Protein AF-D6A7G4-F1 (afdb_monomer)

Secondary structure (DSSP, 8-state):
--------PPPPPPPPP--------------------PPPPPP--PPPP----------------PPPP--PPPP-------------------------------------------------PPP--------PPP--PPPHHHHHHHHHHHHHHHHHHHHHHHHTT--HHHHHHHHH-HHHHHHHHHHTTT--SHHHHHHHHHHHHHHHHHHHHHHHHHH--S-S-HHHHHHHHHHHHHHHHHHHHHHSSSHHHHHHHHHHTHHHHHHHHHHHHHS---SHHHHHHHHIIIIIIHHHHHHHHHHHHS-TT--HHHHHHHHHHHHHHHHHHHHHHHHHHT---TT-HHHHHHTTSS-HHHHHHHHHHHHHHHHHHHHSTT--TTHHHHHHHHHHHIIIIIGGGGS--

Foldseek 3Di:
DDDDDDDDDDDDDDDDDDDDDDDDDDDDDDDDDDDDDDDDDDDDDDDDDDDDDDDDDDDDDDDDDDDDDDDDDDDDDDDDDDDDDDDDDDDDDDDDDDDDDDYDDDDDDDDDDDDDDDDDDDDDDDDPPPPPPPPQDPQDDADPVLVVVLVVQLVLLLVLLLVLLVVLVHDPLVSVVLSPPSCLSRVLLVLQLPQPDVVLSSLLSSLSSLQSSLVVLVVCLVVVPSPGDNVSSVSSSVSSNVSSLVSLLVQFPHSVQLVCLCVVCVCVQVVLQVCCVVPADQAPVSLVSSCLRPFLSVQLSSSLSSQRRSDPDRPNVLSSQLRNLVRSLVQLVCLLVCCVVVVDAGNRPLNSLLVVRYALVVVLVSLVVSLVSNVVSQCPPVHRVSCNSVSSNSSSCCVPPRSVVRNPD

Organism: Streptomyces viridosporus (strain ATCC 14672 / DSM 40746 / JCM 4963 / KCTC 9882 / NRRL B-12104 / FH 1290) (NCBI:txid566461)

Radius of gyration: 34.27 Å; Cα contacts (8 Å, |Δi|>4): 385; chains: 1; bounding box: 94×80×106 Å

Nearest PDB structures (foldseek):
  6j8v-assembly2_D  TM=9.811E-01  e=1.008E-30  Streptomyces viridosporus
  5b01-assembly1_A  TM=9.992E-01  e=8.588E-30  Streptomyces viridosporus
  6j8w-assembly2_D  TM=9.775E-01  e=3.707E-30  Streptomyces viridosporus
  5b0m-assembly4_G  TM=9.910E-01  e=9.742E-30  Streptomyces viridosporus
  5b0k-assembly1_A  TM=9.836E-01  e=5.686E-29  Streptomyces viridosporus

Structure (mmCIF, N/CA/C/O backbone):
data_AF-D6A7G4-F1
#
_entry.id   AF-D6A7G4-F1
#
loop_
_atom_site.group_PDB
_atom_site.id
_atom_site.type_symbol
_atom_site.label_atom_id
_atom_site.label_alt_id
_atom_site.label_comp_id
_atom_site.label_asym_id
_atom_site.label_entity_id
_atom_site.label_seq_id
_atom_site.pdbx_PDB_ins_code
_atom_site.Cartn_x
_atom_site.Cartn_y
_atom_site.Cartn_z
_atom_site.occupancy
_atom_site.B_iso_or_equiv
_atom_site.auth_seq_id
_atom_site.auth_comp_id
_atom_site.auth_asym_id
_atom_site.auth_atom_id
_atom_site.pdbx_PDB_model_num
ATOM 1 N N . MET A 1 1 ? 18.931 -30.896 50.045 1.00 35.50 1 MET A N 1
ATOM 2 C CA . MET A 1 1 ? 18.503 -32.309 50.155 1.00 35.50 1 MET A CA 1
ATOM 3 C C . MET A 1 1 ? 17.026 -32.292 50.528 1.00 35.50 1 MET A C 1
ATOM 5 O O . MET A 1 1 ? 16.708 -31.661 51.518 1.00 35.50 1 MET A O 1
ATOM 9 N N . ALA A 1 2 ? 16.131 -32.562 49.569 1.00 33.22 2 ALA A N 1
ATOM 10 C CA . ALA A 1 2 ? 15.454 -33.861 49.348 1.00 33.22 2 ALA A CA 1
ATOM 11 C C . ALA A 1 2 ? 14.340 -34.099 50.393 1.00 33.22 2 ALA A C 1
ATOM 13 O O . ALA A 1 2 ? 14.607 -33.916 51.566 1.00 33.22 2 ALA A O 1
ATOM 14 N N . ARG A 1 3 ? 13.100 -34.518 50.115 1.00 31.75 3 ARG A N 1
ATOM 15 C CA . ARG A 1 3 ? 12.311 -34.952 48.938 1.00 31.75 3 ARG A CA 1
ATOM 16 C C . ARG A 1 3 ? 10.833 -34.948 49.425 1.00 31.75 3 ARG A C 1
ATOM 18 O O . ARG A 1 3 ? 10.597 -35.240 50.586 1.00 31.75 3 ARG A O 1
ATOM 25 N N . ALA A 1 4 ? 9.888 -34.391 48.667 1.00 32.97 4 ALA A N 1
ATOM 26 C CA . ALA A 1 4 ? 8.854 -35.084 47.869 1.00 32.97 4 ALA A CA 1
ATOM 27 C C . ALA A 1 4 ? 7.691 -35.787 48.630 1.00 32.97 4 ALA A C 1
ATOM 29 O O . ALA A 1 4 ? 7.890 -36.884 49.127 1.00 32.97 4 ALA A O 1
ATOM 30 N N . ALA A 1 5 ? 6.500 -35.143 48.578 1.00 37.50 5 ALA A N 1
ATOM 31 C CA . ALA A 1 5 ? 5.143 -35.607 48.160 1.00 37.50 5 ALA A CA 1
ATOM 32 C C . ALA A 1 5 ? 4.505 -36.893 48.789 1.00 37.50 5 ALA A C 1
ATOM 34 O O . ALA A 1 5 ? 5.222 -37.620 49.462 1.00 37.50 5 ALA A O 1
ATOM 35 N N . PRO A 1 6 ? 3.208 -37.267 48.548 1.00 54.75 6 PRO A N 1
ATOM 36 C CA . PRO A 1 6 ? 2.171 -36.660 47.681 1.00 54.75 6 PRO A CA 1
ATOM 37 C C . PRO A 1 6 ? 0.666 -36.747 48.142 1.00 54.75 6 PRO A C 1
ATOM 39 O O . PRO A 1 6 ? 0.315 -37.368 49.136 1.00 54.75 6 PRO A O 1
ATOM 42 N N . HIS A 1 7 ? -0.214 -36.208 47.273 1.00 36.84 7 HIS A N 1
ATOM 43 C CA . HIS A 1 7 ? -1.611 -36.596 46.936 1.00 36.84 7 HIS A CA 1
ATOM 44 C C . HIS A 1 7 ? -2.812 -36.319 47.874 1.00 36.84 7 HIS A C 1
ATOM 46 O O . HIS A 1 7 ? -2.960 -36.938 48.919 1.00 36.84 7 HIS A O 1
ATOM 52 N N . ARG A 1 8 ? -3.818 -35.589 47.342 1.00 37.16 8 ARG A N 1
ATOM 53 C CA . ARG A 1 8 ? -5.126 -36.134 46.874 1.00 37.16 8 ARG A CA 1
ATOM 54 C C . ARG A 1 8 ? -5.986 -35.060 46.167 1.00 37.16 8 ARG A C 1
ATOM 56 O O . ARG A 1 8 ? -6.109 -33.942 46.648 1.00 37.16 8 ARG A O 1
ATOM 63 N N . ARG A 1 9 ? -6.583 -35.425 45.022 1.00 39.44 9 ARG A N 1
ATOM 64 C CA . ARG A 1 9 ? -7.650 -34.698 44.291 1.00 39.44 9 ARG A CA 1
ATOM 65 C C . ARG A 1 9 ? -9.019 -35.300 44.654 1.00 39.44 9 ARG A C 1
ATOM 67 O O . ARG A 1 9 ? -9.057 -36.515 44.851 1.00 39.44 9 ARG A O 1
ATOM 74 N N . PRO A 1 10 ? -10.134 -34.545 44.631 1.00 54.34 10 PRO A N 1
ATOM 75 C CA . PRO A 1 10 ? -11.469 -35.128 44.613 1.00 54.34 10 PRO A CA 1
ATOM 76 C C . PRO A 1 10 ? -12.089 -35.170 43.206 1.00 54.34 10 PRO A C 1
ATOM 78 O O . PRO A 1 10 ? -11.805 -34.357 42.327 1.00 54.34 10 PRO A O 1
ATOM 81 N N . HIS A 1 11 ? -12.930 -36.187 43.036 1.00 39.50 11 HIS A N 1
ATOM 82 C CA . HIS A 1 11 ? -13.642 -36.610 41.836 1.00 39.50 11 HIS A CA 1
ATOM 83 C C . HIS A 1 11 ? -14.847 -35.713 41.503 1.00 39.50 11 HIS A C 1
ATOM 85 O O . HIS A 1 11 ? -15.662 -35.430 42.378 1.00 39.50 11 HIS A O 1
ATOM 91 N N . LEU A 1 12 ? -15.026 -35.380 40.220 1.00 48.41 12 LEU A N 1
ATOM 92 C CA . LEU A 1 12 ? -16.300 -34.910 39.664 1.00 48.41 12 LEU A CA 1
ATOM 93 C C . LEU A 1 12 ? -17.046 -36.083 39.010 1.00 48.41 12 LEU A C 1
ATOM 95 O O . LEU A 1 12 ? -16.470 -36.881 38.268 1.00 48.41 12 LEU A O 1
ATOM 99 N N . ARG A 1 13 ? -18.330 -36.199 39.360 1.00 47.34 13 ARG A N 1
ATOM 100 C CA . ARG A 1 13 ? -19.259 -37.271 38.983 1.00 47.34 13 ARG A CA 1
ATOM 101 C C . ARG A 1 13 ? -19.702 -37.161 37.519 1.00 47.34 13 ARG A C 1
ATOM 103 O O . ARG A 1 13 ? -20.029 -36.081 37.042 1.00 47.34 13 ARG A O 1
ATOM 110 N N . ARG A 1 14 ? -19.780 -38.318 36.854 1.00 40.25 14 ARG A N 1
ATOM 111 C CA . ARG A 1 14 ? -20.449 -38.549 35.563 1.00 40.25 14 ARG A CA 1
ATOM 112 C C . ARG A 1 14 ? -21.965 -38.680 35.772 1.00 40.25 14 ARG A C 1
ATOM 114 O O . ARG A 1 14 ? -22.380 -39.417 36.664 1.00 40.25 14 ARG A O 1
ATOM 121 N N . GLY A 1 15 ? -22.764 -38.007 34.942 1.00 47.94 15 GLY A N 1
ATOM 122 C CA . GLY A 1 15 ? -24.203 -38.258 34.774 1.00 47.94 15 GLY A CA 1
ATOM 123 C C . GLY A 1 15 ? -24.480 -39.289 33.661 1.00 47.94 15 GLY A C 1
ATOM 124 O O . GLY A 1 15 ? -23.605 -39.500 32.817 1.00 47.94 15 GLY A O 1
ATOM 125 N N . PRO A 1 16 ? -25.645 -39.968 33.669 1.00 51.09 16 PRO A N 1
ATOM 126 C CA . PRO A 1 16 ? -25.942 -41.109 32.797 1.00 51.09 16 PRO A CA 1
ATOM 127 C C . PRO A 1 16 ? -26.532 -40.712 31.423 1.00 51.09 16 PRO A C 1
ATOM 129 O O . PRO A 1 16 ? -26.978 -39.578 31.252 1.00 51.09 16 PRO A O 1
ATOM 132 N N . PRO A 1 17 ? -26.559 -41.645 30.444 1.00 56.59 17 PRO A N 1
ATOM 133 C CA . PRO A 1 17 ? -27.045 -41.405 29.086 1.00 56.59 17 PRO A CA 1
ATOM 134 C C . PRO A 1 17 ? -28.533 -41.767 28.926 1.00 56.59 17 PRO A C 1
ATOM 136 O O . PRO A 1 17 ? -28.986 -42.780 29.457 1.00 56.59 17 PRO A O 1
ATOM 139 N N . HIS A 1 18 ? -29.269 -41.015 28.103 1.00 52.66 18 HIS A N 1
ATOM 140 C CA . HIS A 1 18 ? -30.589 -41.421 27.607 1.00 52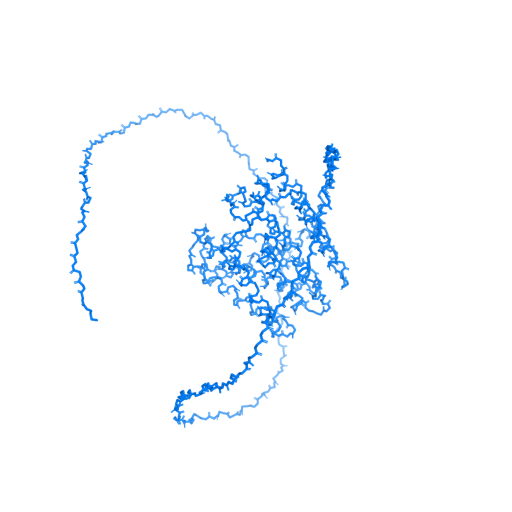.66 18 HIS A CA 1
ATOM 141 C C . HIS A 1 18 ? -30.515 -41.849 26.133 1.00 52.66 18 HIS A C 1
ATOM 143 O O . HIS A 1 18 ? -30.070 -41.101 25.265 1.00 52.66 18 HIS A O 1
ATOM 149 N N . ARG A 1 19 ? -30.943 -43.094 25.878 1.00 42.81 19 ARG A N 1
ATOM 150 C CA . ARG A 1 19 ? -31.255 -43.678 24.562 1.00 42.81 19 ARG A CA 1
ATOM 151 C C . ARG A 1 19 ? -32.691 -43.291 24.148 1.00 42.81 19 ARG A C 1
ATOM 153 O O . ARG A 1 19 ? -33.517 -43.079 25.029 1.00 42.81 19 ARG A O 1
ATOM 160 N N . GLY A 1 20 ? -32.946 -43.224 22.829 1.00 34.84 20 GLY A N 1
ATOM 161 C CA . GLY A 1 20 ? -34.241 -42.922 22.161 1.00 34.84 20 GLY A CA 1
ATOM 162 C C . GLY A 1 20 ? -35.324 -44.009 22.334 1.00 34.84 20 GLY A C 1
ATOM 163 O O . GLY A 1 20 ? -35.293 -44.661 23.375 1.00 34.84 20 GLY A O 1
ATOM 164 N N . PRO A 1 21 ? -36.233 -44.309 21.365 1.00 58.72 21 PRO A N 1
ATOM 165 C CA . PRO A 1 21 ? -36.385 -43.836 19.969 1.00 58.72 21 PRO A CA 1
ATOM 166 C C . PRO A 1 21 ? -37.851 -43.482 19.561 1.00 58.72 21 PRO A C 1
ATOM 168 O O . PRO A 1 21 ? -38.769 -43.720 20.332 1.00 58.72 21 PRO A O 1
ATOM 171 N N . ALA A 1 22 ? -38.095 -43.018 18.319 1.00 35.62 22 ALA A N 1
ATOM 172 C CA . ALA A 1 22 ? -39.230 -43.472 17.482 1.00 35.62 22 ALA A CA 1
ATOM 173 C C . ALA A 1 22 ? -39.198 -42.892 16.052 1.00 35.62 22 ALA A C 1
ATOM 175 O O . ALA A 1 22 ? -39.036 -41.696 15.834 1.00 35.62 22 ALA A O 1
ATOM 176 N N . ARG A 1 23 ? -39.396 -43.789 15.081 1.00 44.91 23 ARG A N 1
ATOM 177 C CA . ARG A 1 23 ? -39.715 -43.541 13.667 1.00 44.91 23 ARG A CA 1
ATOM 178 C C . ARG A 1 23 ? -41.212 -43.216 13.529 1.00 44.91 23 ARG A C 1
ATOM 180 O O . ARG A 1 23 ? -41.989 -43.844 14.235 1.00 44.91 23 ARG A O 1
ATOM 187 N N . HIS A 1 24 ? -41.619 -42.408 12.541 1.00 34.81 24 HIS A N 1
ATOM 188 C CA . HIS A 1 24 ? -42.616 -42.814 11.530 1.00 34.81 24 HIS A CA 1
ATOM 189 C C . HIS A 1 24 ? -42.924 -41.743 10.461 1.00 34.81 24 HIS A C 1
ATOM 191 O O . HIS A 1 24 ? -43.285 -40.619 10.770 1.00 34.81 24 HIS A O 1
ATOM 197 N N . ARG A 1 25 ? -42.907 -42.251 9.219 1.00 34.91 25 ARG A N 1
ATOM 198 C CA . ARG A 1 25 ? -43.849 -42.070 8.096 1.00 34.91 25 ARG A CA 1
ATOM 199 C C . ARG A 1 25 ? -43.803 -40.826 7.201 1.00 34.91 25 ARG A C 1
ATOM 201 O O . ARG A 1 25 ? -44.021 -39.694 7.602 1.00 34.91 25 ARG A O 1
ATOM 208 N N . ALA A 1 26 ? -43.627 -41.184 5.929 1.00 40.09 26 ALA A N 1
ATOM 209 C CA . ALA A 1 26 ? -44.030 -40.514 4.708 1.00 40.09 26 ALA A CA 1
ATOM 210 C C . ALA A 1 26 ? -45.509 -40.092 4.681 1.00 40.09 26 ALA A C 1
ATOM 212 O O . ALA A 1 26 ? -46.368 -40.757 5.263 1.00 40.09 26 ALA A O 1
ATOM 213 N N . GLY A 1 27 ? -45.770 -39.050 3.896 1.00 33.91 27 GLY A N 1
ATOM 214 C CA . GLY A 1 27 ? -47.084 -38.633 3.424 1.00 33.91 27 GLY A CA 1
ATOM 215 C C . GLY A 1 27 ? -46.906 -37.653 2.267 1.00 33.91 27 GLY A C 1
ATOM 216 O O . GLY A 1 27 ? -46.582 -36.490 2.486 1.00 33.91 27 GLY A O 1
ATOM 217 N N . GLU A 1 28 ? -47.041 -38.163 1.045 1.00 39.16 28 GLU A N 1
ATOM 218 C CA . GLU A 1 28 ? -47.214 -37.388 -0.185 1.00 39.16 28 GLU A CA 1
ATOM 219 C C . GLU A 1 28 ? -48.593 -36.709 -0.209 1.00 39.16 28 GLU A C 1
ATOM 221 O O . GLU A 1 28 ? -49.518 -37.203 0.427 1.00 39.16 28 GLU A O 1
ATOM 226 N N . HIS A 1 29 ? -48.683 -35.602 -0.960 1.00 36.34 29 HIS A N 1
ATOM 227 C CA . HIS A 1 29 ? -49.829 -34.941 -1.625 1.00 36.34 29 HIS A CA 1
ATOM 228 C C . HIS A 1 29 ? -49.480 -33.438 -1.627 1.00 36.34 29 HIS A C 1
ATOM 230 O O . HIS A 1 29 ? -49.464 -32.795 -0.588 1.00 36.34 29 HIS A O 1
ATOM 236 N N . GLY A 1 30 ? -48.968 -32.842 -2.707 1.00 34.53 30 GLY A N 1
ATOM 237 C CA . GLY A 1 30 ? -49.617 -32.706 -4.006 1.00 34.53 30 GLY A CA 1
ATOM 238 C C . GLY A 1 30 ? -50.596 -31.539 -3.924 1.00 34.53 30 GLY A C 1
ATOM 239 O O . GLY A 1 30 ? -51.602 -31.711 -3.258 1.00 34.53 30 GLY A O 1
ATOM 240 N N . LEU A 1 31 ? -50.285 -30.387 -4.545 1.00 36.03 31 LEU A N 1
ATOM 241 C CA . LEU A 1 31 ? -51.232 -29.412 -5.121 1.00 36.03 31 LEU A CA 1
ATOM 242 C C . LEU A 1 31 ? -50.498 -28.182 -5.715 1.00 36.03 31 LEU A C 1
ATOM 244 O O . LEU A 1 31 ? -49.566 -27.643 -5.130 1.00 36.03 31 LEU A O 1
ATOM 248 N N . HIS A 1 32 ? -51.000 -27.752 -6.879 1.00 36.81 32 HIS A N 1
ATOM 249 C CA . HIS A 1 32 ? -50.839 -26.459 -7.566 1.00 36.81 32 HIS A CA 1
ATOM 250 C C . HIS A 1 32 ? -49.501 -26.086 -8.239 1.00 36.81 32 HIS A C 1
ATOM 252 O O . HIS A 1 32 ? -48.686 -25.330 -7.719 1.00 36.81 32 HIS A O 1
ATOM 258 N N . ARG A 1 33 ? -49.371 -26.486 -9.518 1.00 34.00 33 ARG A N 1
ATOM 259 C CA . ARG A 1 33 ? -48.679 -25.682 -10.542 1.00 34.00 33 ARG A CA 1
ATOM 260 C C . ARG A 1 33 ? -49.654 -24.628 -11.071 1.00 34.00 33 ARG A C 1
ATOM 262 O O . ARG A 1 33 ? -50.641 -24.981 -11.706 1.00 34.00 33 ARG A O 1
ATOM 269 N N . GLY A 1 34 ? -49.363 -23.365 -10.784 1.00 35.19 34 GLY A N 1
ATOM 270 C CA . GLY A 1 34 ? -49.941 -22.191 -11.431 1.00 35.19 34 GLY A CA 1
ATOM 271 C C . GLY A 1 34 ? -48.814 -21.366 -12.047 1.00 35.19 34 GLY A C 1
ATOM 272 O O . GLY A 1 34 ? -47.739 -21.245 -11.461 1.00 35.19 34 GLY A O 1
ATOM 273 N N . ASP A 1 35 ? -49.064 -20.874 -13.253 1.00 37.69 35 ASP A N 1
ATOM 274 C CA . ASP A 1 35 ? -48.161 -20.139 -14.135 1.00 37.69 35 ASP A CA 1
ATOM 275 C C . ASP A 1 35 ? -47.411 -18.976 -13.478 1.00 37.69 35 ASP A C 1
ATOM 277 O O . ASP A 1 35 ? -48.019 -18.216 -12.720 1.00 37.69 35 ASP A O 1
ATOM 281 N N . ARG A 1 36 ? -46.132 -18.781 -13.864 1.00 35.47 36 ARG A N 1
ATOM 282 C CA . ARG A 1 36 ? -45.444 -17.471 -14.004 1.00 35.47 36 ARG A CA 1
ATOM 283 C C . ARG A 1 36 ? -43.986 -17.609 -14.507 1.00 35.47 36 ARG A C 1
ATOM 285 O O . ARG A 1 36 ? -43.476 -18.723 -14.565 1.00 35.47 36 ARG A O 1
ATOM 292 N N . PRO A 1 37 ? -43.350 -16.530 -15.009 1.00 41.97 37 PRO A N 1
ATOM 293 C CA . PRO A 1 37 ? -42.951 -16.431 -16.407 1.00 41.97 37 PRO A CA 1
ATOM 294 C C . PRO A 1 37 ? -41.435 -16.495 -16.649 1.00 41.97 37 PRO A C 1
ATOM 296 O O . PRO A 1 37 ? -40.606 -16.372 -15.751 1.00 41.97 37 PRO A O 1
ATOM 299 N N . VAL A 1 38 ? -41.114 -16.647 -17.933 1.00 47.22 38 VAL A N 1
ATOM 300 C CA . VAL A 1 38 ? -39.787 -16.592 -18.557 1.00 47.22 38 VAL A CA 1
ATOM 301 C C . VAL A 1 38 ? -39.029 -15.305 -18.178 1.00 47.22 38 VAL A C 1
ATOM 303 O O . VAL A 1 38 ? -39.552 -14.216 -18.422 1.00 47.22 38 VAL A O 1
ATOM 306 N N . PRO A 1 39 ? -37.785 -15.378 -17.666 1.00 47.66 39 PRO A N 1
ATOM 307 C CA . PRO A 1 39 ? -36.929 -14.203 -17.546 1.00 47.66 39 PRO A CA 1
ATOM 308 C C . PRO A 1 39 ? -36.315 -13.828 -18.912 1.00 47.66 39 PRO A C 1
ATOM 310 O O . PRO A 1 39 ? -35.880 -14.712 -19.661 1.00 47.66 39 PRO A O 1
ATOM 313 N N . PRO A 1 40 ? -36.251 -12.530 -19.265 1.00 46.12 40 PRO A N 1
ATOM 314 C CA . PRO A 1 40 ? -35.709 -12.087 -20.539 1.00 46.12 40 PRO A CA 1
ATOM 315 C C . PRO A 1 40 ? -34.194 -12.299 -20.621 1.00 46.12 40 PRO A C 1
ATOM 317 O O . PRO A 1 40 ? -33.429 -12.039 -19.691 1.00 46.12 40 PRO A O 1
ATOM 320 N N . ARG A 1 41 ? -33.779 -12.770 -21.798 1.00 37.97 41 ARG A N 1
ATOM 321 C CA . ARG A 1 41 ? -32.390 -12.950 -22.214 1.00 37.97 41 ARG A CA 1
ATOM 322 C C . ARG A 1 41 ? -31.658 -11.608 -22.214 1.00 37.97 41 ARG A C 1
ATOM 324 O O . ARG A 1 41 ? -32.133 -10.632 -22.789 1.00 37.97 41 ARG A O 1
ATOM 331 N N . ARG A 1 42 ? -30.467 -11.600 -21.612 1.00 33.84 42 ARG A N 1
ATOM 332 C CA . ARG A 1 42 ? -29.480 -10.522 -21.730 1.00 33.84 42 ARG A CA 1
ATOM 333 C C . ARG A 1 42 ? -29.108 -10.306 -23.208 1.00 33.84 42 ARG A C 1
ATOM 335 O O . ARG A 1 42 ? -28.910 -11.298 -23.913 1.00 33.84 42 ARG A O 1
ATOM 342 N N . PRO A 1 43 ? -28.971 -9.056 -23.679 1.00 34.50 43 PRO A N 1
ATOM 343 C CA . PRO A 1 43 ? -28.483 -8.789 -25.022 1.00 34.50 43 PRO A CA 1
ATOM 344 C C . PRO A 1 43 ? -26.980 -9.078 -25.113 1.00 34.50 43 PRO A C 1
ATOM 346 O O . PRO A 1 43 ? -26.153 -8.454 -24.452 1.00 34.50 43 PRO A O 1
ATOM 349 N N . CYS A 1 44 ? -26.646 -10.048 -25.962 1.00 27.77 44 CYS A N 1
ATOM 350 C CA . CYS A 1 44 ? -25.314 -10.257 -26.504 1.00 27.77 44 CYS A CA 1
ATOM 351 C C . CYS A 1 44 ? -24.974 -9.090 -27.440 1.00 27.77 44 CYS A C 1
ATOM 353 O O . CYS A 1 44 ? -25.584 -8.960 -28.503 1.00 27.77 44 CYS A O 1
ATOM 355 N N . LEU A 1 45 ? -23.983 -8.273 -27.084 1.00 29.05 45 LEU A N 1
ATOM 356 C CA . LEU A 1 45 ? -23.332 -7.400 -28.055 1.00 29.05 45 LEU A CA 1
ATOM 357 C C . LEU A 1 45 ? -22.357 -8.242 -28.879 1.00 29.05 45 LEU A C 1
ATOM 359 O O . LEU A 1 45 ? -21.356 -8.758 -28.387 1.00 29.05 45 LEU A O 1
ATOM 363 N N . ARG A 1 46 ? -22.737 -8.422 -30.144 1.00 28.00 46 ARG A N 1
ATOM 364 C CA . ARG A 1 46 ? -21.922 -8.980 -31.218 1.00 28.00 46 ARG A CA 1
ATOM 365 C C . ARG A 1 46 ? -20.797 -8.001 -31.554 1.00 28.00 46 ARG A C 1
ATOM 367 O O . ARG A 1 46 ? -21.070 -6.850 -31.879 1.00 28.00 46 ARG A O 1
ATOM 374 N N . PHE A 1 47 ? -19.566 -8.494 -31.561 1.00 30.55 47 PHE A N 1
ATOM 375 C CA . PHE A 1 47 ? -18.459 -7.899 -32.307 1.00 30.55 47 PHE A CA 1
ATOM 376 C C . PHE A 1 47 ? -18.538 -8.359 -33.772 1.00 30.55 47 PHE A C 1
ATOM 378 O O . PHE A 1 47 ? -18.792 -9.546 -34.003 1.00 30.55 47 PHE A O 1
ATOM 385 N N . PRO A 1 48 ? -18.334 -7.484 -34.772 1.00 40.44 48 PRO A N 1
ATOM 386 C CA . PRO A 1 48 ? -18.192 -7.918 -36.152 1.00 40.44 48 PRO A CA 1
ATOM 387 C C . PRO A 1 48 ? -16.764 -8.400 -36.457 1.00 40.44 48 PRO A C 1
ATOM 389 O O . PRO A 1 48 ? -15.769 -7.873 -35.968 1.00 40.44 48 PRO A O 1
ATOM 392 N N . HIS A 1 49 ? -16.728 -9.437 -37.291 1.00 29.09 49 HIS A N 1
ATOM 393 C CA . HIS A 1 49 ? -15.580 -10.116 -37.884 1.00 29.09 49 HIS A CA 1
ATOM 394 C C . HIS A 1 49 ? -14.703 -9.214 -38.776 1.00 29.09 49 HIS A C 1
ATOM 396 O O . HIS A 1 49 ? -15.218 -8.304 -39.419 1.00 29.09 49 HIS A O 1
ATOM 402 N N . GLY A 1 50 ? -13.414 -9.569 -38.924 1.00 25.44 50 GLY A N 1
ATOM 403 C CA . GLY A 1 50 ? -12.541 -9.025 -39.980 1.00 25.44 50 GLY A CA 1
ATOM 404 C C . GLY A 1 50 ? -11.047 -9.382 -39.874 1.00 25.44 50 GLY A C 1
ATOM 405 O O . GLY A 1 50 ? -10.245 -8.551 -39.482 1.00 25.44 50 GLY A O 1
ATOM 406 N N . VAL A 1 51 ? -10.703 -10.625 -40.220 1.00 26.84 51 VAL A N 1
ATOM 407 C CA . VAL A 1 51 ? -9.375 -11.303 -40.354 1.00 26.84 51 VAL A CA 1
ATOM 408 C C . VAL A 1 51 ? -8.586 -10.652 -41.551 1.00 26.84 51 VAL A C 1
ATOM 410 O O . VAL A 1 51 ? -9.283 -10.075 -42.386 1.00 26.84 51 VAL A O 1
ATOM 413 N N . PRO A 1 52 ? -7.229 -10.727 -41.750 1.00 39.16 52 PRO A N 1
ATOM 414 C CA . PRO A 1 52 ? -6.445 -11.943 -41.569 1.00 39.16 52 PRO A CA 1
ATOM 415 C C . PRO A 1 52 ? -4.959 -11.927 -41.157 1.00 39.16 52 PRO A C 1
ATOM 417 O O . PRO A 1 52 ? -4.176 -11.004 -41.351 1.00 39.16 52 PRO A O 1
ATOM 420 N N . VAL A 1 53 ? -4.616 -13.116 -40.659 1.00 29.27 53 VAL A N 1
ATOM 421 C CA . VAL A 1 53 ? -3.312 -13.766 -40.521 1.00 29.27 53 VAL A CA 1
ATOM 422 C C . VAL A 1 53 ? -2.510 -13.741 -41.826 1.00 29.27 53 VAL A C 1
ATOM 424 O O . VAL A 1 53 ? -3.012 -14.149 -42.871 1.00 29.27 53 VAL A O 1
ATOM 427 N N . LEU A 1 54 ? -1.220 -13.417 -41.727 1.00 27.56 54 LEU A N 1
ATOM 428 C CA . LEU A 1 54 ? -0.208 -13.842 -42.692 1.00 27.56 54 LEU A CA 1
ATOM 429 C C . LEU A 1 54 ? 1.047 -14.297 -41.942 1.00 27.56 54 LEU A C 1
ATOM 431 O O . LEU A 1 54 ? 1.821 -13.506 -41.412 1.00 27.56 54 LEU A O 1
ATOM 435 N N . ALA A 1 55 ? 1.218 -15.614 -41.897 1.00 28.09 55 ALA A N 1
ATOM 436 C CA . ALA A 1 55 ? 2.472 -16.271 -41.588 1.00 28.09 55 ALA A CA 1
ATOM 437 C C . ALA A 1 55 ? 3.163 -16.617 -42.910 1.00 28.09 55 ALA A C 1
ATOM 439 O O . ALA A 1 55 ? 2.567 -17.323 -43.720 1.00 28.09 55 ALA A O 1
ATOM 440 N N . GLN A 1 56 ? 4.423 -16.213 -43.102 1.00 28.06 56 GLN A N 1
ATOM 441 C CA . GLN A 1 56 ? 5.388 -17.003 -43.875 1.00 28.06 56 GLN A CA 1
ATOM 442 C C . GLN A 1 56 ? 6.844 -16.565 -43.640 1.00 28.06 56 GLN A C 1
ATOM 444 O O . GLN A 1 56 ? 7.254 -15.457 -43.952 1.00 28.06 56 GLN A O 1
ATOM 449 N N . ARG A 1 57 ? 7.600 -17.513 -43.071 1.00 30.31 57 ARG A N 1
ATOM 450 C CA . ARG A 1 57 ? 8.981 -17.929 -43.381 1.00 30.31 57 ARG A CA 1
ATOM 451 C C . ARG A 1 57 ? 9.948 -16.910 -44.014 1.00 30.31 57 ARG A C 1
ATOM 453 O O . ARG A 1 57 ? 9.837 -16.608 -45.193 1.00 30.31 57 ARG A O 1
ATOM 460 N N . ALA A 1 58 ? 11.086 -16.720 -43.342 1.00 28.23 58 ALA A N 1
ATOM 461 C CA . ALA A 1 58 ? 12.397 -16.808 -43.992 1.00 28.23 58 ALA A CA 1
ATOM 462 C C . ALA A 1 58 ? 13.451 -17.367 -43.019 1.00 28.23 58 ALA A C 1
ATOM 464 O O . ALA A 1 58 ? 13.710 -16.815 -41.953 1.00 28.23 58 ALA A O 1
ATOM 465 N N . ARG A 1 59 ? 14.036 -18.510 -43.393 1.00 31.50 59 ARG A N 1
ATOM 466 C CA . ARG A 1 59 ? 15.291 -19.045 -42.853 1.00 31.50 59 ARG A CA 1
ATOM 467 C C . ARG A 1 59 ? 16.451 -18.527 -43.709 1.00 31.50 59 ARG A C 1
ATOM 469 O O . ARG A 1 59 ? 16.283 -18.382 -44.913 1.00 31.50 59 ARG A O 1
ATOM 476 N N . ALA A 1 60 ? 17.623 -18.505 -43.069 1.00 30.06 60 ALA A N 1
ATOM 477 C CA . ALA A 1 60 ? 18.984 -18.646 -43.608 1.00 30.06 60 ALA A CA 1
ATOM 478 C C . ALA A 1 60 ? 19.804 -17.359 -43.805 1.00 30.06 60 ALA A C 1
ATOM 480 O O . ALA A 1 60 ? 19.605 -16.627 -44.761 1.00 30.06 60 ALA A O 1
ATOM 481 N N . ALA A 1 61 ? 20.825 -17.179 -42.957 1.00 29.80 61 ALA A N 1
ATOM 482 C CA . ALA A 1 61 ? 22.254 -17.279 -43.312 1.00 29.80 61 ALA A CA 1
ATOM 483 C C . ALA A 1 61 ? 23.102 -16.905 -42.074 1.00 29.80 61 ALA A C 1
ATOM 485 O O . ALA A 1 61 ? 22.946 -15.837 -41.507 1.00 29.80 61 ALA A O 1
ATOM 486 N N . ARG A 1 62 ? 23.806 -17.873 -41.472 1.00 31.47 62 ARG A N 1
ATOM 487 C CA . ARG A 1 62 ? 25.275 -18.052 -41.529 1.00 31.47 62 ARG A CA 1
ATOM 488 C C . ARG A 1 62 ? 26.087 -16.970 -40.797 1.00 31.47 62 ARG A C 1
ATOM 490 O O . ARG A 1 62 ? 26.261 -15.869 -41.288 1.00 31.47 62 ARG A O 1
ATOM 497 N N . GLY A 1 63 ? 26.706 -17.392 -39.695 1.00 30.66 63 GLY A N 1
ATOM 498 C CA . GLY A 1 63 ? 27.800 -16.696 -39.018 1.00 30.66 63 GLY A CA 1
ATOM 499 C C . GLY A 1 63 ? 28.389 -17.585 -37.926 1.00 30.66 63 GLY A C 1
ATOM 500 O O . GLY A 1 63 ? 28.090 -17.413 -36.753 1.00 30.66 63 GLY A O 1
ATOM 501 N N . ARG A 1 64 ? 29.136 -18.619 -38.333 1.00 33.09 64 ARG A N 1
ATOM 502 C CA . ARG A 1 64 ? 29.920 -19.486 -37.443 1.00 33.09 64 ARG A CA 1
ATOM 503 C C . ARG A 1 64 ? 31.204 -18.753 -37.050 1.00 33.09 64 ARG A C 1
ATOM 505 O O . ARG A 1 64 ? 31.964 -18.404 -37.947 1.00 33.09 64 ARG A O 1
ATOM 512 N N . THR A 1 65 ? 31.502 -18.683 -35.756 1.00 37.72 65 THR A N 1
ATOM 513 C CA . THR A 1 65 ? 32.875 -18.502 -35.258 1.00 37.72 65 THR A CA 1
ATOM 514 C C . THR A 1 65 ? 33.084 -19.459 -34.080 1.00 37.72 65 THR A C 1
ATOM 516 O O . THR A 1 65 ? 32.297 -19.414 -33.133 1.00 37.72 65 THR A O 1
ATOM 519 N N . PRO A 1 66 ? 34.061 -20.382 -34.134 1.00 44.47 66 PRO A N 1
ATOM 520 C CA . PRO A 1 66 ? 34.297 -21.350 -33.069 1.00 44.47 66 PRO A CA 1
ATOM 521 C C . PRO A 1 66 ? 35.180 -20.750 -31.968 1.00 44.47 66 PRO A C 1
ATOM 523 O O . PRO A 1 66 ? 36.220 -20.161 -32.255 1.00 44.47 66 PRO A O 1
ATOM 526 N N . LEU A 1 67 ? 34.789 -20.945 -30.707 1.00 43.28 67 LEU A N 1
ATOM 527 C CA . LEU A 1 67 ? 35.667 -20.741 -29.552 1.00 43.28 67 LEU A CA 1
ATOM 528 C C . LEU A 1 67 ? 36.410 -22.050 -29.228 1.00 43.28 67 LEU A C 1
ATOM 530 O O . LEU A 1 67 ? 35.814 -23.128 -29.331 1.00 43.28 67 LEU A O 1
ATOM 534 N N . PRO A 1 68 ? 37.700 -21.984 -28.858 1.00 48.12 68 PRO A N 1
ATOM 535 C CA . PRO A 1 68 ? 38.525 -23.164 -28.651 1.00 48.12 68 PRO A CA 1
ATOM 536 C C . PRO A 1 68 ? 38.193 -23.875 -27.336 1.00 48.12 68 PRO A C 1
ATOM 538 O O . PRO A 1 68 ? 38.027 -23.266 -26.280 1.00 48.12 68 PRO A O 1
ATOM 541 N N . GLN A 1 69 ? 38.147 -25.203 -27.425 1.00 37.88 69 GLN A N 1
ATOM 542 C CA . GLN A 1 69 ? 38.156 -26.123 -26.296 1.00 37.88 69 GLN A CA 1
ATOM 543 C C . GLN A 1 69 ? 39.532 -26.087 -25.623 1.00 37.88 69 GLN A C 1
ATOM 545 O O . GLN A 1 69 ? 40.551 -26.284 -26.283 1.00 37.88 69 GLN A O 1
ATOM 550 N N . GLY A 1 70 ? 39.560 -25.887 -24.306 1.00 36.06 70 GLY A N 1
ATOM 551 C CA . GLY A 1 70 ? 40.792 -25.902 -23.526 1.00 36.06 70 GLY A CA 1
ATOM 552 C C . GLY A 1 70 ? 40.557 -26.272 -22.064 1.00 36.06 70 GLY A C 1
ATOM 553 O O . GLY A 1 70 ? 40.032 -25.477 -21.300 1.00 36.06 70 GLY A O 1
ATOM 554 N N . ALA A 1 71 ? 41.007 -27.479 -21.715 1.00 35.62 71 ALA A N 1
ATOM 555 C CA . ALA A 1 71 ? 41.421 -27.949 -20.390 1.00 35.62 71 ALA A CA 1
ATOM 556 C C . ALA A 1 71 ? 40.377 -28.091 -19.257 1.00 35.62 71 ALA A C 1
ATOM 558 O O . ALA A 1 71 ? 40.087 -27.181 -18.487 1.00 35.62 71 ALA A O 1
ATOM 559 N N . ARG A 1 72 ? 39.959 -29.348 -19.047 1.00 40.62 72 ARG A N 1
ATOM 560 C CA . ARG A 1 72 ? 39.583 -29.885 -17.728 1.00 40.62 72 ARG A CA 1
ATOM 561 C C . ARG A 1 72 ? 40.839 -30.085 -16.864 1.00 40.62 72 ARG A C 1
ATOM 563 O O . ARG A 1 72 ? 41.766 -30.735 -17.350 1.00 40.62 72 ARG A O 1
ATOM 570 N N . PRO A 1 73 ? 40.830 -29.731 -15.569 1.00 46.50 73 PRO A N 1
ATOM 571 C CA . PRO A 1 73 ? 41.661 -30.392 -14.572 1.00 46.50 73 PRO A CA 1
ATOM 572 C C . PRO A 1 73 ? 40.875 -31.499 -13.853 1.00 46.50 73 PRO A C 1
ATOM 574 O O . PRO A 1 73 ? 39.690 -31.370 -13.549 1.00 46.50 73 PRO A O 1
ATOM 577 N N . ARG A 1 74 ? 41.563 -32.618 -13.612 1.00 40.72 74 ARG A N 1
ATOM 578 C CA . ARG A 1 74 ? 41.103 -33.781 -12.841 1.00 40.72 74 ARG A CA 1
ATOM 579 C C . ARG A 1 74 ? 40.983 -33.469 -11.336 1.00 40.72 74 ARG A C 1
ATOM 581 O O . ARG A 1 74 ? 41.650 -32.554 -10.857 1.00 40.72 74 ARG A O 1
ATOM 588 N N . PRO A 1 75 ? 40.194 -34.262 -10.585 1.00 40.03 75 PRO A N 1
ATOM 589 C CA . PRO A 1 75 ? 39.983 -34.077 -9.154 1.00 40.03 75 PRO A CA 1
ATOM 590 C C . PRO A 1 75 ? 41.179 -34.612 -8.354 1.00 40.03 75 PRO A C 1
ATOM 592 O O . PRO A 1 75 ? 41.541 -35.783 -8.470 1.00 40.03 75 PRO A O 1
ATOM 595 N N . GLY A 1 76 ? 41.789 -33.747 -7.544 1.00 36.72 76 GLY A N 1
ATOM 596 C CA . GLY A 1 76 ? 42.846 -34.088 -6.595 1.00 36.72 76 GLY A CA 1
ATOM 597 C C . GLY A 1 76 ? 42.349 -33.906 -5.167 1.00 36.72 76 GLY A C 1
ATOM 598 O O . GLY A 1 76 ? 41.967 -32.810 -4.770 1.00 36.72 76 GLY A O 1
ATOM 599 N N . ALA A 1 77 ? 42.327 -35.004 -4.420 1.00 37.09 77 ALA A N 1
ATOM 600 C CA . ALA A 1 77 ? 41.981 -35.068 -3.011 1.00 37.09 77 ALA A CA 1
ATOM 601 C C . ALA A 1 77 ? 42.937 -34.235 -2.143 1.00 37.09 77 ALA A C 1
ATOM 603 O O . ALA A 1 77 ? 44.149 -34.340 -2.301 1.00 37.09 77 ALA A O 1
ATOM 604 N N . LEU A 1 78 ? 42.399 -33.520 -1.152 1.00 38.19 78 LEU A N 1
ATOM 605 C CA . LEU A 1 78 ? 43.129 -33.173 0.066 1.00 38.19 78 LEU A CA 1
ATOM 606 C C . LEU A 1 78 ? 42.166 -33.199 1.257 1.00 38.19 78 LEU A C 1
ATOM 608 O O . LEU A 1 78 ? 41.257 -32.385 1.400 1.00 38.19 78 LEU A O 1
ATOM 612 N N . ARG A 1 79 ? 42.371 -34.234 2.071 1.00 36.50 79 ARG A N 1
ATOM 613 C CA . ARG A 1 79 ? 41.825 -34.425 3.409 1.00 36.50 79 ARG A CA 1
ATOM 614 C C . ARG A 1 79 ? 42.453 -33.437 4.396 1.00 36.50 79 ARG A C 1
ATOM 616 O O . ARG A 1 79 ? 43.595 -33.027 4.232 1.00 36.50 79 ARG A O 1
ATOM 623 N N . GLU A 1 80 ? 41.711 -33.240 5.485 1.00 34.31 80 GLU A N 1
ATOM 624 C CA . GLU A 1 80 ? 42.182 -32.913 6.838 1.00 34.31 80 GLU A CA 1
ATOM 625 C C . GLU A 1 80 ? 42.773 -31.518 7.090 1.00 34.31 80 GLU A C 1
ATOM 627 O O . GLU A 1 80 ? 43.941 -31.243 6.837 1.00 34.31 80 GLU A O 1
ATOM 632 N N . ARG A 1 81 ? 41.996 -30.695 7.809 1.00 35.22 81 ARG A N 1
ATOM 633 C CA . ARG A 1 81 ? 42.289 -30.348 9.216 1.00 35.22 81 ARG A CA 1
ATOM 634 C C . ARG A 1 81 ? 41.115 -29.589 9.837 1.00 35.22 81 ARG A C 1
ATOM 636 O O . ARG A 1 81 ? 40.979 -28.381 9.699 1.00 35.22 81 ARG A O 1
ATOM 643 N N . GLN A 1 82 ? 40.288 -30.321 10.580 1.00 37.25 82 GLN A N 1
ATOM 644 C CA . GLN A 1 82 ? 39.490 -29.749 11.659 1.00 37.25 82 GLN A CA 1
ATOM 645 C C . GLN A 1 82 ? 40.413 -29.537 12.867 1.00 37.25 82 GLN A C 1
ATOM 647 O O . GLN A 1 82 ? 41.053 -30.481 13.331 1.00 37.25 82 GLN A O 1
ATOM 652 N N . ARG A 1 83 ? 40.465 -28.316 13.406 1.00 35.94 83 ARG A N 1
ATOM 653 C CA . ARG A 1 83 ? 40.825 -28.081 14.810 1.00 35.94 83 ARG A CA 1
ATOM 654 C C . ARG A 1 83 ? 39.923 -26.995 15.408 1.00 35.94 83 ARG A C 1
ATOM 656 O O . ARG A 1 83 ? 39.625 -26.024 14.720 1.00 35.94 83 ARG A O 1
ATOM 663 N N . PRO A 1 84 ? 39.487 -27.164 16.669 1.00 43.34 84 PRO A N 1
ATOM 664 C CA . PRO A 1 84 ? 38.481 -26.322 17.299 1.00 43.34 84 PRO A CA 1
ATOM 665 C C . PRO A 1 84 ? 39.117 -25.105 17.981 1.00 43.34 84 PRO A C 1
ATOM 667 O O . PRO A 1 84 ? 40.130 -25.234 18.672 1.00 43.34 84 PRO A O 1
ATOM 670 N N . LEU A 1 85 ? 38.482 -23.939 17.864 1.00 36.72 85 LEU A N 1
ATOM 671 C CA . LEU A 1 85 ? 38.765 -22.807 18.742 1.00 36.72 85 LEU A CA 1
ATOM 672 C C . LEU A 1 85 ? 38.034 -23.023 20.071 1.00 36.72 85 LEU A C 1
ATOM 674 O O . LEU A 1 85 ? 36.815 -22.906 20.173 1.00 36.72 85 LEU A O 1
ATOM 678 N N . ARG A 1 86 ? 38.818 -23.403 21.084 1.00 34.31 86 ARG A N 1
ATOM 679 C CA . ARG A 1 86 ? 38.422 -23.405 22.491 1.00 34.31 86 ARG A CA 1
ATOM 680 C C . ARG A 1 86 ? 38.420 -21.986 23.051 1.00 34.31 86 ARG A C 1
ATOM 682 O O . ARG A 1 86 ? 39.260 -21.160 22.709 1.00 34.31 86 ARG A O 1
ATOM 689 N N . ALA A 1 87 ? 37.492 -21.800 23.981 1.00 37.97 87 ALA A N 1
ATOM 690 C CA . ALA A 1 87 ? 37.339 -20.681 24.891 1.00 37.97 87 ALA A CA 1
ATOM 691 C C . ALA A 1 87 ? 38.641 -20.255 25.592 1.00 37.97 87 ALA A C 1
ATOM 693 O O . ALA A 1 87 ? 39.393 -21.092 26.094 1.00 37.97 87 ALA A O 1
ATOM 694 N N . ALA A 1 88 ? 38.813 -18.942 25.734 1.00 37.28 88 ALA A N 1
ATOM 695 C CA . ALA A 1 88 ? 39.676 -18.327 26.732 1.00 37.28 88 ALA A CA 1
ATOM 696 C C . ALA A 1 88 ? 38.877 -17.222 27.436 1.00 37.28 88 ALA A C 1
ATOM 698 O O . ALA A 1 88 ? 38.608 -16.165 26.872 1.00 37.28 88 ALA A O 1
ATOM 699 N N . GLY A 1 89 ? 38.456 -17.509 28.667 1.00 32.94 89 GLY A N 1
ATOM 700 C CA . GLY A 1 89 ? 38.022 -16.502 29.623 1.00 32.94 89 GLY A CA 1
ATOM 701 C C . GLY A 1 89 ? 39.224 -15.983 30.407 1.00 32.94 89 GLY A C 1
ATOM 702 O O . GLY A 1 89 ? 40.088 -16.770 30.763 1.00 32.94 89 GLY A O 1
ATOM 703 N N . HIS A 1 90 ? 39.258 -14.682 30.686 1.00 35.78 90 HIS A N 1
ATOM 704 C CA . HIS A 1 90 ? 40.041 -13.978 31.718 1.00 35.78 90 HIS A CA 1
ATOM 705 C C . HIS A 1 90 ? 39.704 -12.485 31.563 1.00 35.78 90 HIS A C 1
ATOM 707 O O . HIS A 1 90 ? 39.514 -12.029 30.448 1.00 35.78 90 HIS A O 1
ATOM 713 N N . ARG A 1 91 ? 39.639 -11.613 32.564 1.00 33.53 91 ARG A N 1
ATOM 714 C CA . ARG A 1 91 ? 39.638 -11.651 34.029 1.00 33.53 91 ARG A CA 1
ATOM 715 C C . ARG A 1 91 ? 39.198 -10.231 34.414 1.00 33.53 91 ARG A C 1
ATOM 717 O O . ARG A 1 91 ? 39.669 -9.263 33.830 1.00 33.53 91 ARG A O 1
ATOM 724 N N . VAL A 1 92 ? 38.318 -10.115 35.400 1.00 35.88 92 VAL A N 1
ATOM 725 C CA . VAL A 1 92 ? 37.963 -8.845 36.048 1.00 35.88 92 VAL A CA 1
ATOM 726 C C . VAL A 1 92 ? 39.126 -8.389 36.937 1.00 35.88 92 VAL A C 1
ATOM 728 O O . VAL A 1 92 ? 39.627 -9.219 37.700 1.00 35.88 92 VAL A O 1
ATOM 731 N N . PRO A 1 93 ? 39.494 -7.098 36.964 1.00 46.50 93 PRO A N 1
ATOM 732 C CA . PRO A 1 93 ? 40.200 -6.522 38.093 1.00 46.50 93 PRO A CA 1
ATOM 733 C C . PRO A 1 93 ? 39.213 -5.812 39.035 1.00 46.50 93 PRO A C 1
ATOM 735 O O . PRO A 1 93 ? 38.592 -4.808 38.699 1.00 46.50 93 PRO A O 1
ATOM 738 N N . ARG A 1 94 ? 39.093 -6.351 40.252 1.00 39.84 94 ARG A N 1
ATOM 739 C CA . ARG A 1 94 ? 38.677 -5.630 41.464 1.00 39.84 94 ARG A CA 1
ATOM 740 C C . ARG A 1 94 ? 39.938 -5.338 42.270 1.00 39.84 94 ARG A C 1
ATOM 742 O O . ARG A 1 94 ? 40.589 -6.310 42.625 1.00 39.84 94 ARG A O 1
ATOM 749 N N . GLN A 1 95 ? 40.180 -4.085 42.655 1.00 36.22 95 GLN A N 1
ATOM 750 C CA . GLN A 1 95 ? 40.692 -3.636 43.971 1.00 36.22 95 GLN A CA 1
ATOM 751 C C . GLN A 1 95 ? 40.279 -2.153 44.117 1.00 36.22 95 GLN A C 1
ATOM 753 O O . GLN A 1 95 ? 40.404 -1.404 43.158 1.00 36.22 95 GLN A O 1
ATOM 758 N N . ARG A 1 96 ? 39.513 -1.741 45.148 1.00 35.22 96 ARG A N 1
ATOM 759 C CA . ARG A 1 96 ? 39.932 -1.402 46.536 1.00 35.22 96 ARG A CA 1
ATOM 760 C C . ARG A 1 96 ? 41.088 -0.390 46.529 1.00 35.22 96 ARG A C 1
ATOM 762 O O . ARG A 1 96 ? 42.092 -0.657 45.901 1.00 35.22 96 ARG A O 1
ATOM 769 N N . GLY A 1 97 ? 41.075 0.739 47.223 1.00 31.75 97 GLY A N 1
ATOM 770 C CA . GLY A 1 97 ? 40.199 1.349 48.222 1.00 31.75 97 GLY A CA 1
ATOM 771 C C . GLY A 1 97 ? 40.929 2.603 48.738 1.00 31.75 97 GLY A C 1
ATOM 772 O O . GLY A 1 97 ? 42.116 2.764 48.472 1.00 31.75 97 GLY A O 1
ATOM 773 N N . GLY A 1 98 ? 40.256 3.495 49.466 1.00 31.36 98 GLY A N 1
ATOM 774 C CA . GLY A 1 98 ? 40.932 4.676 50.014 1.00 31.36 98 GLY A CA 1
ATOM 775 C C . GLY A 1 98 ? 40.013 5.626 50.767 1.00 31.36 98 GLY A C 1
ATOM 776 O O . GLY A 1 98 ? 39.537 6.605 50.214 1.00 31.36 98 GLY A O 1
ATOM 777 N N . LEU A 1 99 ? 39.764 5.301 52.034 1.00 39.03 99 LEU A N 1
ATOM 778 C CA . LEU A 1 99 ? 39.083 6.123 53.035 1.00 39.03 99 LEU A CA 1
ATOM 779 C C . LEU A 1 99 ? 39.920 7.347 53.444 1.00 39.03 99 LEU A C 1
ATOM 781 O O . LEU A 1 99 ? 41.125 7.210 53.643 1.00 39.03 99 LEU A O 1
ATOM 785 N N . ARG A 1 100 ? 39.240 8.477 53.685 1.00 35.66 100 ARG A N 1
ATOM 786 C CA . ARG A 1 100 ? 39.450 9.536 54.710 1.00 35.66 100 ARG A CA 1
ATOM 787 C C . ARG A 1 100 ? 38.505 10.680 54.298 1.00 35.66 100 ARG A C 1
ATOM 789 O O . ARG A 1 100 ? 38.586 11.135 53.173 1.00 35.66 100 ARG A O 1
ATOM 796 N N . GLY A 1 101 ? 37.515 11.142 55.054 1.00 34.47 101 GLY A N 1
ATOM 797 C CA . GLY A 1 101 ? 37.356 11.220 56.497 1.00 34.47 101 GLY A CA 1
ATOM 798 C C . GLY A 1 101 ? 37.411 12.696 56.910 1.00 34.47 101 GLY A C 1
ATOM 799 O O . GLY A 1 101 ? 38.330 13.389 56.497 1.00 34.47 101 GLY A O 1
ATOM 800 N N . VAL A 1 102 ? 36.499 13.090 57.813 1.00 35.56 102 VAL A N 1
ATOM 801 C CA . VAL A 1 102 ? 36.617 14.202 58.789 1.00 35.56 102 VAL A CA 1
ATOM 802 C C . VAL A 1 102 ? 35.806 15.498 58.514 1.00 35.56 102 VAL A C 1
ATOM 804 O O . VAL A 1 102 ? 36.278 16.444 57.907 1.00 35.56 102 VAL A O 1
ATOM 807 N N . ARG A 1 103 ? 34.632 15.527 59.180 1.00 33.16 103 ARG A N 1
ATOM 808 C CA . ARG A 1 103 ? 34.100 16.542 60.135 1.00 33.16 103 ARG A CA 1
ATOM 809 C C . ARG A 1 103 ? 33.268 17.768 59.687 1.00 33.16 103 ARG A C 1
ATOM 811 O O . ARG A 1 103 ? 33.780 18.726 59.138 1.00 33.16 103 ARG A O 1
ATOM 818 N N . ARG A 1 104 ? 32.071 17.768 60.305 1.00 34.59 104 ARG A N 1
ATOM 819 C CA . ARG A 1 104 ? 31.427 18.785 61.181 1.00 34.59 104 ARG A CA 1
ATOM 820 C C . ARG A 1 104 ? 30.645 19.959 60.554 1.00 34.59 104 ARG A C 1
ATOM 822 O O . ARG A 1 104 ? 31.207 20.919 60.056 1.00 34.59 104 ARG A O 1
ATOM 829 N N . SER A 1 105 ? 29.327 19.845 60.759 1.00 32.41 105 SER A N 1
ATOM 830 C CA . SER A 1 105 ? 28.235 20.819 60.984 1.00 32.41 105 SER A CA 1
ATOM 831 C C . SER A 1 105 ? 28.569 21.994 61.942 1.00 32.41 105 SER A C 1
ATOM 833 O O . SER A 1 105 ? 29.661 21.965 62.513 1.00 32.41 105 SER A O 1
ATOM 835 N N . PRO A 1 106 ? 27.612 22.872 62.360 1.00 54.69 106 PRO A N 1
ATOM 836 C CA . PRO A 1 106 ? 26.306 23.324 61.805 1.00 54.69 106 PRO A CA 1
ATOM 837 C C . PRO A 1 106 ? 26.089 24.872 61.916 1.00 54.69 106 PRO A C 1
ATOM 839 O O . PRO A 1 106 ? 26.912 25.578 62.487 1.00 54.69 106 PRO A O 1
ATOM 842 N N . GLY A 1 107 ? 24.925 25.384 61.481 1.00 29.92 107 GLY A N 1
ATOM 843 C CA . GLY A 1 107 ? 24.329 26.651 61.972 1.00 29.92 107 GLY A CA 1
ATOM 844 C C . GLY A 1 107 ? 23.429 27.329 60.923 1.00 29.92 107 GLY A C 1
ATOM 845 O O . GLY A 1 107 ? 23.928 27.685 59.867 1.00 29.92 107 GLY A O 1
ATOM 846 N N . THR A 1 108 ? 22.090 27.284 61.000 1.00 33.75 108 THR A N 1
ATOM 847 C CA . THR A 1 108 ? 21.102 28.044 61.822 1.00 33.75 108 THR A CA 1
ATOM 848 C C . THR A 1 108 ? 20.620 29.377 61.228 1.00 33.75 108 THR A C 1
ATOM 850 O O . THR A 1 108 ? 21.430 30.208 60.843 1.00 33.75 108 THR A O 1
ATOM 853 N N . ALA A 1 109 ? 19.291 29.571 61.340 1.00 31.69 109 ALA A N 1
ATOM 854 C CA . ALA A 1 109 ? 18.467 30.784 61.162 1.00 31.69 109 ALA A CA 1
ATOM 855 C C . ALA A 1 109 ? 18.213 31.255 59.711 1.00 31.69 109 ALA A C 1
ATOM 857 O O . ALA A 1 109 ? 19.108 31.245 58.886 1.00 31.69 109 ALA A O 1
ATOM 858 N N . GLY A 1 110 ? 17.021 31.700 59.306 1.00 29.34 110 GLY A N 1
ATOM 859 C CA . GLY A 1 110 ? 15.742 31.883 59.990 1.00 29.34 110 GLY A CA 1
ATOM 860 C C . GLY A 1 110 ? 14.758 32.639 59.075 1.00 29.34 110 GLY A C 1
ATOM 861 O O . GLY A 1 110 ? 15.183 33.440 58.256 1.00 29.34 110 GLY A O 1
ATOM 862 N N . LEU A 1 111 ? 13.461 32.357 59.257 1.00 31.52 111 LEU A N 1
ATOM 863 C CA . LEU A 1 111 ? 12.286 33.241 59.106 1.00 31.52 111 LEU A CA 1
ATOM 864 C C . LEU A 1 111 ? 12.080 34.062 57.812 1.00 31.52 111 LEU A C 1
ATOM 866 O O . LEU A 1 111 ? 12.761 35.050 57.585 1.00 31.52 111 LEU A O 1
ATOM 870 N N . ALA A 1 112 ? 10.957 33.813 57.123 1.00 33.00 112 ALA A N 1
ATOM 871 C CA . ALA A 1 112 ? 9.915 34.834 56.921 1.00 33.00 112 ALA A CA 1
ATOM 872 C C . ALA A 1 112 ? 8.595 34.207 56.438 1.00 33.00 112 ALA A C 1
ATOM 874 O O . ALA A 1 112 ? 8.560 33.225 55.703 1.00 33.00 112 ALA A O 1
ATOM 875 N N . VAL A 1 113 ? 7.499 34.792 56.908 1.00 33.41 113 VAL A N 1
ATOM 876 C CA . VAL A 1 113 ? 6.116 34.317 56.875 1.00 33.41 113 VAL A CA 1
ATOM 877 C C . VAL A 1 113 ? 5.256 35.331 56.101 1.00 33.41 113 VAL A C 1
ATOM 879 O O . VAL A 1 113 ? 5.437 36.528 56.297 1.00 33.41 113 VAL A O 1
ATOM 882 N N . ARG A 1 114 ? 4.241 34.814 55.372 1.00 31.55 114 ARG A N 1
ATOM 883 C CA . ARG A 1 114 ? 2.972 35.442 54.885 1.00 31.55 114 ARG A CA 1
ATOM 884 C C . ARG A 1 114 ? 2.990 36.336 53.621 1.00 31.55 114 ARG A C 1
ATOM 886 O O . ARG A 1 114 ? 4.031 36.886 53.295 1.00 31.55 114 ARG A O 1
ATOM 893 N N . PRO A 1 115 ? 1.815 36.599 52.981 1.00 43.69 115 PRO A N 1
ATOM 894 C CA . PRO A 1 115 ? 0.487 35.960 53.099 1.00 43.69 115 PRO A CA 1
ATOM 895 C C . PRO A 1 115 ? -0.198 35.588 51.757 1.00 43.69 115 PRO A C 1
ATOM 897 O O . PRO A 1 115 ? 0.183 36.015 50.672 1.00 43.69 115 PRO A O 1
ATOM 900 N N . ARG A 1 116 ? -1.292 34.821 51.895 1.00 40.03 116 ARG A N 1
ATOM 901 C CA . ARG A 1 116 ? -2.336 34.537 50.895 1.00 40.03 116 ARG A CA 1
ATOM 902 C C . ARG A 1 116 ? -2.923 35.816 50.281 1.00 40.03 116 ARG A C 1
ATOM 904 O O . ARG A 1 116 ? -3.246 36.753 51.009 1.00 40.03 116 ARG A O 1
ATOM 911 N N . ARG A 1 117 ? -3.177 35.786 48.969 1.00 39.03 117 ARG A N 1
ATOM 912 C CA . ARG A 1 117 ? -4.149 36.655 48.295 1.00 39.03 117 ARG A CA 1
ATOM 913 C C . ARG A 1 117 ? -5.172 35.804 47.557 1.00 39.03 117 ARG A C 1
ATOM 915 O O . ARG A 1 117 ? -4.827 35.064 46.641 1.00 39.03 117 ARG A O 1
ATOM 922 N N . ASP A 1 118 ? -6.418 35.963 47.979 1.00 41.31 118 ASP A N 1
ATOM 923 C CA . ASP A 1 118 ? -7.613 35.584 47.244 1.00 41.31 118 ASP A CA 1
ATOM 924 C C . ASP A 1 118 ? -7.672 36.343 45.913 1.00 41.31 118 ASP A C 1
ATOM 926 O O . ASP A 1 118 ? -7.599 37.575 45.884 1.00 41.31 118 ASP A O 1
ATOM 930 N N . ARG A 1 119 ? -7.870 35.618 44.811 1.00 41.56 119 ARG A N 1
ATOM 931 C CA . ARG A 1 119 ? -8.475 36.168 43.596 1.00 41.56 119 ARG A CA 1
ATOM 932 C C . ARG A 1 119 ? -9.505 35.184 43.065 1.00 41.56 119 ARG A C 1
ATOM 934 O O . ARG A 1 119 ? -9.185 34.176 42.448 1.00 41.56 119 ARG A O 1
ATOM 941 N N . ARG A 1 120 ? -10.763 35.525 43.344 1.00 41.88 120 ARG A N 1
ATOM 942 C CA . ARG A 1 120 ? -11.918 35.142 42.538 1.00 41.88 120 ARG A CA 1
ATOM 943 C C . ARG A 1 120 ? -11.723 35.760 41.157 1.00 41.88 120 ARG A C 1
ATOM 945 O O . ARG A 1 120 ? -11.642 36.982 41.061 1.00 41.88 120 ARG A O 1
ATOM 952 N N . GLU A 1 121 ? -11.674 34.942 40.117 1.00 41.84 121 GLU A N 1
ATOM 953 C CA . GLU A 1 121 ? -11.784 35.418 38.743 1.00 41.84 121 GLU A CA 1
ATOM 954 C C . GLU A 1 121 ? -12.767 34.533 37.980 1.00 41.84 121 GLU A C 1
ATOM 956 O O . GLU A 1 121 ? -12.861 33.324 38.187 1.00 41.84 121 GLU A O 1
ATOM 961 N N . ALA A 1 122 ? -13.613 35.218 37.223 1.00 39.00 122 ALA A N 1
ATOM 962 C CA . ALA A 1 122 ? -14.911 34.777 36.768 1.00 39.00 122 ALA A CA 1
ATOM 963 C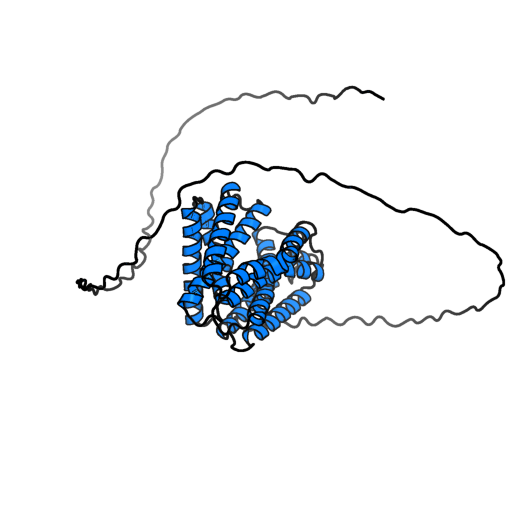 C . ALA A 1 122 ? -14.843 33.628 35.756 1.00 39.00 122 ALA A C 1
ATOM 965 O O . ALA A 1 122 ? -14.063 33.648 34.805 1.00 39.00 122 ALA A O 1
ATOM 966 N N . ALA A 1 123 ? -15.761 32.678 35.928 1.00 38.91 123 ALA A N 1
ATOM 967 C CA . ALA A 1 123 ? -16.109 31.671 34.942 1.00 38.91 123 ALA A CA 1
ATOM 968 C C . ALA A 1 123 ? -16.572 32.344 33.637 1.00 38.91 123 ALA A C 1
ATOM 970 O O . ALA A 1 123 ? -17.717 32.782 33.511 1.00 38.91 123 ALA A O 1
ATOM 971 N N . ARG A 1 124 ? -15.674 32.418 32.650 1.00 38.75 124 ARG A N 1
ATOM 972 C CA . ARG A 1 124 ? -16.048 32.623 31.251 1.00 38.75 124 ARG A CA 1
ATOM 973 C C . ARG A 1 124 ? -16.593 31.301 30.726 1.00 38.75 124 ARG A C 1
ATOM 975 O O . ARG A 1 124 ? -15.862 30.324 30.613 1.00 38.75 124 ARG A O 1
ATOM 982 N N . ARG A 1 125 ? -17.893 31.281 30.435 1.00 38.88 125 ARG A N 1
ATOM 983 C CA . ARG A 1 125 ? -18.535 30.203 29.679 1.00 38.88 125 ARG A CA 1
ATOM 984 C C . ARG A 1 125 ? -17.849 30.098 28.308 1.00 38.88 125 ARG A C 1
ATOM 986 O O . ARG A 1 125 ? -17.752 31.131 27.641 1.00 38.88 125 ARG A O 1
ATOM 993 N N . PRO A 1 126 ? -17.381 28.916 27.873 1.00 41.25 126 PRO A N 1
ATOM 994 C CA . PRO A 1 126 ? -17.004 28.729 26.481 1.00 41.25 126 PRO A CA 1
ATOM 995 C C . PRO A 1 126 ? -18.273 28.886 25.635 1.00 41.25 126 PRO A C 1
ATOM 997 O O . PRO A 1 126 ? -19.303 28.274 25.922 1.00 41.25 126 PRO A O 1
ATOM 1000 N N . GLY A 1 127 ? -18.227 29.791 24.657 1.00 38.22 127 GLY A N 1
ATOM 1001 C CA . GLY A 1 127 ? -19.286 29.913 23.658 1.00 38.22 127 GLY A CA 1
ATOM 1002 C C . GLY A 1 127 ? -19.400 28.616 22.851 1.00 38.22 127 GLY A C 1
ATOM 1003 O O . GLY A 1 127 ? -18.427 27.861 22.798 1.00 38.22 127 GLY A O 1
ATOM 1004 N N . PRO A 1 128 ? -20.564 28.337 22.241 1.00 37.69 128 PRO A N 1
ATOM 1005 C CA . PRO A 1 128 ? -20.731 27.167 21.394 1.00 37.69 128 PRO A CA 1
ATOM 1006 C C . PRO A 1 128 ? -19.691 27.233 20.275 1.00 37.69 128 PRO A C 1
ATOM 1008 O O . PRO A 1 128 ? -19.690 28.158 19.461 1.00 37.69 128 PRO A O 1
ATOM 1011 N N . SER A 1 129 ? -18.762 26.281 20.293 1.00 41.25 129 SER A N 1
ATOM 1012 C CA . SER A 1 129 ? -17.862 25.977 19.192 1.00 41.25 129 SER A CA 1
ATOM 1013 C C . SER A 1 129 ? -18.728 25.718 17.968 1.00 41.25 129 SER A C 1
ATOM 1015 O O . SER A 1 129 ? -19.382 24.684 17.878 1.00 41.25 129 SER A O 1
ATOM 1017 N N . GLY A 1 130 ? -18.799 26.707 17.077 1.00 38.56 130 GLY A N 1
ATOM 1018 C CA . GLY A 1 130 ? -19.477 26.559 15.803 1.00 38.56 130 GLY A CA 1
ATOM 1019 C C . GLY A 1 130 ? -18.800 25.435 15.038 1.00 38.56 130 GLY A C 1
ATOM 1020 O O . GLY A 1 130 ? -17.656 25.591 14.611 1.00 38.56 130 GLY A O 1
ATOM 1021 N N . GLU A 1 131 ? -19.502 24.313 14.898 1.00 42.75 131 GLU A N 1
ATOM 1022 C CA . GLU A 1 131 ? -19.205 23.281 13.915 1.00 42.75 131 GLU A CA 1
ATOM 1023 C C . GLU A 1 131 ? -19.112 23.975 12.557 1.00 42.75 131 GLU A C 1
ATOM 1025 O O . GLU A 1 131 ? -20.113 24.349 11.940 1.00 42.75 131 GLU A O 1
ATOM 1030 N N . ARG A 1 132 ? -17.884 24.231 12.099 1.00 46.88 132 ARG A N 1
ATOM 1031 C CA . ARG A 1 132 ? -17.665 24.561 10.699 1.00 46.88 132 ARG A CA 1
ATOM 1032 C C . ARG A 1 132 ? -18.024 23.300 9.938 1.00 46.88 132 ARG A C 1
ATOM 1034 O O . ARG A 1 132 ? -17.262 22.341 9.953 1.00 46.88 132 ARG A O 1
ATOM 1041 N N . ALA A 1 133 ? -19.195 23.312 9.309 1.00 49.88 133 ALA A N 1
ATOM 1042 C CA . ALA A 1 133 ? -19.577 22.292 8.353 1.00 49.88 133 ALA A CA 1
ATOM 1043 C C . ALA A 1 133 ? -18.442 22.168 7.329 1.00 49.88 133 ALA A C 1
ATOM 1045 O O . ALA A 1 133 ? -18.188 23.094 6.552 1.00 49.88 133 ALA A O 1
ATOM 1046 N N . VAL A 1 134 ? -17.725 21.046 7.387 1.00 50.91 134 VAL A N 1
ATOM 1047 C CA . VAL A 1 134 ? -16.722 20.674 6.396 1.00 50.91 134 VAL A CA 1
ATOM 1048 C C . VAL A 1 134 ? -17.494 20.461 5.100 1.00 50.91 134 VAL A C 1
ATOM 1050 O O . VAL A 1 134 ? -18.116 19.426 4.878 1.00 50.91 134 VAL A O 1
ATOM 1053 N N . THR A 1 135 ? -17.552 21.501 4.274 1.00 46.75 135 THR A N 1
ATOM 1054 C CA . THR A 1 135 ? -18.152 21.434 2.945 1.00 46.75 135 THR A CA 1
ATOM 1055 C C . THR A 1 135 ? -17.136 20.753 2.045 1.00 46.75 135 THR A C 1
ATOM 1057 O O . THR A 1 135 ? -16.260 21.392 1.471 1.00 46.75 135 THR A O 1
ATOM 1060 N N . ALA A 1 136 ? -17.204 19.423 1.993 1.00 51.59 136 ALA A N 1
ATOM 1061 C CA . ALA A 1 136 ? -16.381 18.646 1.085 1.00 51.59 136 ALA A CA 1
ATOM 1062 C C . ALA A 1 136 ? -16.715 19.041 -0.359 1.00 51.59 136 ALA A C 1
ATOM 1064 O O . ALA A 1 136 ? -17.882 19.046 -0.765 1.00 51.59 136 ALA A O 1
ATOM 1065 N N . ALA A 1 137 ? -15.686 19.392 -1.130 1.00 54.22 137 ALA A N 1
ATOM 1066 C CA . ALA A 1 137 ? -15.818 19.515 -2.572 1.00 54.22 137 ALA A CA 1
ATOM 1067 C C . ALA A 1 137 ? -16.292 18.163 -3.145 1.00 54.22 137 ALA A C 1
ATOM 1069 O O . ALA A 1 137 ? -15.951 17.115 -2.590 1.00 54.22 137 ALA A O 1
ATOM 1070 N N . PRO A 1 138 ? -17.101 18.151 -4.221 1.00 54.25 138 PRO A N 1
ATOM 1071 C CA . PRO A 1 138 ? -17.518 16.901 -4.845 1.00 54.25 138 PRO A CA 1
ATOM 1072 C C . PRO A 1 138 ? -16.278 16.084 -5.214 1.00 54.25 138 PRO A C 1
ATOM 1074 O O . PRO A 1 138 ? -15.373 16.617 -5.855 1.00 54.25 138 PRO A O 1
ATOM 1077 N N . ALA A 1 139 ? -16.252 14.813 -4.793 1.00 58.06 139 ALA A N 1
ATOM 1078 C CA . ALA A 1 139 ? -15.136 13.903 -5.024 1.00 58.06 139 ALA A CA 1
ATOM 1079 C C . ALA A 1 139 ? -14.730 13.953 -6.501 1.00 58.06 139 ALA A C 1
ATOM 1081 O O . ALA A 1 139 ? -15.516 13.606 -7.390 1.00 58.06 139 ALA A O 1
ATOM 1082 N N . THR A 1 140 ? -13.521 14.438 -6.767 1.00 66.31 140 THR A N 1
ATOM 1083 C CA . THR A 1 140 ? -13.000 14.557 -8.123 1.00 66.31 140 THR A CA 1
ATOM 1084 C C . THR A 1 140 ? -12.799 13.153 -8.669 1.00 66.31 140 THR A C 1
ATOM 1086 O O . THR A 1 140 ? -11.923 12.412 -8.224 1.00 66.31 140 THR A O 1
ATOM 1089 N N . ALA A 1 141 ? -13.636 12.763 -9.630 1.00 81.94 141 ALA A N 1
ATOM 1090 C CA . ALA A 1 141 ? -13.420 11.533 -10.372 1.00 81.94 141 ALA A CA 1
ATOM 1091 C C . ALA A 1 141 ? -12.032 11.580 -11.029 1.00 81.94 141 ALA A C 1
ATOM 1093 O O . ALA A 1 141 ? -11.624 12.616 -11.563 1.00 81.94 141 ALA A O 1
ATOM 1094 N N . LEU A 1 142 ? -11.310 10.458 -10.989 1.00 89.56 142 LEU A N 1
ATOM 1095 C CA . LEU A 1 142 ? -10.053 10.332 -11.721 1.00 89.56 142 LEU A CA 1
ATOM 1096 C C . LEU A 1 142 ? -10.319 10.524 -13.225 1.00 89.56 142 LEU A C 1
ATOM 1098 O O . LEU A 1 142 ? -11.374 10.098 -13.712 1.00 89.56 142 LEU A O 1
ATOM 1102 N N . PRO A 1 143 ? -9.370 11.108 -13.979 1.00 92.62 143 PRO A N 1
ATOM 1103 C CA . PRO A 1 143 ? -9.428 11.104 -15.436 1.00 92.62 143 PRO A CA 1
ATOM 1104 C C . PRO A 1 143 ? -9.693 9.688 -15.974 1.00 92.62 143 PRO A C 1
ATOM 1106 O O . PRO A 1 143 ? -9.207 8.698 -15.416 1.00 92.62 143 PRO A O 1
ATOM 1109 N N . ALA A 1 144 ? -10.518 9.571 -17.017 1.00 92.81 144 ALA A N 1
ATOM 1110 C CA . ALA A 1 144 ? -10.981 8.271 -17.508 1.00 92.81 144 ALA A CA 1
ATOM 1111 C C . ALA A 1 144 ? -9.825 7.395 -18.026 1.00 92.81 144 ALA A C 1
ATOM 1113 O O . ALA A 1 144 ? -9.775 6.203 -17.736 1.00 92.81 144 ALA A O 1
ATOM 1114 N N . ASP A 1 145 ? -8.868 8.010 -18.716 1.00 94.25 145 ASP A N 1
ATOM 1115 C CA . ASP A 1 145 ? -7.627 7.400 -19.198 1.00 94.25 145 ASP A CA 1
ATOM 1116 C C . ASP A 1 145 ? -6.723 6.933 -18.043 1.00 94.25 145 ASP A C 1
ATOM 1118 O O . ASP A 1 145 ? -6.229 5.802 -18.041 1.00 94.25 145 ASP A O 1
ATOM 1122 N N . TYR A 1 146 ? -6.568 7.757 -17.004 1.00 94.69 146 TYR A N 1
ATOM 1123 C CA . TYR A 1 146 ? -5.831 7.366 -15.801 1.00 94.69 146 TYR A CA 1
ATOM 1124 C C . TYR A 1 146 ? -6.517 6.195 -15.080 1.00 94.69 146 TYR A C 1
ATOM 1126 O O . TYR A 1 146 ? -5.878 5.232 -14.664 1.00 94.69 146 TYR A O 1
ATOM 1134 N N . THR A 1 147 ? -7.846 6.228 -14.986 1.00 95.94 147 THR A N 1
ATOM 1135 C CA . THR A 1 147 ? -8.633 5.142 -14.387 1.00 95.94 147 THR A CA 1
ATOM 1136 C C . THR A 1 147 ? -8.448 3.833 -15.149 1.00 95.94 147 THR A C 1
ATOM 1138 O O . THR A 1 147 ? -8.253 2.787 -14.531 1.00 95.94 147 THR A O 1
ATOM 1141 N N . GLU A 1 148 ? -8.489 3.873 -16.481 1.00 97.19 148 GLU A N 1
ATOM 1142 C CA . GLU A 1 148 ? -8.297 2.698 -17.330 1.00 97.19 148 GLU A CA 1
ATOM 1143 C C . GLU A 1 148 ? -6.901 2.093 -17.141 1.00 97.19 148 GLU A C 1
ATOM 1145 O O . GLU A 1 148 ? -6.777 0.894 -16.885 1.00 97.19 148 GLU A O 1
ATOM 1150 N N . THR A 1 149 ? -5.855 2.921 -17.185 1.00 97.62 149 THR A N 1
ATOM 1151 C CA . THR A 1 149 ? -4.466 2.468 -16.994 1.00 97.62 149 THR A CA 1
ATOM 1152 C C . THR A 1 149 ? -4.217 1.902 -15.594 1.00 97.62 149 THR A C 1
ATOM 1154 O O . THR A 1 149 ? -3.593 0.845 -15.461 1.00 97.62 149 THR A O 1
ATOM 1157 N N . MET A 1 150 ? -4.767 2.531 -14.554 1.00 98.19 150 MET A N 1
ATOM 1158 C CA . MET A 1 150 ? -4.714 2.038 -13.177 1.00 98.19 150 MET A CA 1
ATOM 1159 C C . MET A 1 150 ? -5.417 0.681 -13.026 1.00 98.19 150 MET A C 1
ATOM 1161 O O . MET A 1 150 ? -4.870 -0.237 -12.411 1.00 98.19 150 MET A O 1
ATOM 1165 N N . LEU A 1 151 ? -6.621 0.524 -13.586 1.00 98.19 151 LEU A N 1
ATOM 1166 C CA . LEU A 1 151 ? -7.372 -0.735 -13.521 1.00 98.19 151 LEU A CA 1
ATOM 1167 C C . LEU A 1 151 ? -6.713 -1.845 -14.350 1.00 98.19 151 LEU A C 1
ATOM 1169 O O . LEU A 1 151 ? -6.719 -3.003 -13.926 1.00 98.19 151 LEU A O 1
ATOM 1173 N N . ALA A 1 152 ? -6.110 -1.507 -15.490 1.00 98.56 152 ALA A N 1
ATOM 1174 C CA . ALA A 1 152 ? -5.325 -2.441 -16.287 1.00 98.56 152 ALA A CA 1
ATOM 1175 C C . ALA A 1 152 ? -4.084 -2.926 -15.520 1.00 98.56 152 ALA A C 1
ATOM 1177 O O . ALA A 1 152 ? -3.802 -4.125 -15.510 1.00 98.56 152 ALA A O 1
ATOM 1178 N N . ALA A 1 153 ? -3.384 -2.029 -14.816 1.00 98.62 153 ALA A N 1
ATOM 1179 C CA . ALA A 1 153 ? -2.256 -2.394 -13.962 1.00 98.62 153 ALA A CA 1
ATOM 1180 C C . ALA A 1 153 ? -2.689 -3.268 -12.770 1.00 98.62 153 ALA A C 1
ATOM 1182 O O . ALA A 1 153 ? -2.057 -4.288 -12.507 1.00 98.62 153 ALA A O 1
ATOM 1183 N N . GLU A 1 154 ? -3.798 -2.938 -12.095 1.00 98.69 154 GLU A N 1
ATOM 1184 C CA . GLU A 1 154 ? -4.377 -3.782 -11.034 1.00 98.69 154 GLU A CA 1
ATOM 1185 C C . GLU A 1 154 ? -4.693 -5.193 -11.554 1.00 98.69 154 GLU A C 1
ATOM 1187 O O . GLU A 1 154 ? -4.377 -6.180 -10.889 1.00 98.69 154 GLU A O 1
ATOM 1192 N N . ALA A 1 155 ? -5.297 -5.305 -12.741 1.00 98.69 155 ALA A N 1
ATOM 1193 C CA . ALA A 1 155 ? -5.605 -6.591 -13.361 1.00 98.69 155 ALA A CA 1
ATOM 1194 C C . ALA A 1 155 ? -4.335 -7.377 -13.726 1.00 98.69 155 ALA A C 1
ATOM 1196 O O . ALA A 1 155 ? -4.231 -8.553 -13.389 1.00 98.69 155 ALA A O 1
ATOM 1197 N N . ALA A 1 156 ? -3.341 -6.729 -14.337 1.00 98.75 156 ALA A N 1
ATOM 1198 C CA . ALA A 1 156 ? -2.074 -7.371 -14.684 1.00 98.75 156 ALA A CA 1
ATOM 1199 C C . ALA A 1 156 ? -1.311 -7.858 -13.439 1.00 98.75 156 ALA A C 1
ATOM 1201 O O . ALA A 1 156 ? -0.790 -8.976 -13.422 1.00 98.75 156 ALA A O 1
ATOM 1202 N N . ASN A 1 157 ? -1.291 -7.050 -12.375 1.00 98.88 157 ASN A N 1
ATOM 1203 C CA . ASN A 1 157 ? -0.693 -7.421 -11.096 1.00 98.88 157 ASN A CA 1
ATOM 1204 C C . ASN A 1 157 ? -1.448 -8.594 -10.460 1.00 98.88 157 ASN A C 1
ATOM 1206 O O . ASN A 1 157 ? -0.819 -9.569 -10.049 1.00 98.88 157 ASN A O 1
ATOM 1210 N N . ARG A 1 158 ? -2.790 -8.552 -10.446 1.00 98.88 158 ARG A N 1
ATOM 1211 C CA . ARG A 1 158 ? -3.639 -9.659 -9.976 1.00 98.88 158 ARG A CA 1
ATOM 1212 C C . ARG A 1 158 ? -3.307 -10.959 -10.699 1.00 98.88 158 ARG A C 1
ATOM 1214 O O . ARG A 1 158 ? -3.095 -11.981 -10.048 1.00 98.88 158 ARG A O 1
ATOM 1221 N N . ASP A 1 159 ? -3.243 -10.930 -12.025 1.00 98.88 159 ASP A N 1
ATOM 1222 C CA . ASP A 1 159 ? -2.977 -12.112 -12.844 1.00 98.88 159 ASP A CA 1
ATOM 1223 C C . ASP A 1 159 ? -1.573 -12.675 -12.597 1.00 98.88 159 ASP A C 1
ATOM 1225 O O . ASP A 1 159 ? -1.383 -13.892 -12.589 1.00 98.88 159 ASP A O 1
ATOM 1229 N N . HIS A 1 160 ? -0.578 -11.808 -12.386 1.00 98.81 160 HIS A N 1
ATOM 1230 C CA . HIS A 1 160 ? 0.791 -12.226 -12.074 1.00 98.81 160 HIS A CA 1
ATOM 1231 C C . HIS A 1 160 ? 0.879 -12.899 -10.700 1.00 98.81 160 HIS A C 1
ATOM 1233 O O . HIS A 1 160 ? 1.413 -14.006 -10.590 1.00 98.81 160 HIS A O 1
ATOM 1239 N N . VAL A 1 161 ? 0.295 -12.277 -9.670 1.00 98.88 161 VAL A N 1
ATOM 1240 C CA . VAL A 1 161 ? 0.278 -12.814 -8.302 1.00 98.88 161 VAL A CA 1
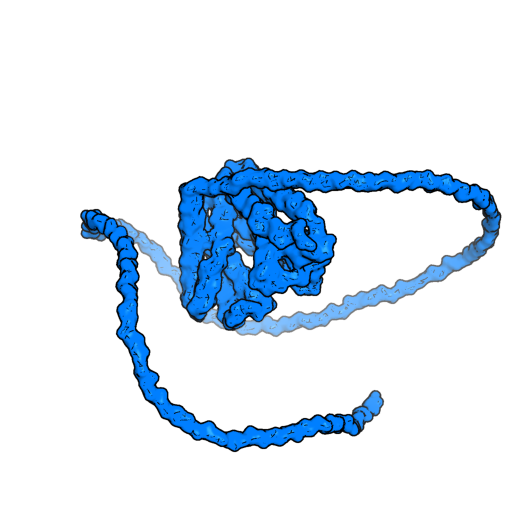ATOM 1241 C C . VAL A 1 161 ? -0.490 -14.134 -8.245 1.00 98.88 161 VAL A C 1
ATOM 1243 O O . VAL A 1 161 ? 0.067 -15.150 -7.833 1.00 98.88 161 VAL A O 1
ATOM 1246 N N . THR A 1 162 ? -1.742 -14.158 -8.706 1.00 98.81 162 THR A N 1
ATOM 1247 C CA . THR A 1 162 ? -2.614 -15.346 -8.618 1.00 98.81 162 THR A CA 1
ATOM 1248 C C . THR A 1 162 ? -2.059 -16.537 -9.394 1.00 98.81 162 THR A C 1
ATOM 1250 O O . THR A 1 162 ? -2.128 -17.674 -8.925 1.00 98.81 162 THR A O 1
ATOM 1253 N N . ARG A 1 163 ? -1.416 -16.295 -10.543 1.00 98.88 163 ARG A N 1
ATOM 1254 C CA . ARG A 1 163 ? -0.689 -17.334 -11.280 1.00 98.88 163 ARG A CA 1
ATOM 1255 C C . ARG A 1 163 ? 0.461 -17.909 -10.460 1.00 98.88 163 ARG A C 1
ATOM 1257 O O . ARG A 1 163 ? 0.644 -19.124 -10.462 1.00 98.88 163 ARG A O 1
ATOM 1264 N N . CYS A 1 164 ? 1.227 -17.069 -9.765 1.00 98.69 164 CYS A N 1
ATOM 1265 C CA . CYS A 1 164 ? 2.329 -17.522 -8.917 1.00 98.69 164 CYS A CA 1
ATOM 1266 C C . CYS A 1 164 ? 1.826 -18.350 -7.720 1.00 98.69 164 CYS A C 1
ATOM 1268 O O . CYS A 1 164 ? 2.382 -19.414 -7.435 1.00 98.69 164 CYS A O 1
ATOM 1270 N N . VAL A 1 165 ? 0.732 -17.916 -7.082 1.00 98.75 165 VAL A N 1
ATOM 1271 C CA . VAL A 1 165 ? 0.048 -18.655 -6.005 1.00 98.75 165 VAL A CA 1
ATOM 1272 C C . VAL A 1 165 ? -0.380 -20.043 -6.493 1.00 98.75 165 VAL A C 1
ATOM 1274 O O . VAL A 1 165 ? 0.030 -21.055 -5.922 1.00 98.75 165 VAL A O 1
ATOM 1277 N N . ALA A 1 166 ? -1.117 -20.110 -7.606 1.00 98.69 166 ALA A N 1
ATOM 1278 C CA . ALA A 1 166 ? -1.614 -21.368 -8.163 1.00 98.69 166 ALA A CA 1
ATOM 1279 C C . ALA A 1 166 ? -0.478 -22.322 -8.581 1.00 98.69 166 ALA A C 1
ATOM 1281 O O . ALA A 1 166 ? -0.521 -23.514 -8.286 1.00 98.69 166 ALA A O 1
ATOM 1282 N N . GLN A 1 167 ? 0.586 -21.810 -9.212 1.00 98.44 167 GLN A N 1
ATOM 1283 C CA . GLN A 1 167 ? 1.761 -22.610 -9.601 1.00 98.44 167 GLN A CA 1
ATOM 1284 C C . GLN A 1 167 ? 2.547 -23.176 -8.410 1.00 98.44 167 GLN A C 1
ATOM 1286 O O . GLN A 1 167 ? 3.351 -24.091 -8.581 1.00 98.44 167 GLN A O 1
ATOM 1291 N N . THR A 1 168 ? 2.346 -22.621 -7.218 1.00 97.69 168 THR A N 1
ATOM 1292 C CA . THR A 1 168 ? 2.974 -23.077 -5.970 1.00 97.69 168 THR A CA 1
ATOM 1293 C C . THR A 1 168 ? 2.110 -24.107 -5.241 1.00 97.69 168 THR A C 1
ATOM 1295 O O . THR A 1 168 ? 2.543 -24.668 -4.241 1.00 97.69 168 THR A O 1
ATOM 1298 N N . GLY A 1 169 ? 0.918 -24.405 -5.767 1.00 98.31 169 GLY A N 1
ATOM 1299 C CA . GLY A 1 169 ? -0.036 -25.323 -5.155 1.00 98.31 169 GLY A CA 1
ATOM 1300 C C . GLY A 1 169 ? -0.984 -24.657 -4.161 1.00 98.31 169 GLY A C 1
ATOM 1301 O O . GLY A 1 169 ? -1.594 -25.373 -3.378 1.00 98.31 169 GLY A O 1
ATOM 1302 N N . GLY A 1 170 ? -1.115 -23.323 -4.175 1.00 98.25 170 GLY A N 1
ATOM 1303 C CA . GLY A 1 170 ? -2.127 -22.641 -3.368 1.00 98.25 170 GLY A CA 1
ATOM 1304 C C . GLY A 1 170 ? -3.540 -23.085 -3.754 1.00 98.25 170 GLY A C 1
ATOM 1305 O O . GLY A 1 170 ? -3.843 -23.241 -4.943 1.00 98.25 170 GLY A O 1
ATOM 1306 N N . SER A 1 171 ? -4.395 -23.289 -2.754 1.00 98.75 171 SER A N 1
ATOM 1307 C CA . SER A 1 171 ? -5.789 -23.681 -2.952 1.00 98.75 171 SER A CA 1
ATOM 1308 C C . SER A 1 171 ? -6.587 -22.637 -3.748 1.00 98.75 171 SER A C 1
ATOM 1310 O O . SER A 1 171 ? -6.209 -21.460 -3.807 1.00 98.75 171 SER A O 1
ATOM 1312 N N . PRO A 1 172 ? -7.735 -23.025 -4.339 1.00 98.69 172 PRO A N 1
ATOM 1313 C CA . PRO A 1 172 ? -8.659 -22.073 -4.956 1.00 98.69 172 PRO A CA 1
ATOM 1314 C C . PRO A 1 172 ? -9.075 -20.934 -4.016 1.00 98.69 172 PRO A C 1
ATOM 1316 O O . PRO A 1 172 ? -9.211 -19.801 -4.475 1.00 98.69 172 PRO A O 1
ATOM 1319 N N . ASP A 1 173 ? -9.213 -21.215 -2.717 1.00 98.62 173 ASP A N 1
ATOM 1320 C CA . ASP A 1 173 ? -9.587 -20.221 -1.708 1.00 98.62 173 ASP A CA 1
ATOM 1321 C C . ASP A 1 173 ? -8.462 -19.203 -1.487 1.00 98.62 173 ASP A C 1
ATOM 1323 O O . ASP A 1 173 ? -8.721 -18.002 -1.497 1.00 98.62 173 ASP A O 1
ATOM 1327 N N . LEU A 1 174 ? -7.199 -19.640 -1.404 1.00 98.56 174 LEU A N 1
ATOM 1328 C CA . LEU A 1 174 ? -6.056 -18.725 -1.308 1.00 98.56 174 LEU A CA 1
ATOM 1329 C C . LEU A 1 174 ? -5.853 -17.903 -2.596 1.00 98.56 174 LEU A C 1
ATOM 1331 O O . LEU A 1 174 ? -5.512 -16.716 -2.547 1.00 98.56 174 LEU A O 1
ATOM 1335 N N . VAL A 1 175 ? -6.093 -18.498 -3.768 1.00 98.81 175 VAL A N 1
ATOM 1336 C CA . VAL A 1 175 ? -6.081 -17.767 -5.048 1.00 98.81 175 VAL A CA 1
ATOM 1337 C C . VAL A 1 175 ? -7.180 -16.702 -5.069 1.00 98.81 175 VAL A C 1
ATOM 1339 O O . VAL A 1 175 ? -6.920 -15.562 -5.454 1.00 98.81 175 VAL A O 1
ATOM 1342 N N . ALA A 1 176 ? -8.395 -17.037 -4.628 1.00 98.56 176 ALA A N 1
ATOM 1343 C CA . ALA A 1 176 ? -9.502 -16.089 -4.543 1.00 98.56 176 ALA A CA 1
ATOM 1344 C C . ALA A 1 176 ? -9.228 -14.975 -3.519 1.00 98.56 176 ALA A C 1
ATOM 1346 O O . ALA A 1 176 ? -9.460 -13.802 -3.819 1.00 98.56 176 ALA A O 1
ATOM 1347 N N . HIS A 1 177 ? -8.676 -15.331 -2.356 1.00 98.19 177 HIS A N 1
ATOM 1348 C CA . HIS A 1 177 ? -8.267 -14.396 -1.308 1.00 98.19 177 HIS A CA 1
ATOM 1349 C C . HIS A 1 177 ? -7.264 -13.374 -1.841 1.00 98.19 177 HIS A C 1
ATOM 1351 O O . HIS A 1 177 ? -7.526 -12.173 -1.826 1.00 98.19 177 HIS A O 1
ATOM 1357 N N . THR A 1 178 ? -6.161 -13.841 -2.433 1.00 98.38 178 THR A N 1
ATOM 1358 C CA . THR A 1 178 ? -5.135 -12.954 -3.006 1.00 98.38 178 THR A CA 1
ATOM 1359 C C . THR A 1 178 ? -5.659 -12.114 -4.174 1.00 98.38 178 THR A C 1
ATOM 1361 O O . THR A 1 178 ? -5.290 -10.947 -4.300 1.00 98.38 178 THR A O 1
ATOM 1364 N N . ALA A 1 179 ? -6.575 -12.640 -4.995 1.00 98.25 179 ALA A N 1
ATOM 1365 C CA . ALA A 1 179 ? -7.214 -11.883 -6.075 1.00 98.25 179 ALA A CA 1
ATOM 1366 C C . ALA A 1 179 ? -8.095 -10.720 -5.575 1.00 98.25 179 ALA A C 1
ATOM 1368 O O . ALA A 1 179 ? -8.277 -9.725 -6.295 1.00 98.25 179 ALA A O 1
ATOM 1369 N N . ALA A 1 180 ? -8.642 -10.847 -4.361 1.00 97.75 180 ALA A N 1
ATOM 1370 C CA . ALA A 1 180 ? -9.520 -9.869 -3.726 1.00 97.75 180 ALA A CA 1
ATOM 1371 C C . ALA A 1 180 ? -8.768 -8.716 -3.033 1.00 97.75 180 ALA A C 1
ATOM 1373 O O . ALA A 1 180 ? -9.395 -7.710 -2.691 1.00 97.75 180 ALA A O 1
ATOM 1374 N N . LEU A 1 181 ? -7.437 -8.797 -2.897 1.00 96.50 181 LEU A N 1
ATOM 1375 C CA . LEU A 1 181 ? -6.570 -7.774 -2.290 1.00 96.50 181 LEU A CA 1
ATOM 1376 C C . LEU A 1 181 ? -6.370 -6.544 -3.203 1.00 96.50 181 LEU A C 1
ATOM 1378 O O . LEU A 1 181 ? -5.252 -6.155 -3.537 1.00 96.50 181 LEU A O 1
ATOM 1382 N N . ARG A 1 182 ? -7.469 -5.913 -3.637 1.00 95.94 182 ARG A N 1
ATOM 1383 C CA . ARG A 1 182 ? -7.486 -4.877 -4.689 1.00 95.94 182 ARG A CA 1
ATOM 1384 C C . ARG A 1 182 ? -6.512 -3.732 -4.431 1.00 95.94 182 ARG A C 1
ATOM 1386 O O . ARG A 1 182 ? -5.790 -3.345 -5.342 1.00 95.94 182 ARG A O 1
ATOM 1393 N N . LEU A 1 183 ? -6.491 -3.189 -3.213 1.00 94.25 183 LEU A N 1
ATOM 1394 C CA . LEU A 1 183 ? -5.637 -2.047 -2.889 1.00 94.25 183 LEU A CA 1
ATOM 1395 C C . LEU A 1 183 ? -4.151 -2.421 -2.917 1.00 94.25 183 LEU A C 1
ATOM 1397 O O . LEU A 1 183 ? -3.368 -1.713 -3.541 1.00 94.25 183 LEU A O 1
ATOM 1401 N N . TYR A 1 184 ? -3.789 -3.566 -2.337 1.00 97.38 184 TYR A N 1
ATOM 1402 C CA . TYR A 1 184 ? -2.426 -4.104 -2.359 1.00 97.38 184 TYR A CA 1
ATOM 1403 C C . TYR A 1 184 ? -1.927 -4.378 -3.786 1.00 97.38 184 TYR A C 1
ATOM 1405 O O . TYR A 1 184 ? -0.763 -4.140 -4.093 1.00 97.38 184 TYR A O 1
ATOM 1413 N N . LEU A 1 185 ? -2.815 -4.819 -4.682 1.00 98.62 185 LEU A N 1
ATOM 1414 C CA . LEU A 1 185 ? -2.502 -5.058 -6.096 1.00 98.62 185 LEU A CA 1
ATOM 1415 C C . LEU A 1 185 ? -2.431 -3.766 -6.928 1.00 98.62 185 LEU A C 1
ATOM 1417 O O . LEU A 1 185 ? -1.762 -3.733 -7.963 1.00 98.62 185 LEU A O 1
ATOM 1421 N N . ARG A 1 186 ? -3.112 -2.702 -6.489 1.00 98.62 186 ARG A N 1
ATOM 1422 C CA . ARG A 1 186 ? -3.182 -1.408 -7.182 1.00 98.62 186 ARG A CA 1
ATOM 1423 C C . ARG A 1 186 ? -2.084 -0.442 -6.753 1.00 98.62 186 ARG A C 1
ATOM 1425 O O . ARG A 1 186 ? -1.527 0.234 -7.605 1.00 98.62 186 ARG A O 1
ATOM 1432 N N . VAL A 1 187 ? -1.741 -0.379 -5.467 1.00 98.69 187 VAL A N 1
ATOM 1433 C CA . VAL A 1 187 ? -0.727 0.543 -4.923 1.00 98.69 187 VAL A CA 1
ATOM 1434 C C . VAL A 1 187 ? 0.606 0.537 -5.695 1.00 98.69 187 VAL A C 1
ATOM 1436 O O . VAL A 1 187 ? 1.124 1.623 -5.955 1.00 98.69 187 VAL A O 1
ATOM 1439 N N . PRO A 1 188 ? 1.142 -0.606 -6.169 1.00 98.88 188 PRO A N 1
ATOM 1440 C CA . PRO A 1 188 ? 2.326 -0.621 -7.030 1.00 98.88 188 PRO A CA 1
ATOM 1441 C C . PRO A 1 188 ? 2.230 0.229 -8.302 1.00 98.88 188 PRO A C 1
ATOM 1443 O O . PRO A 1 188 ? 3.249 0.695 -8.809 1.00 98.88 188 PRO A O 1
ATOM 1446 N N . HIS A 1 189 ? 1.034 0.432 -8.858 1.00 98.81 189 HIS A N 1
ATOM 1447 C CA . HIS A 1 189 ? 0.830 1.340 -9.989 1.00 98.81 189 HIS A CA 1
ATOM 1448 C C . HIS A 1 189 ? 1.121 2.795 -9.601 1.00 98.81 189 HIS A C 1
ATOM 1450 O O . HIS A 1 189 ? 1.768 3.505 -10.371 1.00 98.81 189 HIS A O 1
ATOM 1456 N N . PHE A 1 190 ? 0.703 3.205 -8.398 1.00 98.81 190 PHE A N 1
ATOM 1457 C CA . PHE A 1 190 ? 0.935 4.554 -7.882 1.00 98.81 190 PHE A CA 1
ATOM 1458 C C . PHE A 1 190 ? 2.414 4.784 -7.571 1.00 98.81 190 PHE A C 1
ATOM 1460 O O . PHE A 1 190 ? 2.985 5.796 -7.960 1.00 98.81 190 PHE A O 1
ATOM 1467 N N . LEU A 1 191 ? 3.064 3.808 -6.930 1.00 98.88 191 LEU A N 1
ATOM 1468 C CA . LEU A 1 191 ? 4.488 3.899 -6.582 1.00 98.88 191 LEU A CA 1
ATOM 1469 C C . LEU A 1 191 ? 5.407 3.977 -7.808 1.00 98.88 191 LEU A C 1
ATOM 1471 O O . LEU A 1 191 ? 6.518 4.488 -7.715 1.00 98.88 191 LEU A O 1
ATOM 1475 N N . THR A 1 192 ? 4.953 3.476 -8.957 1.00 98.81 192 THR A N 1
ATOM 1476 C CA . THR A 1 192 ? 5.734 3.452 -10.199 1.00 98.81 192 THR A CA 1
ATOM 1477 C C . THR A 1 192 ? 5.371 4.588 -11.162 1.00 98.81 192 THR A C 1
ATOM 1479 O O . THR A 1 192 ? 5.826 4.573 -12.302 1.00 98.81 192 THR A O 1
ATOM 1482 N N . GLU A 1 193 ? 4.597 5.596 -10.730 1.00 98.75 193 GLU A N 1
ATOM 1483 C CA . GLU A 1 193 ? 4.170 6.717 -11.591 1.00 98.75 193 GLU A CA 1
ATOM 1484 C C . GLU A 1 193 ? 5.341 7.514 -12.182 1.00 98.75 193 GLU A C 1
ATOM 1486 O O . GLU A 1 193 ? 5.268 7.976 -13.316 1.00 98.75 193 GLU A O 1
ATOM 1491 N N . TRP A 1 194 ? 6.453 7.622 -11.457 1.00 98.69 194 TRP A N 1
ATOM 1492 C CA . TRP A 1 194 ? 7.657 8.307 -11.933 1.00 98.69 194 TRP A CA 1
ATOM 1493 C C . TRP A 1 194 ? 8.467 7.494 -12.952 1.00 98.69 194 TRP A C 1
ATOM 1495 O O . TRP A 1 194 ? 9.413 8.016 -13.541 1.00 98.69 194 TRP A O 1
ATOM 1505 N N . THR A 1 195 ? 8.151 6.214 -13.170 1.00 98.62 195 THR A N 1
ATOM 1506 C CA . THR A 1 195 ? 8.855 5.374 -14.151 1.00 98.62 195 THR A CA 1
ATOM 1507 C C . THR A 1 195 ? 8.364 5.690 -15.561 1.00 98.62 195 THR A C 1
ATOM 1509 O O . THR A 1 195 ? 7.215 5.416 -15.903 1.00 98.62 195 THR A O 1
ATOM 1512 N N . THR A 1 196 ? 9.247 6.251 -16.389 1.00 97.81 196 THR A N 1
ATOM 1513 C CA . THR A 1 196 ? 8.910 6.735 -17.738 1.00 97.81 196 THR A CA 1
ATOM 1514 C C . THR A 1 196 ? 8.777 5.620 -18.772 1.00 97.81 196 THR A C 1
ATOM 1516 O O . THR A 1 196 ? 7.904 5.689 -19.633 1.00 97.81 196 THR A O 1
ATOM 1519 N N . ASP A 1 197 ? 9.628 4.595 -18.698 1.00 98.31 197 ASP A N 1
ATOM 1520 C CA . ASP A 1 197 ? 9.571 3.441 -19.597 1.00 98.31 197 ASP A CA 1
ATOM 1521 C C . ASP A 1 197 ? 8.399 2.514 -19.212 1.00 98.31 197 ASP A C 1
ATOM 1523 O O . ASP A 1 197 ? 8.404 1.964 -18.105 1.00 98.31 197 ASP A O 1
ATOM 1527 N N . PRO A 1 198 ? 7.391 2.317 -20.085 1.00 98.31 198 PRO A N 1
ATOM 1528 C CA . PRO A 1 198 ? 6.170 1.593 -19.729 1.00 98.31 198 PRO A CA 1
ATOM 1529 C C . PRO A 1 198 ? 6.416 0.110 -19.420 1.00 98.31 198 PRO A C 1
ATOM 1531 O O . PRO A 1 198 ? 5.778 -0.442 -18.519 1.00 98.31 198 PRO A O 1
ATOM 1534 N N . ASP A 1 199 ? 7.366 -0.530 -20.106 1.00 98.62 199 ASP A N 1
ATOM 1535 C CA . ASP A 1 199 ? 7.686 -1.943 -19.889 1.00 98.62 199 ASP A CA 1
ATOM 1536 C C . ASP A 1 199 ? 8.366 -2.153 -18.534 1.00 98.62 199 ASP A C 1
ATOM 1538 O O . ASP A 1 199 ? 7.980 -3.043 -17.763 1.00 98.62 199 ASP A O 1
ATOM 1542 N N . ARG A 1 200 ? 9.333 -1.294 -18.192 1.00 98.69 200 ARG A N 1
ATOM 1543 C CA . ARG A 1 200 ? 9.938 -1.257 -16.859 1.00 98.69 200 ARG A CA 1
ATOM 1544 C C . ARG A 1 200 ? 8.910 -0.918 -15.790 1.00 98.69 200 ARG A C 1
ATOM 1546 O O . ARG A 1 200 ? 8.895 -1.598 -14.767 1.00 98.69 200 ARG A O 1
ATOM 1553 N N . ARG A 1 201 ? 8.029 0.062 -16.019 1.00 98.81 201 ARG A N 1
ATOM 1554 C CA . ARG A 1 201 ? 6.952 0.423 -15.081 1.00 98.81 201 ARG A CA 1
ATOM 1555 C C . ARG A 1 201 ? 6.093 -0.795 -14.752 1.00 98.81 201 ARG A C 1
ATOM 1557 O O . ARG A 1 201 ? 5.913 -1.123 -13.580 1.00 98.81 201 ARG A O 1
ATOM 1564 N N . ALA A 1 202 ? 5.631 -1.517 -15.772 1.00 98.88 202 ALA A N 1
ATOM 1565 C CA . ALA A 1 202 ? 4.846 -2.736 -15.596 1.00 98.88 202 ALA A CA 1
ATOM 1566 C C . ALA A 1 202 ? 5.638 -3.858 -14.898 1.00 98.88 202 ALA A C 1
ATOM 1568 O O . ALA A 1 202 ? 5.073 -4.601 -14.093 1.00 98.88 202 ALA A O 1
ATOM 1569 N N . ALA A 1 203 ? 6.938 -3.991 -15.183 1.00 98.88 203 ALA A N 1
ATOM 1570 C CA . ALA A 1 203 ? 7.802 -4.990 -14.558 1.00 98.88 203 ALA A CA 1
ATOM 1571 C C . ALA A 1 203 ? 8.051 -4.724 -13.069 1.00 98.88 203 ALA A C 1
ATOM 1573 O O . ALA A 1 203 ? 7.922 -5.640 -12.260 1.00 98.88 203 ALA A O 1
ATOM 1574 N N . VAL A 1 204 ? 8.345 -3.477 -12.702 1.00 98.88 204 VAL A N 1
ATOM 1575 C CA . VAL A 1 204 ? 8.513 -3.076 -11.302 1.00 98.88 204 VAL A CA 1
ATOM 1576 C C . VAL A 1 204 ? 7.181 -3.194 -10.561 1.00 98.88 204 VAL A C 1
ATOM 1578 O O . VAL A 1 204 ? 7.142 -3.769 -9.478 1.00 98.88 204 VAL A O 1
ATOM 1581 N N . SER A 1 205 ? 6.076 -2.734 -11.158 1.00 98.88 205 SER A N 1
ATOM 1582 C CA . SER A 1 205 ? 4.748 -2.771 -10.531 1.00 98.88 205 SER A CA 1
ATOM 1583 C C . SER A 1 205 ? 4.341 -4.191 -10.118 1.00 98.88 205 SER A C 1
ATOM 1585 O O . SER A 1 205 ? 4.002 -4.426 -8.957 1.00 98.88 205 SER A O 1
ATOM 1587 N N . ARG A 1 206 ? 4.465 -5.175 -11.019 1.00 98.81 206 ARG A N 1
ATOM 1588 C CA . ARG A 1 206 ? 4.120 -6.570 -10.696 1.00 98.81 206 ARG A CA 1
ATOM 1589 C C . ARG A 1 206 ? 5.094 -7.221 -9.710 1.00 98.81 206 ARG A C 1
ATOM 1591 O O . ARG A 1 206 ? 4.667 -8.059 -8.920 1.00 98.81 206 ARG A O 1
ATOM 1598 N N . ALA A 1 207 ? 6.372 -6.836 -9.731 1.00 98.94 207 ALA A N 1
ATOM 1599 C CA . ALA A 1 207 ? 7.372 -7.348 -8.795 1.00 98.94 207 ALA A CA 1
ATOM 1600 C C . ALA A 1 207 ? 7.114 -6.836 -7.367 1.00 98.94 207 ALA A C 1
ATOM 1602 O O . ALA A 1 207 ? 7.138 -7.619 -6.421 1.00 98.94 207 ALA A O 1
ATOM 1603 N N . LEU A 1 208 ? 6.764 -5.553 -7.216 1.00 98.94 208 LEU A N 1
ATOM 1604 C CA . LEU A 1 208 ? 6.309 -4.990 -5.941 1.00 98.94 208 LEU A CA 1
ATOM 1605 C C . LEU A 1 208 ? 5.001 -5.644 -5.474 1.00 98.94 208 LEU A C 1
ATOM 1607 O O . LEU A 1 208 ? 4.870 -5.960 -4.296 1.00 98.94 208 LEU A O 1
ATOM 1611 N N . ALA A 1 209 ? 4.050 -5.896 -6.383 1.00 98.94 209 ALA A N 1
ATOM 1612 C CA . ALA A 1 209 ? 2.786 -6.554 -6.043 1.00 98.94 209 ALA A CA 1
ATOM 1613 C C . ALA A 1 209 ? 2.991 -7.949 -5.427 1.00 98.94 209 ALA A C 1
ATOM 1615 O O . ALA A 1 209 ? 2.288 -8.304 -4.482 1.00 98.94 209 ALA A O 1
ATOM 1616 N N . LEU A 1 210 ? 3.961 -8.727 -5.928 1.00 98.94 210 LEU A N 1
ATOM 1617 C CA . LEU A 1 210 ? 4.313 -10.028 -5.350 1.00 98.94 210 LEU A CA 1
ATOM 1618 C C . LEU A 1 210 ? 4.742 -9.898 -3.884 1.00 98.94 210 LEU A C 1
ATOM 1620 O O . LEU A 1 210 ? 4.252 -10.649 -3.044 1.00 98.94 210 LEU A O 1
ATOM 1624 N N . ASP A 1 211 ? 5.631 -8.953 -3.573 1.00 98.88 211 ASP A N 1
ATOM 1625 C CA . ASP A 1 211 ? 6.161 -8.816 -2.215 1.00 98.88 211 ASP A CA 1
ATOM 1626 C C . ASP A 1 211 ? 5.155 -8.185 -1.249 1.00 98.88 211 ASP A C 1
ATOM 1628 O O . ASP A 1 211 ? 5.005 -8.646 -0.123 1.00 98.88 211 ASP A O 1
ATOM 1632 N N . ILE A 1 212 ? 4.389 -7.191 -1.704 1.00 98.81 212 ILE A N 1
ATOM 1633 C CA . ILE A 1 212 ? 3.321 -6.592 -0.897 1.00 98.81 212 ILE A CA 1
ATOM 1634 C C . ILE A 1 212 ? 2.279 -7.654 -0.524 1.00 98.81 212 ILE A C 1
ATOM 1636 O O . ILE A 1 212 ? 1.889 -7.750 0.640 1.00 98.81 212 ILE A O 1
ATOM 1640 N N . VAL A 1 213 ? 1.851 -8.490 -1.481 1.00 98.81 213 VAL A N 1
ATOM 1641 C CA . VAL A 1 213 ? 0.934 -9.602 -1.183 1.00 98.81 213 VAL A CA 1
ATOM 1642 C C . VAL A 1 213 ? 1.613 -10.643 -0.300 1.00 98.81 213 VAL A C 1
ATOM 1644 O O . VAL A 1 213 ? 0.978 -11.140 0.625 1.00 98.81 213 VAL A O 1
ATOM 1647 N N . SER A 1 214 ? 2.899 -10.939 -0.512 1.00 98.88 214 SER A N 1
ATOM 1648 C CA . SER A 1 214 ? 3.646 -11.814 0.392 1.00 98.88 214 SER A CA 1
ATOM 1649 C C . SER A 1 214 ? 3.576 -11.327 1.837 1.00 98.88 214 SER A C 1
ATOM 1651 O O . SER A 1 214 ? 3.318 -12.124 2.733 1.00 98.88 214 SER A O 1
ATOM 1653 N N . MET A 1 215 ? 3.811 -10.039 2.077 1.00 98.69 215 MET A N 1
ATOM 1654 C CA . MET A 1 215 ? 3.777 -9.486 3.426 1.00 98.69 215 MET A CA 1
ATOM 1655 C C . MET A 1 215 ? 2.360 -9.451 3.998 1.00 98.69 215 MET A C 1
ATOM 1657 O O . MET A 1 215 ? 2.199 -9.675 5.195 1.00 98.69 215 MET A O 1
ATOM 1661 N N . LYS A 1 216 ? 1.325 -9.270 3.164 1.00 98.25 216 LYS A N 1
ATOM 1662 C CA . LYS A 1 216 ? -0.060 -9.418 3.630 1.00 98.25 216 LYS A CA 1
ATOM 1663 C C . LYS A 1 216 ? -0.384 -10.859 4.039 1.00 98.25 216 LYS A C 1
ATOM 1665 O O . LYS A 1 216 ? -1.003 -11.061 5.073 1.00 98.25 216 LYS A O 1
ATOM 1670 N N . LEU A 1 217 ? 0.093 -11.865 3.305 1.00 98.56 217 LEU A N 1
ATOM 1671 C CA . LEU A 1 217 ? -0.081 -13.268 3.709 1.00 98.56 217 LEU A CA 1
ATOM 1672 C C . LEU A 1 217 ? 0.676 -13.607 5.001 1.00 98.56 217 LEU A C 1
ATOM 1674 O O . LEU A 1 217 ? 0.229 -14.457 5.768 1.00 98.56 217 LEU A O 1
ATOM 1678 N N . LEU A 1 218 ? 1.817 -12.958 5.250 1.00 98.56 218 LEU A N 1
ATOM 1679 C CA . LEU A 1 218 ? 2.522 -13.081 6.526 1.00 98.56 218 LEU A CA 1
ATOM 1680 C C . LEU A 1 218 ? 1.705 -12.487 7.681 1.00 98.56 218 LEU A C 1
ATOM 1682 O O . LEU A 1 218 ? 1.650 -13.089 8.748 1.00 98.56 218 LEU A O 1
ATOM 1686 N N . ASP A 1 219 ? 1.072 -11.335 7.464 1.00 97.19 219 ASP A N 1
ATOM 1687 C CA . ASP A 1 219 ? 0.163 -10.707 8.428 1.00 97.19 219 ASP A CA 1
ATOM 1688 C C . ASP A 1 219 ? -1.061 -11.601 8.702 1.00 97.19 219 ASP A C 1
ATOM 1690 O O . ASP A 1 219 ? -1.310 -11.945 9.855 1.00 97.19 219 ASP A O 1
ATOM 1694 N N . ASP A 1 220 ? -1.705 -12.128 7.656 1.00 96.88 220 ASP A N 1
ATOM 1695 C CA . ASP A 1 220 ? -2.811 -13.095 7.767 1.00 96.88 220 ASP A CA 1
ATOM 1696 C C . ASP A 1 220 ? -2.411 -14.364 8.546 1.00 96.88 220 ASP A C 1
ATOM 1698 O O . ASP A 1 220 ? -3.188 -14.911 9.328 1.00 96.88 220 ASP A O 1
ATOM 1702 N N . LEU A 1 221 ? -1.178 -14.848 8.351 1.00 98.12 221 LEU A N 1
ATOM 1703 C CA . LEU A 1 221 ? -0.636 -15.998 9.080 1.00 98.12 221 LEU A CA 1
ATOM 1704 C C . LEU A 1 221 ? -0.390 -15.690 10.565 1.00 98.12 221 LEU A C 1
ATOM 1706 O O . LEU A 1 221 ? -0.455 -16.596 11.402 1.00 98.12 221 LEU A O 1
ATOM 1710 N N . MET A 1 222 ? -0.035 -14.445 10.886 1.00 96.06 222 MET A N 1
ATOM 1711 C CA . MET A 1 222 ? 0.198 -13.997 12.257 1.00 96.06 222 MET A CA 1
ATOM 1712 C C . MET A 1 222 ? -1.111 -13.763 13.013 1.00 96.06 222 MET A C 1
ATOM 1714 O O . MET A 1 222 ? -1.161 -14.071 14.206 1.00 96.06 222 MET A O 1
ATOM 1718 N N . ASP A 1 223 ? -2.130 -13.238 12.332 1.00 92.75 223 ASP A N 1
ATOM 1719 C CA . ASP A 1 223 ? -3.440 -12.949 12.916 1.00 92.75 223 ASP A CA 1
ATOM 1720 C C . ASP A 1 223 ? -4.324 -14.202 13.037 1.00 92.75 223 ASP A C 1
ATOM 1722 O O . ASP A 1 223 ? -5.088 -14.313 13.996 1.00 92.75 223 ASP A O 1
ATOM 1726 N N . ASP A 1 224 ? -4.137 -15.195 12.157 1.00 95.12 224 ASP A N 1
ATOM 1727 C CA . ASP A 1 224 ? -4.794 -16.517 12.212 1.00 95.12 224 ASP A CA 1
ATOM 1728 C C . ASP A 1 224 ? -6.337 -16.437 12.218 1.00 95.12 224 ASP A C 1
ATOM 1730 O O . ASP A 1 224 ? -7.022 -17.274 12.808 1.00 95.12 224 ASP A O 1
ATOM 1734 N N . ASP A 1 225 ? -6.897 -15.421 11.555 1.00 92.00 225 ASP A N 1
ATOM 1735 C CA . ASP A 1 225 ? -8.332 -15.104 11.519 1.00 92.00 225 ASP A CA 1
ATOM 1736 C C . ASP A 1 225 ? -8.978 -15.274 10.129 1.00 92.00 225 ASP A C 1
ATOM 1738 O O . ASP A 1 225 ? -10.203 -15.258 10.001 1.0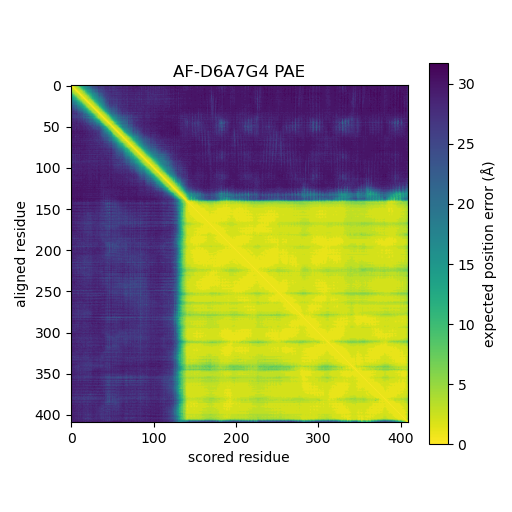0 92.00 225 ASP A O 1
ATOM 1742 N N . THR A 1 226 ? -8.179 -15.527 9.088 1.00 93.06 226 THR A N 1
ATOM 1743 C CA . THR A 1 226 ? -8.662 -15.707 7.705 1.00 93.06 226 THR A CA 1
ATOM 1744 C C . THR A 1 226 ? -9.385 -17.034 7.460 1.00 93.06 226 THR A C 1
ATOM 1746 O O . THR A 1 226 ? -10.116 -17.172 6.479 1.00 93.06 226 THR A O 1
ATOM 1749 N N . GLY A 1 227 ? -9.160 -18.035 8.316 1.00 95.62 227 GLY A N 1
ATOM 1750 C CA . GLY A 1 227 ? -9.652 -19.404 8.122 1.00 95.62 227 GLY A CA 1
ATOM 1751 C C . GLY A 1 227 ? -8.946 -20.187 7.004 1.00 95.62 227 GLY A C 1
ATOM 1752 O O . GLY A 1 227 ? -9.366 -21.303 6.697 1.00 95.62 227 GLY A O 1
ATOM 1753 N N . LEU A 1 228 ? -7.891 -19.629 6.402 1.00 97.88 228 LEU A N 1
ATOM 1754 C CA . LEU A 1 228 ? -7.081 -20.289 5.377 1.00 97.88 228 LEU A CA 1
ATOM 1755 C C . LEU A 1 228 ? -6.071 -21.264 5.997 1.00 97.88 228 LEU A C 1
ATOM 1757 O O . LEU A 1 228 ? -5.690 -21.151 7.164 1.00 97.88 228 LEU A O 1
ATOM 1761 N N . ASP A 1 229 ? -5.603 -22.227 5.201 1.00 98.31 229 ASP A N 1
ATOM 1762 C CA . ASP A 1 229 ? -4.591 -23.175 5.661 1.00 98.31 229 ASP A CA 1
ATOM 1763 C C . ASP A 1 229 ? -3.246 -22.476 5.935 1.00 98.31 229 ASP A C 1
ATOM 1765 O O . ASP A 1 229 ? -2.657 -21.813 5.078 1.00 98.31 229 ASP A O 1
ATOM 1769 N N . ARG A 1 230 ? -2.731 -22.657 7.155 1.00 98.38 230 ARG A N 1
ATOM 1770 C CA . ARG A 1 230 ? -1.505 -21.997 7.629 1.00 98.38 230 ARG A CA 1
ATOM 1771 C C . ARG A 1 230 ? -0.250 -22.458 6.889 1.00 98.38 230 ARG A C 1
ATOM 1773 O O . ARG A 1 230 ? 0.709 -21.691 6.794 1.00 98.38 230 ARG A O 1
ATOM 1780 N N . VAL A 1 231 ? -0.225 -23.700 6.395 1.00 98.50 231 VAL A N 1
ATOM 1781 C CA . VAL A 1 231 ? 0.908 -24.221 5.617 1.00 98.50 231 VAL A CA 1
ATOM 1782 C C . VAL A 1 231 ? 0.919 -23.559 4.245 1.00 98.50 231 VAL A C 1
ATOM 1784 O O . VAL A 1 231 ? 1.972 -23.087 3.815 1.00 98.50 231 VAL A O 1
ATOM 1787 N N . GLU A 1 232 ? -0.241 -23.449 3.596 1.00 98.00 232 GLU A N 1
ATOM 1788 C CA . GLU A 1 232 ? -0.374 -22.720 2.336 1.00 98.00 232 GLU A CA 1
ATOM 1789 C C . GLU A 1 232 ? 0.036 -21.255 2.488 1.00 98.00 232 GLU A C 1
ATOM 1791 O O . GLU A 1 232 ? 0.878 -20.791 1.717 1.00 98.00 232 GLU A O 1
ATOM 1796 N N . LEU A 1 233 ? -0.473 -20.552 3.508 1.00 98.62 233 LEU A N 1
ATOM 1797 C CA . LEU A 1 233 ? -0.101 -19.161 3.786 1.00 98.62 233 LEU A CA 1
ATOM 1798 C C . LEU A 1 233 ? 1.419 -19.000 3.913 1.00 98.62 233 LEU A C 1
ATOM 1800 O O . LEU A 1 233 ? 2.009 -18.177 3.215 1.00 98.62 233 LEU A O 1
ATOM 1804 N N . ALA A 1 234 ? 2.074 -19.821 4.740 1.00 98.62 234 ALA A N 1
ATOM 1805 C CA . ALA A 1 234 ? 3.517 -19.736 4.958 1.00 98.62 234 ALA A CA 1
ATOM 1806 C C . ALA A 1 234 ? 4.334 -20.054 3.692 1.00 98.62 234 ALA A C 1
ATOM 1808 O O . ALA A 1 234 ? 5.263 -19.320 3.341 1.00 98.62 234 ALA A O 1
ATOM 1809 N N . CYS A 1 235 ? 4.002 -21.143 2.992 1.00 98.69 235 CYS A N 1
ATOM 1810 C CA . CYS A 1 235 ? 4.741 -21.583 1.809 1.00 98.69 235 CYS A CA 1
ATOM 1811 C C . CYS A 1 235 ? 4.556 -20.631 0.622 1.00 98.69 235 CYS A C 1
ATOM 1813 O O . CYS A 1 235 ? 5.528 -20.319 -0.073 1.00 98.69 235 CYS A O 1
ATOM 1815 N N . VAL A 1 236 ? 3.331 -20.152 0.393 1.00 98.75 236 VAL A N 1
ATOM 1816 C CA . VAL A 1 236 ? 3.033 -19.199 -0.680 1.00 98.75 236 VAL A CA 1
ATOM 1817 C C . VAL A 1 236 ? 3.616 -17.830 -0.360 1.00 98.75 236 VAL A C 1
ATOM 1819 O O . VAL A 1 236 ? 4.246 -17.259 -1.245 1.00 98.75 236 VAL A O 1
ATOM 1822 N N . CYS A 1 237 ? 3.510 -17.345 0.884 1.00 98.75 237 CYS A N 1
ATOM 1823 C CA . CYS A 1 237 ? 4.203 -16.135 1.338 1.00 98.75 237 CYS A CA 1
ATOM 1824 C C . CYS A 1 237 ? 5.686 -16.198 0.955 1.00 98.75 237 CYS A C 1
ATOM 1826 O O . CYS A 1 237 ? 6.157 -15.414 0.135 1.00 98.75 237 CYS A O 1
ATOM 1828 N N . LEU A 1 238 ? 6.421 -17.197 1.455 1.00 98.81 238 LEU A N 1
ATOM 1829 C CA . LEU A 1 238 ? 7.851 -17.316 1.168 1.00 98.81 238 LEU A CA 1
ATOM 1830 C C . LEU A 1 238 ? 8.144 -17.366 -0.340 1.00 98.81 238 LEU A C 1
ATOM 1832 O O . LEU A 1 238 ? 9.099 -16.754 -0.815 1.00 98.81 238 LEU A O 1
ATOM 1836 N N . ARG A 1 239 ? 7.327 -18.082 -1.116 1.00 98.75 239 ARG A N 1
ATOM 1837 C CA . ARG A 1 239 ? 7.522 -18.197 -2.563 1.00 98.75 239 ARG A CA 1
ATOM 1838 C C . ARG A 1 239 ? 7.306 -16.877 -3.301 1.00 98.75 239 ARG A C 1
ATOM 1840 O O . ARG A 1 239 ? 8.092 -16.579 -4.204 1.00 98.75 239 ARG A O 1
ATOM 1847 N N . LEU A 1 240 ? 6.270 -16.117 -2.951 1.00 98.88 240 LEU A N 1
ATOM 1848 C CA . LEU A 1 240 ? 6.009 -14.801 -3.532 1.00 98.88 240 LEU A CA 1
ATOM 1849 C C . LEU A 1 240 ? 7.154 -13.838 -3.203 1.00 98.88 240 LEU A C 1
ATOM 1851 O O . LEU A 1 240 ? 7.686 -13.218 -4.121 1.00 98.88 240 LEU A O 1
ATOM 1855 N N . HIS A 1 241 ? 7.601 -13.810 -1.943 1.00 98.81 241 HIS A N 1
ATOM 1856 C CA . HIS A 1 241 ? 8.745 -13.008 -1.502 1.00 98.81 241 HIS A CA 1
ATOM 1857 C C . HIS A 1 241 ? 10.018 -13.314 -2.303 1.00 98.81 241 HIS A C 1
ATOM 1859 O O . HIS A 1 241 ? 10.607 -12.431 -2.923 1.00 98.81 241 HIS A O 1
ATOM 1865 N N . LEU A 1 242 ? 10.422 -14.589 -2.372 1.00 98.81 242 LEU A N 1
ATOM 1866 C CA . LEU A 1 242 ? 11.626 -14.999 -3.107 1.00 98.81 242 LEU A CA 1
ATOM 1867 C C . LEU A 1 242 ? 11.535 -14.666 -4.601 1.00 98.81 242 LEU A C 1
ATOM 1869 O O . LEU A 1 242 ? 12.537 -14.330 -5.234 1.00 98.81 242 LEU A O 1
ATOM 1873 N N . ARG A 1 243 ? 10.333 -14.759 -5.182 1.00 98.88 243 ARG A N 1
ATOM 1874 C CA . ARG A 1 243 ? 10.113 -14.379 -6.577 1.00 98.88 243 ARG A CA 1
ATOM 1875 C C . ARG A 1 243 ? 10.221 -12.868 -6.771 1.00 98.88 243 ARG A C 1
ATOM 1877 O O . ARG A 1 243 ? 10.814 -12.447 -7.762 1.00 98.88 243 ARG A O 1
ATOM 1884 N N . ALA A 1 244 ? 9.674 -12.082 -5.850 1.00 98.88 244 ALA A N 1
ATOM 1885 C CA . ALA A 1 244 ? 9.755 -10.632 -5.889 1.00 98.88 244 ALA A CA 1
ATOM 1886 C C . ALA A 1 244 ? 11.200 -10.142 -5.770 1.00 98.88 244 ALA A C 1
ATOM 1888 O O . ALA A 1 244 ? 11.619 -9.338 -6.597 1.00 98.88 244 ALA A O 1
ATOM 1889 N N . LEU A 1 245 ? 11.979 -10.689 -4.826 1.00 98.81 245 LEU A N 1
ATOM 1890 C CA . LEU A 1 245 ? 13.412 -10.398 -4.694 1.00 98.81 245 LEU A CA 1
ATOM 1891 C C . LEU A 1 245 ? 14.143 -10.617 -6.019 1.00 98.81 245 LEU A C 1
ATOM 1893 O O . LEU A 1 245 ? 14.791 -9.707 -6.525 1.00 98.81 245 LEU A O 1
ATOM 1897 N N . HIS A 1 246 ? 13.955 -11.785 -6.636 1.00 98.75 246 HIS A N 1
ATOM 1898 C CA . HIS A 1 246 ? 14.577 -12.100 -7.919 1.00 98.75 246 HIS A CA 1
ATOM 1899 C C . HIS A 1 246 ? 14.201 -11.107 -9.035 1.00 98.7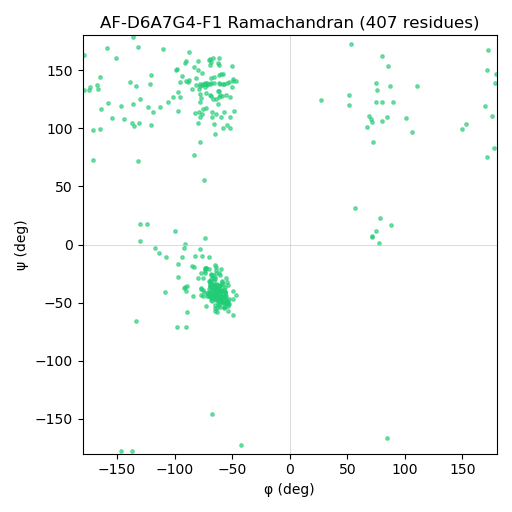5 246 HIS A C 1
ATOM 1901 O O . HIS A 1 246 ? 15.066 -10.683 -9.806 1.00 98.75 246 HIS A O 1
ATOM 1907 N N . GLU A 1 247 ? 12.917 -10.748 -9.149 1.00 98.88 247 GLU A N 1
ATOM 1908 C CA . GLU A 1 247 ? 12.452 -9.806 -10.174 1.00 98.88 247 GLU A CA 1
ATOM 1909 C C . GLU A 1 247 ? 12.971 -8.381 -9.916 1.00 98.88 247 GLU A C 1
ATOM 1911 O O . GLU A 1 247 ? 13.446 -7.739 -10.851 1.00 98.88 247 GLU A O 1
ATOM 1916 N N . LEU A 1 248 ? 12.947 -7.906 -8.668 1.00 98.81 248 LEU A N 1
ATOM 1917 C CA . LEU A 1 248 ? 13.425 -6.574 -8.289 1.00 98.81 248 LEU A CA 1
ATOM 1918 C C . LEU A 1 248 ? 14.944 -6.442 -8.452 1.00 98.81 248 LEU A C 1
ATOM 1920 O O . LEU A 1 248 ? 15.401 -5.480 -9.065 1.00 98.81 248 LEU A O 1
ATOM 1924 N N . GLU A 1 249 ? 15.730 -7.418 -7.991 1.00 98.69 249 GLU A N 1
ATOM 1925 C CA . GLU A 1 249 ? 17.197 -7.419 -8.134 1.00 98.69 249 GLU A CA 1
ATOM 1926 C C . GLU A 1 249 ? 17.633 -7.379 -9.603 1.00 98.69 249 GLU A C 1
ATOM 1928 O O . GLU A 1 249 ? 18.625 -6.739 -9.942 1.00 98.69 249 GLU A O 1
ATOM 1933 N N . SER A 1 250 ? 16.867 -8.026 -10.486 1.00 98.62 250 SER A N 1
ATOM 1934 C CA . SER A 1 250 ? 17.129 -8.030 -11.930 1.00 98.62 250 SER A CA 1
ATOM 1935 C C . SER A 1 250 ? 16.787 -6.697 -12.611 1.00 98.62 250 SER A C 1
ATOM 1937 O O . SER A 1 250 ? 17.257 -6.433 -13.718 1.00 98.62 250 SER A O 1
ATOM 1939 N N . LEU A 1 251 ? 15.936 -5.874 -11.989 1.00 98.56 251 LEU A N 1
ATOM 1940 C CA . LEU A 1 251 ? 15.504 -4.571 -12.504 1.00 98.56 251 LEU A CA 1
ATOM 1941 C C . LEU A 1 251 ? 16.302 -3.408 -11.905 1.00 98.56 251 LEU A C 1
ATOM 1943 O O . LEU A 1 251 ? 16.424 -2.365 -12.557 1.00 98.56 251 LEU A O 1
ATOM 1947 N N . ALA A 1 252 ? 16.817 -3.575 -10.687 1.00 98.06 252 ALA A N 1
ATOM 1948 C CA . ALA A 1 252 ? 17.603 -2.584 -9.972 1.00 98.06 252 ALA A CA 1
ATOM 1949 C C . ALA A 1 252 ? 18.897 -2.234 -10.719 1.00 98.06 252 ALA A C 1
ATOM 1951 O O . ALA A 1 252 ? 19.526 -3.076 -11.358 1.00 98.06 252 ALA A O 1
ATOM 1952 N N . ARG A 1 253 ? 19.315 -0.967 -10.618 1.00 91.69 253 ARG A N 1
ATOM 1953 C CA . ARG A 1 253 ? 20.592 -0.517 -11.203 1.00 91.69 253 ARG A CA 1
ATOM 1954 C C . ARG A 1 253 ? 21.792 -1.133 -10.486 1.00 91.69 253 ARG A C 1
ATOM 1956 O O . ARG A 1 253 ? 22.775 -1.497 -11.121 1.00 91.69 253 ARG A O 1
ATOM 1963 N N . ASP A 1 254 ? 21.675 -1.251 -9.168 1.00 97.06 254 ASP A N 1
ATOM 1964 C CA . ASP A 1 254 ? 22.563 -2.012 -8.298 1.00 97.06 254 ASP A CA 1
ATOM 1965 C C . ASP A 1 254 ? 21.724 -3.103 -7.614 1.00 97.06 254 ASP A C 1
ATOM 1967 O O . ASP A 1 254 ? 20.845 -2.758 -6.820 1.00 97.06 254 ASP A O 1
ATOM 1971 N N . PRO A 1 255 ? 21.959 -4.401 -7.888 1.00 96.44 255 PRO A N 1
ATOM 1972 C CA . PRO A 1 255 ? 21.223 -5.485 -7.240 1.00 96.44 255 PRO A CA 1
ATOM 1973 C C . PRO A 1 255 ? 21.273 -5.421 -5.709 1.00 96.44 255 PRO A C 1
ATOM 1975 O O . PRO A 1 255 ? 20.293 -5.756 -5.046 1.00 96.44 255 PRO A O 1
ATOM 1978 N N . LYS A 1 256 ? 22.380 -4.929 -5.131 1.00 98.25 256 LYS A N 1
ATOM 1979 C CA . LYS A 1 256 ? 22.528 -4.809 -3.677 1.00 98.25 256 LYS A CA 1
ATOM 1980 C C . LYS A 1 256 ? 21.568 -3.776 -3.074 1.00 98.25 256 LYS A C 1
ATOM 1982 O O . LYS A 1 256 ? 21.163 -3.926 -1.921 1.00 98.25 256 LYS A O 1
ATOM 1987 N N . ALA A 1 257 ? 21.142 -2.777 -3.851 1.00 98.31 257 ALA A N 1
ATOM 1988 C CA . ALA A 1 257 ? 20.222 -1.744 -3.384 1.00 98.31 257 ALA A CA 1
ATOM 1989 C C . ALA A 1 257 ? 18.895 -2.332 -2.880 1.00 98.31 257 ALA A C 1
ATOM 1991 O O . ALA A 1 257 ? 18.338 -1.820 -1.913 1.00 98.31 257 ALA A O 1
ATOM 1992 N N . VAL A 1 258 ? 18.411 -3.429 -3.478 1.00 98.62 258 VAL A N 1
ATOM 1993 C CA . VAL A 1 258 ? 17.181 -4.104 -3.033 1.00 98.62 258 VAL A CA 1
ATOM 1994 C C . VAL A 1 258 ? 17.335 -4.597 -1.596 1.00 98.62 258 VAL A C 1
ATOM 1996 O O . VAL A 1 258 ? 16.523 -4.262 -0.735 1.00 98.62 258 VAL A O 1
ATOM 1999 N N . THR A 1 259 ? 18.403 -5.342 -1.312 1.00 98.50 259 THR A N 1
ATOM 2000 C CA . THR A 1 259 ? 18.663 -5.856 0.037 1.00 98.50 259 THR A CA 1
ATOM 2001 C C . THR A 1 259 ? 19.036 -4.754 1.024 1.00 98.50 259 THR A C 1
ATOM 2003 O O . THR A 1 259 ? 18.621 -4.825 2.175 1.00 98.50 259 THR A O 1
ATOM 2006 N N . ASP A 1 260 ? 19.757 -3.716 0.588 1.00 98.69 260 ASP A N 1
ATOM 2007 C CA . ASP A 1 260 ? 20.126 -2.591 1.454 1.00 98.69 260 ASP A CA 1
ATOM 2008 C C . ASP A 1 260 ? 18.874 -1.813 1.900 1.00 98.69 260 ASP A C 1
ATOM 2010 O O . ASP A 1 260 ? 18.725 -1.535 3.089 1.00 98.69 260 ASP A O 1
ATOM 2014 N N . ILE A 1 261 ? 17.926 -1.543 0.990 1.00 98.69 261 ILE A N 1
ATOM 2015 C CA . ILE A 1 261 ? 16.634 -0.910 1.318 1.00 98.69 261 ILE A CA 1
ATOM 2016 C C . ILE A 1 261 ? 15.814 -1.798 2.258 1.00 98.69 261 ILE A C 1
ATOM 2018 O O . ILE A 1 261 ? 15.234 -1.310 3.229 1.00 98.69 261 ILE A O 1
ATOM 2022 N N . LEU A 1 262 ? 15.762 -3.107 1.988 1.00 98.44 262 LEU A N 1
ATOM 2023 C CA . LEU A 1 262 ? 15.015 -4.043 2.823 1.00 98.44 262 LEU A CA 1
ATOM 2024 C C . LEU A 1 262 ? 15.631 -4.221 4.217 1.00 98.44 262 LEU A C 1
ATOM 2026 O O . LEU A 1 262 ? 14.901 -4.535 5.155 1.00 98.44 262 LEU A O 1
ATOM 2030 N N . GLU A 1 263 ? 16.931 -4.019 4.392 1.00 98.56 263 GLU A N 1
ATOM 2031 C CA . GLU A 1 263 ? 17.582 -4.157 5.697 1.00 98.56 263 GLU A CA 1
ATOM 2032 C C . GLU A 1 263 ? 17.582 -2.847 6.498 1.00 98.56 263 GLU A C 1
ATOM 2034 O O . GLU A 1 263 ? 17.398 -2.880 7.716 1.00 98.56 263 GLU A O 1
ATOM 2039 N N . GLN A 1 264 ? 17.725 -1.692 5.833 1.00 97.88 264 GLN A N 1
ATOM 2040 C CA . GLN A 1 264 ? 17.977 -0.381 6.453 1.00 97.88 264 GLN A CA 1
ATOM 2041 C C . GLN A 1 264 ? 17.074 -0.058 7.655 1.00 97.88 264 GLN A C 1
ATOM 2043 O O . GLN A 1 264 ? 17.550 0.453 8.670 1.00 97.88 264 GLN A O 1
ATOM 2048 N N . ASP A 1 265 ? 15.779 -0.348 7.554 1.00 94.50 265 ASP A N 1
ATOM 2049 C CA . ASP A 1 265 ? 14.781 -0.097 8.597 1.00 94.50 265 ASP A CA 1
ATOM 2050 C C . ASP A 1 265 ? 14.012 -1.363 9.023 1.00 94.50 265 ASP A C 1
ATOM 2052 O O . ASP A 1 265 ? 12.987 -1.268 9.705 1.00 94.50 265 ASP A O 1
ATOM 2056 N N . ALA A 1 266 ? 14.534 -2.562 8.721 1.00 96.94 266 ALA A N 1
ATOM 2057 C CA . ALA A 1 266 ? 13.890 -3.837 9.065 1.00 96.94 266 ALA A CA 1
ATOM 2058 C C . ALA A 1 266 ? 13.612 -3.965 10.570 1.00 96.94 266 ALA A C 1
ATOM 2060 O O . ALA A 1 266 ? 12.525 -4.363 10.988 1.00 96.94 266 ALA A O 1
ATOM 2061 N N . VAL A 1 267 ? 14.575 -3.568 11.409 1.00 98.38 267 VAL A N 1
ATOM 2062 C CA . VAL A 1 267 ? 14.425 -3.582 12.874 1.00 98.38 267 VAL A CA 1
ATOM 2063 C C . VAL A 1 267 ? 13.315 -2.632 13.331 1.00 98.38 267 VAL A C 1
ATOM 2065 O O . VAL A 1 267 ? 12.573 -2.952 14.266 1.00 98.38 267 VAL A O 1
ATOM 2068 N N . HIS A 1 268 ? 13.182 -1.473 12.681 1.00 98.12 268 HIS A N 1
ATOM 2069 C CA . HIS A 1 268 ? 12.142 -0.503 13.004 1.00 98.12 268 HIS A CA 1
ATOM 2070 C C . HIS A 1 268 ? 10.757 -1.036 12.628 1.00 98.12 268 HIS A C 1
ATOM 2072 O O . HIS A 1 268 ? 9.869 -1.031 13.482 1.00 98.12 268 HIS A O 1
ATOM 2078 N N . LEU A 1 269 ? 10.609 -1.568 11.410 1.00 98.31 269 LEU A N 1
ATOM 2079 C CA . LEU A 1 269 ? 9.366 -2.146 10.903 1.00 98.31 269 LEU A CA 1
ATOM 2080 C C . LEU A 1 269 ? 8.931 -3.370 11.723 1.00 98.31 269 LEU A C 1
ATOM 2082 O O . LEU A 1 269 ? 7.864 -3.357 12.335 1.00 98.31 269 LEU A O 1
ATOM 2086 N N . CYS A 1 270 ? 9.773 -4.402 11.810 1.00 98.25 270 CYS A N 1
ATOM 2087 C CA . CYS A 1 270 ? 9.440 -5.651 12.499 1.00 98.25 270 CYS A CA 1
ATOM 2088 C C . CYS A 1 270 ? 9.248 -5.437 14.007 1.00 98.25 270 CYS A C 1
ATOM 2090 O O . CYS A 1 270 ? 8.302 -5.944 14.611 1.00 98.25 270 CYS A O 1
ATOM 2092 N N . GLY A 1 271 ? 10.127 -4.647 14.634 1.00 98.19 271 GLY A N 1
ATOM 2093 C CA . GLY A 1 271 ? 9.987 -4.286 16.042 1.00 98.19 271 GLY A CA 1
ATOM 2094 C C . GLY A 1 271 ? 8.741 -3.435 16.304 1.00 98.19 271 GLY A C 1
ATOM 2095 O O . GLY A 1 271 ? 8.112 -3.593 17.351 1.00 98.19 271 GLY A O 1
ATOM 2096 N N . GLY A 1 272 ? 8.385 -2.550 15.368 1.00 98.00 272 GLY A N 1
ATOM 2097 C CA . GLY A 1 272 ? 7.153 -1.759 15.372 1.00 98.00 272 GLY A CA 1
ATOM 2098 C C . GLY A 1 272 ? 5.915 -2.642 15.350 1.00 98.00 272 GLY A C 1
ATOM 2099 O O . GLY A 1 272 ? 5.133 -2.583 16.294 1.00 98.00 272 GLY A O 1
ATOM 2100 N N . GLN A 1 273 ? 5.823 -3.552 14.377 1.00 97.75 273 GLN A N 1
ATOM 2101 C CA . GLN A 1 273 ? 4.702 -4.487 14.237 1.00 97.75 273 GLN A CA 1
ATOM 2102 C C . GLN A 1 273 ? 4.477 -5.320 15.507 1.00 97.75 273 GLN A C 1
ATOM 2104 O O . GLN A 1 273 ? 3.356 -5.425 16.007 1.00 97.75 273 GLN A O 1
ATOM 2109 N N . ILE A 1 274 ? 5.554 -5.847 16.105 1.00 98.00 274 ILE A N 1
ATOM 2110 C CA . ILE A 1 274 ? 5.472 -6.589 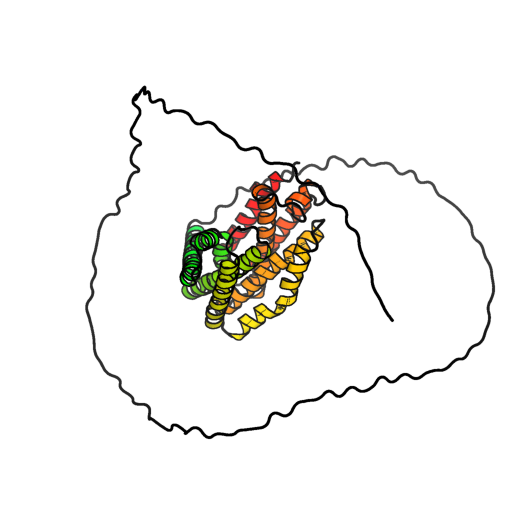17.373 1.00 98.00 274 ILE A CA 1
ATOM 2111 C C . ILE A 1 274 ? 4.925 -5.705 18.502 1.00 98.00 274 ILE A C 1
ATOM 2113 O O . ILE A 1 274 ? 4.090 -6.161 19.286 1.00 98.00 274 ILE A O 1
ATOM 2117 N N . ARG A 1 275 ? 5.403 -4.459 18.628 1.00 97.75 275 ARG A N 1
ATOM 2118 C CA . ARG A 1 275 ? 4.926 -3.534 19.668 1.00 97.75 275 ARG A CA 1
ATOM 2119 C C . ARG A 1 275 ? 3.459 -3.179 19.457 1.00 97.75 275 ARG A C 1
ATOM 2121 O O . ARG A 1 275 ? 2.707 -3.256 20.420 1.00 97.75 275 ARG A O 1
ATOM 2128 N N . THR A 1 276 ? 3.049 -2.881 18.229 1.00 94.56 276 THR A N 1
ATOM 2129 C CA . THR A 1 276 ? 1.668 -2.516 17.890 1.00 94.56 276 THR A CA 1
ATOM 2130 C C . THR A 1 276 ? 0.673 -3.634 18.196 1.00 94.56 276 THR A C 1
ATOM 2132 O O . THR A 1 276 ? -0.382 -3.373 18.771 1.00 94.56 276 THR A O 1
ATOM 2135 N N . LYS A 1 277 ? 1.006 -4.893 17.880 1.00 92.50 277 LYS A N 1
ATOM 2136 C CA . LYS A 1 277 ? 0.121 -6.034 18.174 1.00 92.50 277 LYS A CA 1
ATOM 2137 C C . LYS A 1 277 ? 0.093 -6.394 19.672 1.00 92.50 277 LYS A C 1
ATOM 2139 O O . LYS A 1 277 ? -0.876 -6.990 20.134 1.00 92.50 277 LYS A O 1
ATOM 2144 N N . ARG A 1 278 ? 1.125 -6.033 20.453 1.00 96.25 278 ARG A N 1
ATOM 2145 C CA . ARG A 1 278 ? 1.206 -6.304 21.909 1.00 96.25 278 ARG A CA 1
ATOM 2146 C C . ARG A 1 278 ? 0.643 -5.192 22.788 1.00 96.25 278 ARG A C 1
ATOM 2148 O O . ARG A 1 278 ? 0.072 -5.481 23.835 1.00 96.25 278 ARG A O 1
ATOM 2155 N N . SER A 1 279 ? 0.839 -3.944 22.386 1.00 96.75 279 SER A N 1
ATOM 2156 C CA . SER A 1 279 ? 0.451 -2.751 23.129 1.00 96.75 279 SER A CA 1
ATOM 2157 C C . SER A 1 279 ? -0.513 -1.957 22.268 1.00 96.75 279 SER A C 1
ATOM 2159 O O . SER A 1 279 ? -0.104 -1.302 21.315 1.00 96.75 279 SER A O 1
ATOM 2161 N N . ARG A 1 280 ? -1.803 -2.035 22.588 1.00 96.38 280 ARG A N 1
ATOM 2162 C CA . ARG A 1 280 ? -2.850 -1.341 21.832 1.00 96.38 280 ARG A CA 1
ATOM 2163 C C . ARG A 1 280 ? -2.775 0.161 22.096 1.00 96.38 280 ARG A C 1
ATOM 2165 O O . ARG A 1 280 ? -2.520 0.575 23.225 1.00 96.38 280 ARG A O 1
ATOM 2172 N N . ALA A 1 281 ? -2.959 0.963 21.049 1.00 98.00 281 ALA A N 1
ATOM 2173 C CA . ALA A 1 281 ? -2.983 2.415 21.181 1.00 98.00 281 ALA A CA 1
ATOM 2174 C C . ALA A 1 281 ? -4.198 2.860 22.004 1.00 98.00 281 ALA A C 1
ATOM 2176 O O . ALA A 1 281 ? -5.273 2.276 21.888 1.00 98.00 281 ALA A O 1
ATOM 2177 N N . THR A 1 282 ? -4.030 3.906 22.811 1.00 98.38 282 THR A N 1
ATOM 2178 C CA . THR A 1 282 ? -5.108 4.458 23.654 1.00 98.38 282 THR A CA 1
ATOM 2179 C C . THR A 1 282 ? -5.484 5.894 23.300 1.00 98.38 282 THR A C 1
ATOM 2181 O O . THR A 1 282 ? -6.383 6.468 23.901 1.00 98.38 282 THR A O 1
ATOM 2184 N N . ASN A 1 283 ? -4.781 6.497 22.342 1.00 98.62 283 ASN A N 1
ATOM 2185 C CA . ASN A 1 283 ? -4.980 7.865 21.875 1.00 98.62 283 ASN A CA 1
ATOM 2186 C C . ASN A 1 283 ? -4.381 8.030 20.468 1.00 98.62 283 ASN A C 1
ATOM 2188 O O . ASN A 1 283 ? -3.625 7.174 20.002 1.00 98.62 283 ASN A O 1
ATOM 2192 N N . LEU A 1 284 ? -4.675 9.156 19.808 1.00 98.62 284 LEU A N 1
ATOM 2193 C CA . LEU A 1 284 ? -4.261 9.404 18.421 1.00 98.62 284 LEU A CA 1
ATOM 2194 C C . LEU A 1 284 ? -2.740 9.428 18.263 1.00 98.62 284 LEU A C 1
ATOM 2196 O O . LEU A 1 284 ? -2.215 8.944 17.267 1.00 98.62 284 LEU A O 1
ATOM 2200 N N . ARG A 1 285 ? -2.016 9.966 19.249 1.00 98.69 285 ARG A N 1
ATOM 2201 C CA . ARG A 1 285 ? -0.551 10.043 19.206 1.00 98.69 285 ARG A CA 1
ATOM 2202 C C . ARG A 1 285 ? 0.076 8.650 19.179 1.00 98.69 285 ARG A C 1
ATOM 2204 O O . ARG A 1 285 ? 0.972 8.402 18.377 1.00 98.69 285 ARG A O 1
ATOM 2211 N N . GLU A 1 286 ? -0.379 7.754 20.050 1.00 98.62 286 GLU A N 1
ATOM 2212 C CA . GLU A 1 286 ? 0.071 6.357 20.072 1.00 98.62 286 GLU A CA 1
ATOM 2213 C C . GLU A 1 286 ? -0.351 5.608 18.811 1.00 98.62 286 GLU A C 1
ATOM 2215 O O . GLU A 1 286 ? 0.466 4.903 18.224 1.00 98.62 286 GLU A O 1
ATOM 2220 N N . TRP A 1 287 ? -1.593 5.808 18.360 1.00 98.69 287 TRP A N 1
ATOM 2221 C CA . TRP A 1 287 ? -2.096 5.196 17.134 1.00 98.69 287 TRP A CA 1
ATOM 2222 C C . TRP A 1 287 ? -1.247 5.602 15.925 1.00 98.69 287 TRP A C 1
ATOM 2224 O O . TRP A 1 287 ? -0.739 4.742 15.209 1.00 98.69 287 TRP A O 1
ATOM 2234 N N . ARG A 1 288 ? -0.981 6.904 15.767 1.00 98.69 288 ARG A N 1
ATOM 2235 C CA . ARG A 1 288 ? -0.134 7.454 14.700 1.00 98.69 288 ARG A CA 1
ATOM 2236 C C . ARG A 1 288 ? 1.293 6.911 14.771 1.00 98.69 288 ARG A C 1
ATOM 2238 O O . ARG A 1 288 ? 1.863 6.590 13.735 1.00 98.69 288 ARG A O 1
ATOM 2245 N N . ALA A 1 289 ? 1.862 6.772 15.970 1.00 98.50 289 ALA A N 1
ATOM 2246 C CA . ALA A 1 289 ? 3.197 6.196 16.163 1.00 98.50 289 ALA A CA 1
ATOM 2247 C C . ALA A 1 289 ? 3.259 4.693 15.836 1.00 98.50 289 ALA A C 1
ATOM 2249 O O . ALA A 1 289 ? 4.299 4.185 15.420 1.00 98.50 289 ALA A O 1
ATOM 2250 N N . HIS A 1 290 ? 2.159 3.962 16.023 1.00 98.19 290 HIS A N 1
ATOM 2251 C CA . HIS A 1 290 ? 2.046 2.583 15.561 1.00 98.19 290 HIS A CA 1
ATOM 2252 C C . HIS A 1 290 ? 1.911 2.537 14.035 1.00 98.19 290 HIS A C 1
ATOM 2254 O O . HIS A 1 290 ? 2.729 1.887 13.380 1.00 98.19 290 HIS A O 1
ATOM 2260 N N . ALA A 1 291 ? 0.959 3.284 13.468 1.00 98.31 291 ALA A N 1
ATOM 2261 C CA . ALA A 1 291 ? 0.689 3.354 12.030 1.00 98.31 291 ALA A CA 1
ATOM 2262 C C . ALA A 1 291 ? 1.897 3.835 11.212 1.00 98.31 291 ALA A C 1
ATOM 2264 O O . ALA A 1 291 ? 2.113 3.370 10.093 1.00 98.31 291 ALA A O 1
ATOM 2265 N N . SER A 1 292 ? 2.757 4.690 11.778 1.00 98.31 292 SER A N 1
ATOM 2266 C CA . SER A 1 292 ? 3.998 5.110 11.114 1.00 98.31 292 SER A CA 1
ATOM 2267 C C . SER A 1 292 ? 4.988 3.960 10.888 1.00 98.31 292 SER A C 1
ATOM 2269 O O . SER A 1 292 ? 5.882 4.068 10.049 1.00 98.31 292 SER A O 1
ATOM 2271 N N . THR A 1 293 ? 4.846 2.846 11.612 1.00 97.88 293 THR A N 1
ATOM 2272 C CA . THR A 1 293 ? 5.654 1.640 11.394 1.00 97.88 293 THR A CA 1
ATOM 2273 C C . THR A 1 293 ? 4.985 0.709 10.383 1.00 97.88 293 THR A C 1
ATOM 2275 O O . THR A 1 293 ? 5.437 0.628 9.242 1.00 97.88 293 THR A O 1
ATOM 2278 N N . TYR A 1 294 ? 3.886 0.058 10.762 1.00 95.50 294 TYR A N 1
ATOM 2279 C CA . TYR A 1 294 ? 3.247 -0.986 9.957 1.00 95.50 294 TYR A CA 1
ATOM 2280 C C . TYR A 1 294 ? 2.552 -0.474 8.689 1.00 95.50 294 TYR A C 1
ATOM 2282 O O . TYR A 1 294 ? 2.364 -1.245 7.756 1.00 95.50 294 TYR A O 1
ATOM 2290 N N . GLY A 1 295 ? 2.200 0.815 8.637 1.00 97.69 295 GLY A N 1
ATOM 2291 C CA . GLY A 1 295 ? 1.690 1.484 7.442 1.00 97.69 295 GLY A CA 1
ATOM 2292 C C . GLY A 1 295 ? 2.797 2.247 6.717 1.00 97.69 295 GLY A C 1
ATOM 2293 O O . GLY A 1 295 ? 3.240 1.840 5.642 1.00 97.69 295 GLY A O 1
ATOM 2294 N N . SER A 1 296 ? 3.267 3.355 7.305 1.00 98.44 296 SER A N 1
ATOM 2295 C CA . SER A 1 296 ? 4.192 4.267 6.614 1.00 98.44 296 SER A CA 1
ATOM 2296 C C . SER A 1 296 ? 5.540 3.627 6.297 1.00 98.44 296 SER A C 1
ATOM 2298 O O . SER A 1 296 ? 5.887 3.553 5.126 1.00 98.44 296 SER A O 1
ATOM 2300 N N . THR A 1 297 ? 6.287 3.119 7.287 1.00 98.69 297 THR A N 1
ATOM 2301 C CA . THR A 1 297 ? 7.611 2.505 7.030 1.00 98.69 297 THR A CA 1
ATOM 2302 C C . THR A 1 297 ? 7.494 1.322 6.066 1.00 98.69 297 THR A C 1
ATOM 2304 O O . THR A 1 297 ? 8.320 1.171 5.166 1.00 98.69 297 THR A O 1
ATOM 2307 N N . PHE A 1 298 ? 6.442 0.510 6.219 1.00 98.69 298 PHE A N 1
ATOM 2308 C CA . PHE A 1 298 ? 6.138 -0.597 5.315 1.00 98.69 298 PHE A CA 1
ATOM 2309 C C . PHE A 1 298 ? 6.066 -0.137 3.855 1.00 98.69 298 PHE A C 1
ATOM 2311 O O . PHE A 1 298 ? 6.836 -0.618 3.023 1.00 98.69 298 PHE A O 1
ATOM 2318 N N . LEU A 1 299 ? 5.199 0.830 3.538 1.00 98.81 299 LEU A N 1
ATOM 2319 C CA . LEU A 1 299 ? 5.053 1.282 2.157 1.00 98.81 299 LEU A CA 1
ATOM 2320 C C . LEU A 1 299 ? 6.208 2.171 1.690 1.00 98.81 299 LEU A C 1
ATOM 2322 O O . LEU A 1 299 ? 6.557 2.140 0.512 1.00 98.81 299 LEU A O 1
ATOM 2326 N N . GLY A 1 300 ? 6.845 2.907 2.601 1.00 98.88 300 GLY A N 1
ATOM 2327 C CA . GLY A 1 300 ? 8.031 3.719 2.335 1.00 98.88 300 GLY A CA 1
ATOM 2328 C C . GLY A 1 300 ? 9.172 2.898 1.734 1.00 98.88 300 GLY A C 1
ATOM 2329 O O . GLY A 1 300 ? 9.783 3.322 0.751 1.00 98.88 300 GLY A O 1
ATOM 2330 N N . ARG A 1 301 ? 9.399 1.675 2.236 1.00 98.88 301 ARG A N 1
ATOM 2331 C CA . ARG A 1 301 ? 10.362 0.724 1.648 1.00 98.88 301 ARG A CA 1
ATOM 2332 C C . ARG A 1 301 ? 9.994 0.353 0.214 1.00 98.88 301 ARG A C 1
ATOM 2334 O O . ARG A 1 301 ? 10.869 0.331 -0.646 1.00 98.88 301 ARG A O 1
ATOM 2341 N N . TYR A 1 302 ? 8.714 0.120 -0.078 1.00 98.94 302 TYR A N 1
ATOM 2342 C CA . TYR A 1 302 ? 8.265 -0.161 -1.445 1.00 98.94 302 TYR A CA 1
ATOM 2343 C C . TYR A 1 302 ? 8.365 1.054 -2.370 1.00 98.94 302 TYR A C 1
ATOM 2345 O O . TYR A 1 302 ? 8.690 0.884 -3.542 1.00 98.94 302 TYR A O 1
ATOM 2353 N N . GLY A 1 303 ? 8.163 2.271 -1.858 1.00 98.81 303 GLY A N 1
ATOM 2354 C CA . GLY A 1 303 ? 8.457 3.504 -2.591 1.00 98.81 303 GLY A CA 1
ATOM 2355 C C . GLY A 1 303 ? 9.946 3.626 -2.933 1.00 98.81 303 GLY A C 1
ATOM 2356 O O . GLY A 1 303 ? 10.305 3.881 -4.082 1.00 98.81 303 GLY A O 1
ATOM 2357 N N . ALA A 1 304 ? 10.828 3.345 -1.971 1.00 98.81 304 ALA A N 1
ATOM 2358 C CA . ALA A 1 304 ? 12.272 3.325 -2.200 1.00 98.81 304 ALA A CA 1
ATOM 2359 C C . ALA A 1 304 ? 12.690 2.241 -3.215 1.00 98.81 304 ALA A C 1
ATOM 2361 O O . ALA A 1 304 ? 13.488 2.512 -4.113 1.00 98.81 304 ALA A O 1
ATOM 2362 N N . LEU A 1 305 ? 12.113 1.035 -3.134 1.00 98.88 305 LEU A N 1
ATOM 2363 C CA . LEU A 1 305 ? 12.336 -0.034 -4.115 1.00 98.88 305 LEU A CA 1
ATOM 2364 C C . LEU A 1 305 ? 11.843 0.359 -5.513 1.00 98.88 305 LEU A C 1
ATOM 2366 O O . LEU A 1 305 ? 12.540 0.102 -6.497 1.00 98.88 305 LEU A O 1
ATOM 2370 N N . ALA A 1 306 ? 10.678 1.009 -5.611 1.00 98.81 306 ALA A N 1
ATOM 2371 C CA . ALA A 1 306 ? 10.151 1.515 -6.875 1.00 98.81 306 ALA A CA 1
ATOM 2372 C C . ALA A 1 306 ? 11.124 2.514 -7.516 1.00 98.81 306 ALA A C 1
ATOM 2374 O O . ALA A 1 306 ? 11.445 2.380 -8.695 1.00 98.81 306 ALA A O 1
ATOM 2375 N N . ALA A 1 307 ? 11.671 3.447 -6.732 1.00 98.69 307 ALA A N 1
ATOM 2376 C CA . ALA A 1 307 ? 12.676 4.392 -7.210 1.00 98.69 307 ALA A CA 1
ATOM 2377 C C . ALA A 1 307 ? 13.998 3.708 -7.616 1.00 98.69 307 ALA A C 1
ATOM 2379 O O . ALA A 1 307 ? 14.587 4.055 -8.641 1.00 98.69 307 ALA A O 1
ATOM 2380 N N . ALA A 1 308 ? 14.460 2.706 -6.862 1.00 98.56 308 ALA A N 1
ATOM 2381 C CA . ALA A 1 308 ? 15.694 1.976 -7.171 1.00 98.56 308 ALA A CA 1
ATOM 2382 C C . ALA A 1 308 ? 15.585 1.117 -8.449 1.00 98.56 308 ALA A C 1
ATOM 2384 O O . ALA A 1 308 ? 16.558 0.979 -9.198 1.00 98.56 308 ALA A O 1
ATOM 2385 N N . CYS A 1 309 ? 14.400 0.563 -8.724 1.00 98.69 309 CYS A N 1
ATOM 2386 C CA . CYS A 1 309 ? 14.147 -0.325 -9.866 1.00 98.69 309 CYS A CA 1
ATOM 2387 C C . CYS A 1 309 ? 13.546 0.399 -11.090 1.00 98.69 309 CYS A C 1
ATOM 2389 O O . CYS A 1 309 ? 13.594 -0.119 -12.211 1.00 98.69 309 CYS A O 1
ATOM 2391 N N . GLY A 1 310 ? 13.010 1.609 -10.900 1.00 98.12 310 GLY A N 1
ATOM 2392 C CA . GLY A 1 310 ? 12.274 2.409 -11.889 1.00 98.12 310 GLY A CA 1
ATOM 2393 C C . GLY A 1 310 ? 13.118 3.065 -12.987 1.00 98.12 310 GLY A C 1
ATOM 2394 O O . GLY A 1 310 ? 12.593 3.803 -13.813 1.00 98.12 310 GLY A O 1
ATOM 2395 N N . GLY A 1 311 ? 14.422 2.784 -13.053 1.00 96.25 311 GLY A N 1
ATOM 2396 C CA . GLY A 1 311 ? 15.319 3.377 -14.052 1.00 96.25 311 GLY A CA 1
ATOM 2397 C C . GLY A 1 311 ? 15.843 4.746 -13.624 1.00 96.25 311 GLY A C 1
ATOM 2398 O O . GLY A 1 311 ? 15.777 5.080 -12.446 1.00 96.25 311 GLY A O 1
ATOM 2399 N N . GLU A 1 312 ? 16.433 5.495 -14.556 1.00 95.19 312 GLU A N 1
ATOM 2400 C CA . GLU A 1 312 ? 17.083 6.791 -14.305 1.00 95.19 312 GLU A CA 1
ATOM 2401 C C . GLU A 1 312 ? 16.099 7.915 -13.929 1.00 95.19 312 GLU A C 1
ATOM 2403 O O . GLU A 1 312 ? 14.917 7.859 -14.258 1.00 95.19 312 GLU A O 1
ATOM 2408 N N . GLY A 1 313 ? 16.597 8.949 -13.239 1.00 94.56 313 GLY A N 1
ATOM 2409 C CA . GLY A 1 313 ? 15.833 10.179 -12.964 1.00 94.56 313 GLY A CA 1
ATOM 2410 C C . GLY A 1 313 ? 14.740 10.089 -11.888 1.00 94.56 313 GLY A C 1
ATOM 2411 O O . GLY A 1 313 ? 13.935 11.010 -11.773 1.00 94.56 313 GLY A O 1
ATOM 2412 N N . GLN A 1 314 ? 14.696 9.011 -11.100 1.00 97.56 314 GLN A N 1
ATOM 2413 C CA . GLN A 1 314 ? 13.715 8.841 -10.020 1.00 97.56 314 GLN A CA 1
ATOM 2414 C C . GLN A 1 314 ? 14.020 9.757 -8.814 1.00 97.56 314 GLN A C 1
ATOM 2416 O O . GLN A 1 314 ? 15.149 9.725 -8.314 1.00 97.56 314 GLN A O 1
ATOM 2421 N N . PRO A 1 315 ? 13.040 10.521 -8.287 1.00 97.88 315 PRO A N 1
ATOM 2422 C CA . PRO A 1 315 ? 13.213 11.318 -7.072 1.00 97.88 315 PRO A CA 1
ATOM 2423 C C . PRO A 1 315 ? 13.005 10.444 -5.821 1.00 97.88 315 PRO A C 1
ATOM 2425 O O . PRO A 1 315 ? 11.945 10.476 -5.203 1.00 97.88 315 PRO A O 1
ATOM 2428 N N . ALA A 1 316 ? 14.003 9.626 -5.466 1.00 97.88 316 ALA A N 1
ATOM 2429 C CA . ALA A 1 316 ? 13.870 8.555 -4.465 1.00 97.88 316 ALA A CA 1
ATOM 2430 C C . ALA A 1 316 ? 13.221 8.990 -3.136 1.00 97.88 316 ALA A C 1
ATOM 2432 O O . ALA A 1 316 ? 12.283 8.337 -2.675 1.00 97.88 316 ALA A O 1
ATOM 2433 N N . ASP A 1 317 ? 13.662 10.114 -2.565 1.00 98.50 317 ASP A N 1
ATOM 2434 C CA . ASP A 1 317 ? 13.113 10.638 -1.308 1.00 98.50 317 ASP A CA 1
ATOM 2435 C C . ASP A 1 317 ? 11.642 11.049 -1.451 1.00 98.50 317 ASP A C 1
ATOM 2437 O O . ASP A 1 317 ? 10.830 10.771 -0.573 1.00 98.50 317 ASP A O 1
ATOM 2441 N N . SER A 1 318 ? 11.264 11.652 -2.582 1.00 98.69 318 SER A N 1
ATOM 2442 C CA . SER A 1 318 ? 9.880 12.060 -2.851 1.00 98.69 318 SER A CA 1
ATOM 2443 C C . SER A 1 318 ? 8.960 10.862 -3.083 1.00 98.69 318 SER A C 1
ATOM 2445 O O . SER A 1 318 ? 7.835 10.858 -2.591 1.00 98.69 318 SER A O 1
ATOM 2447 N N . VAL A 1 319 ? 9.429 9.816 -3.773 1.00 98.75 319 VAL A N 1
ATOM 2448 C CA . VAL A 1 319 ? 8.646 8.579 -3.944 1.00 98.75 319 VAL A CA 1
ATOM 2449 C C . VAL A 1 319 ? 8.399 7.913 -2.587 1.00 98.75 319 VAL A C 1
ATOM 2451 O O . VAL A 1 319 ? 7.280 7.476 -2.310 1.00 98.75 319 VAL A O 1
ATOM 2454 N N . ARG A 1 320 ? 9.419 7.872 -1.718 1.00 98.88 320 ARG A N 1
ATOM 2455 C CA . ARG A 1 320 ? 9.291 7.357 -0.348 1.00 98.88 320 ARG A CA 1
ATOM 2456 C C . ARG A 1 320 ? 8.333 8.203 0.494 1.00 98.88 320 ARG A C 1
ATOM 2458 O O . ARG A 1 320 ? 7.441 7.638 1.117 1.00 98.88 320 ARG A O 1
ATOM 2465 N N . GLU A 1 321 ? 8.466 9.526 0.473 1.00 98.88 321 GLU A N 1
ATOM 2466 C CA . GLU A 1 321 ? 7.595 10.445 1.220 1.00 98.88 321 GLU A CA 1
ATOM 2467 C C . GLU A 1 321 ? 6.124 10.312 0.792 1.00 98.88 321 GLU A C 1
ATOM 2469 O O . GLU A 1 321 ? 5.234 10.228 1.641 1.00 98.88 321 GLU A O 1
ATOM 2474 N N . PHE A 1 322 ? 5.862 10.216 -0.519 1.00 98.88 322 PHE A N 1
ATOM 2475 C CA . PHE A 1 322 ? 4.526 9.923 -1.038 1.00 98.88 322 PHE A CA 1
ATOM 2476 C C . PHE A 1 322 ? 3.996 8.597 -0.482 1.00 98.88 322 PHE A C 1
ATOM 2478 O O . PHE A 1 322 ? 2.885 8.558 0.047 1.00 98.88 322 PHE A O 1
ATOM 2485 N N . ALA A 1 323 ? 4.789 7.525 -0.565 1.00 98.88 323 ALA A N 1
ATOM 2486 C CA . ALA A 1 323 ? 4.418 6.214 -0.043 1.00 98.88 323 ALA A CA 1
ATOM 2487 C C . ALA A 1 323 ? 4.067 6.266 1.452 1.00 98.88 323 ALA A C 1
ATOM 2489 O O . ALA A 1 323 ? 3.032 5.745 1.859 1.00 98.88 323 ALA A O 1
ATOM 2490 N N . GLU A 1 324 ? 4.898 6.908 2.269 1.00 98.81 324 GLU A N 1
ATOM 2491 C CA . GLU A 1 324 ? 4.705 6.980 3.717 1.00 98.81 324 GLU A CA 1
ATOM 2492 C C . GLU A 1 324 ? 3.431 7.749 4.101 1.00 98.81 324 GLU A C 1
ATOM 2494 O O . GLU A 1 324 ? 2.682 7.304 4.981 1.00 98.81 324 GLU A O 1
ATOM 2499 N N . ALA A 1 325 ? 3.165 8.878 3.435 1.00 98.88 325 ALA A N 1
ATOM 2500 C CA . ALA A 1 325 ? 1.973 9.691 3.668 1.00 98.88 325 ALA A CA 1
ATOM 2501 C C . ALA A 1 325 ? 0.692 9.002 3.162 1.00 98.88 325 ALA A C 1
ATOM 2503 O O . ALA A 1 325 ? -0.321 8.943 3.868 1.00 98.88 325 ALA A O 1
ATOM 2504 N N . PHE A 1 326 ? 0.744 8.429 1.957 1.00 98.75 326 PHE A N 1
ATOM 2505 C CA . PHE A 1 326 ? -0.391 7.733 1.355 1.00 98.75 326 PHE A CA 1
ATOM 2506 C C . PHE A 1 326 ? -0.750 6.456 2.125 1.00 98.75 326 PHE A C 1
ATOM 2508 O O . PHE A 1 326 ? -1.928 6.176 2.340 1.00 98.75 326 PHE A O 1
ATOM 2515 N N . ALA A 1 327 ? 0.248 5.724 2.628 1.00 98.69 327 ALA A N 1
ATOM 2516 C CA . ALA A 1 327 ? 0.025 4.548 3.462 1.00 98.69 327 ALA A CA 1
ATOM 2517 C C . ALA A 1 327 ? -0.743 4.871 4.739 1.00 98.69 327 ALA A C 1
ATOM 2519 O O . ALA A 1 327 ? -1.687 4.161 5.060 1.00 98.69 327 ALA A O 1
ATOM 2520 N N . MET A 1 328 ? -0.398 5.955 5.441 1.00 98.75 328 MET A N 1
ATOM 2521 C CA . MET A 1 328 ? -1.123 6.324 6.659 1.00 98.75 328 MET A CA 1
ATOM 2522 C C . MET A 1 328 ? -2.580 6.702 6.357 1.00 98.75 328 MET A C 1
ATOM 2524 O O . MET A 1 328 ? -3.462 6.347 7.130 1.00 98.75 328 MET A O 1
ATOM 2528 N N . THR A 1 329 ? -2.853 7.331 5.206 1.00 98.62 329 THR A N 1
ATOM 2529 C CA . THR A 1 329 ? -4.233 7.598 4.748 1.00 98.62 329 THR A CA 1
ATOM 2530 C C . THR A 1 329 ? -5.008 6.293 4.536 1.00 98.62 329 THR A C 1
ATOM 2532 O O . THR A 1 329 ? -6.143 6.166 4.991 1.00 98.62 329 THR A O 1
ATOM 2535 N N . ILE A 1 330 ? -4.383 5.296 3.899 1.00 97.50 330 ILE A N 1
ATOM 2536 C CA . ILE A 1 330 ? -4.965 3.957 3.722 1.00 97.50 330 ILE A CA 1
ATOM 2537 C C . ILE A 1 330 ? -5.199 3.277 5.073 1.00 97.50 330 ILE A C 1
ATOM 2539 O O . ILE A 1 330 ? -6.273 2.733 5.286 1.00 97.50 330 ILE A O 1
ATOM 2543 N N . THR A 1 331 ? -4.235 3.335 5.991 1.00 98.00 331 THR A N 1
ATOM 2544 C CA . THR A 1 331 ? -4.355 2.748 7.331 1.00 98.00 331 THR A CA 1
ATOM 2545 C C . THR A 1 331 ? -5.514 3.358 8.121 1.00 98.00 331 THR A C 1
ATOM 2547 O O . THR A 1 331 ? -6.247 2.638 8.787 1.00 98.00 331 THR A O 1
ATOM 2550 N N . MET A 1 332 ? -5.740 4.673 8.012 1.00 98.56 332 MET A N 1
ATOM 2551 C CA . MET A 1 332 ? -6.933 5.303 8.592 1.00 98.56 332 MET A CA 1
ATOM 2552 C C . MET A 1 332 ? -8.214 4.762 7.947 1.00 98.56 332 MET A C 1
ATOM 2554 O O . MET A 1 332 ? -9.174 4.468 8.652 1.00 98.56 332 MET A O 1
ATOM 2558 N N . ALA A 1 333 ? -8.242 4.611 6.620 1.00 97.69 333 ALA A N 1
ATOM 2559 C CA . ALA A 1 333 ? -9.400 4.067 5.912 1.00 97.69 333 ALA A CA 1
ATOM 2560 C C . ALA A 1 333 ? -9.722 2.616 6.320 1.00 97.69 333 ALA A C 1
ATOM 2562 O O . ALA A 1 333 ? -10.899 2.259 6.429 1.00 97.69 333 ALA A O 1
ATOM 2563 N N . ASP A 1 334 ? -8.684 1.808 6.541 1.00 95.12 334 ASP A N 1
ATOM 2564 C CA . ASP A 1 334 ? -8.764 0.408 6.961 1.00 95.12 334 ASP A CA 1
ATOM 2565 C C . ASP A 1 334 ? -9.381 0.303 8.358 1.00 95.12 334 ASP A C 1
ATOM 2567 O O . ASP A 1 334 ? -10.460 -0.266 8.503 1.00 95.12 334 ASP A O 1
ATOM 2571 N N . ASP A 1 335 ? -8.820 1.006 9.349 1.00 97.44 335 ASP A N 1
ATOM 2572 C CA . ASP A 1 335 ? -9.327 1.002 10.726 1.00 97.44 335 ASP A CA 1
ATOM 2573 C C . ASP A 1 335 ? -10.806 1.421 10.814 1.00 97.44 335 ASP A C 1
ATOM 2575 O O . ASP A 1 335 ? -11.596 0.790 11.523 1.00 97.44 335 ASP A O 1
ATOM 2579 N N . LEU A 1 336 ? -11.205 2.476 10.093 1.00 97.75 336 LEU A N 1
ATOM 2580 C CA . 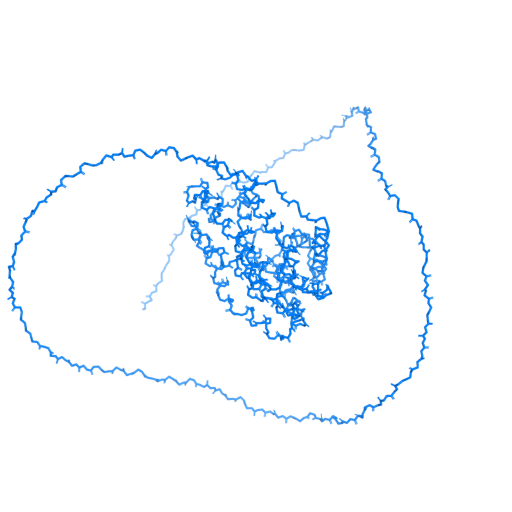LEU A 1 336 ? -12.603 2.926 10.071 1.00 97.75 336 LEU A CA 1
ATOM 2581 C C . LEU A 1 336 ? -13.528 1.879 9.423 1.00 97.75 336 LEU A C 1
ATOM 2583 O O . LEU A 1 336 ? -14.672 1.712 9.840 1.00 97.75 336 LEU A O 1
ATOM 2587 N N . THR A 1 337 ? -13.039 1.154 8.415 1.00 95.00 337 THR A N 1
ATOM 2588 C CA . THR A 1 337 ? -13.810 0.110 7.726 1.00 95.00 337 THR A CA 1
ATOM 2589 C C . THR A 1 337 ? -13.918 -1.164 8.566 1.00 95.00 337 THR A C 1
ATOM 2591 O O . THR A 1 337 ? -15.006 -1.735 8.681 1.00 95.00 337 THR A O 1
ATOM 2594 N N . ASP A 1 338 ? -12.821 -1.603 9.175 1.00 92.38 338 ASP A N 1
ATOM 2595 C CA . ASP A 1 338 ? -12.736 -2.863 9.915 1.00 92.38 338 ASP A CA 1
ATOM 2596 C C . ASP A 1 338 ? -13.446 -2.809 11.267 1.00 92.38 338 ASP A C 1
ATOM 2598 O O . ASP A 1 338 ? -13.971 -3.826 11.738 1.00 92.38 338 ASP A O 1
ATOM 2602 N N . TYR A 1 339 ? -13.604 -1.613 11.838 1.00 95.50 339 TYR A N 1
ATOM 2603 C CA . TYR A 1 339 ? -14.497 -1.408 12.974 1.00 95.50 339 TYR A CA 1
ATOM 2604 C C . TYR A 1 339 ? -15.934 -1.861 12.665 1.00 95.50 339 TYR A C 1
ATOM 2606 O O . TYR A 1 339 ? -16.547 -2.575 13.469 1.00 95.50 339 TYR A O 1
ATOM 2614 N N . ASP A 1 340 ? -16.467 -1.468 11.504 1.00 93.62 340 ASP A N 1
ATOM 2615 C CA . ASP A 1 340 ? -17.825 -1.814 11.072 1.00 93.62 340 ASP A CA 1
ATOM 2616 C C . ASP A 1 340 ? -17.903 -3.261 10.568 1.00 93.62 340 ASP A C 1
ATOM 2618 O O . ASP A 1 340 ? -18.857 -3.983 10.862 1.00 93.62 340 ASP A O 1
ATOM 2622 N N . ARG A 1 341 ? -16.913 -3.679 9.771 1.00 90.81 341 ARG A N 1
ATOM 2623 C CA . ARG A 1 341 ? -16.961 -4.928 9.004 1.00 90.81 341 ARG A CA 1
ATOM 2624 C C . ARG A 1 341 ? -16.542 -6.154 9.811 1.00 90.81 341 ARG A C 1
ATOM 2626 O O . ARG A 1 341 ? -17.211 -7.182 9.720 1.00 90.81 341 ARG A O 1
ATOM 2633 N N . ASN A 1 342 ? -15.458 -6.043 10.575 1.00 88.75 342 ASN A N 1
ATOM 2634 C CA . ASN A 1 342 ? -14.832 -7.168 11.278 1.00 88.75 342 ASN A CA 1
ATOM 2635 C C . ASN A 1 342 ? -15.074 -7.097 12.793 1.00 88.75 342 ASN A C 1
ATOM 2637 O O . ASN A 1 342 ? -14.835 -8.062 13.514 1.00 88.75 342 ASN A O 1
ATOM 2641 N N . GLY A 1 343 ? -15.592 -5.968 13.288 1.00 92.56 343 GLY A N 1
ATOM 2642 C CA . GLY A 1 343 ? -15.853 -5.778 14.710 1.00 92.56 343 GLY A CA 1
ATOM 2643 C C . GLY A 1 343 ? -14.595 -5.458 15.517 1.00 92.56 343 GLY A C 1
ATOM 2644 O O . GLY A 1 343 ? -14.591 -5.668 16.729 1.00 92.56 343 GLY A O 1
ATOM 2645 N N . GLU A 1 344 ? -13.542 -4.937 14.881 1.00 92.06 344 GLU A N 1
ATOM 2646 C CA . GLU A 1 344 ? -12.299 -4.571 15.564 1.00 92.06 344 GLU A CA 1
ATOM 2647 C C . GLU A 1 344 ? -12.502 -3.413 16.548 1.00 92.06 344 GLU A C 1
ATOM 2649 O O . GLU A 1 344 ? -13.250 -2.469 16.281 1.00 92.06 344 GLU A O 1
ATOM 2654 N N . ARG A 1 345 ? -11.869 -3.488 17.727 1.00 94.31 345 ARG A N 1
ATOM 2655 C CA . ARG A 1 345 ? -12.044 -2.503 18.811 1.00 94.31 345 ARG A CA 1
ATOM 2656 C C . ARG A 1 345 ? -10.716 -2.058 19.404 1.00 94.31 345 ARG A C 1
ATOM 2658 O O . ARG A 1 345 ? -10.345 -0.895 19.281 1.00 94.31 345 ARG A O 1
ATOM 2665 N N . ASP A 1 346 ? -10.002 -2.968 20.054 1.00 93.62 346 ASP A N 1
ATOM 2666 C CA . ASP A 1 346 ? -8.843 -2.606 20.868 1.00 93.62 346 ASP A CA 1
ATOM 2667 C C . ASP A 1 346 ? -7.715 -1.998 20.023 1.00 93.62 346 ASP A C 1
ATOM 2669 O O . ASP A 1 346 ? -7.067 -2.679 19.229 1.00 93.62 346 ASP A O 1
ATOM 2673 N N . GLY A 1 347 ? -7.448 -0.708 20.236 1.00 93.81 347 GLY A N 1
ATOM 2674 C CA . GLY A 1 347 ? -6.430 0.046 19.504 1.00 93.81 347 GLY A CA 1
ATOM 2675 C C . GLY A 1 347 ? -6.828 0.490 18.095 1.00 93.81 347 GLY A C 1
ATOM 2676 O O . GLY A 1 347 ? -6.001 1.122 17.447 1.00 93.81 347 GLY A O 1
ATOM 2677 N N . ASN A 1 348 ? -8.053 0.199 17.650 1.00 97.75 348 ASN A N 1
ATOM 2678 C CA . ASN A 1 348 ? -8.601 0.637 16.367 1.00 97.75 348 ASN A CA 1
ATOM 2679 C C . ASN A 1 348 ? -9.042 2.115 16.436 1.00 97.75 348 ASN A C 1
ATOM 2681 O O . ASN A 1 348 ? -9.680 2.541 17.405 1.00 97.75 348 ASN A O 1
ATOM 2685 N N . LEU A 1 349 ? -8.728 2.903 15.405 1.00 98.50 349 LEU A N 1
ATOM 2686 C CA . LEU A 1 349 ? -8.976 4.347 15.364 1.00 98.50 349 LEU A CA 1
ATOM 2687 C C . LEU A 1 349 ? -10.459 4.709 15.515 1.00 98.50 349 LEU A C 1
ATOM 2689 O O . LEU A 1 349 ? -10.785 5.594 16.307 1.00 98.50 349 LEU A O 1
ATOM 2693 N N . ALA A 1 350 ? -11.363 4.012 14.820 1.00 98.06 350 ALA A N 1
ATOM 2694 C CA . ALA A 1 350 ? -12.803 4.258 14.926 1.00 98.06 350 ALA A CA 1
ATOM 2695 C C . ALA A 1 350 ? -13.321 3.991 16.347 1.00 98.06 350 ALA A C 1
ATOM 2697 O O . ALA A 1 350 ? -14.167 4.732 16.854 1.00 98.06 350 ALA A O 1
ATOM 2698 N N . HIS A 1 351 ? -12.790 2.972 17.029 1.00 98.00 351 HIS A N 1
ATOM 2699 C CA . HIS A 1 351 ? -13.140 2.717 18.425 1.00 98.00 351 HIS A CA 1
ATOM 2700 C C . HIS A 1 351 ? -12.637 3.821 19.362 1.00 98.00 351 HIS A C 1
ATOM 2702 O O . HIS A 1 351 ? -13.372 4.268 20.247 1.00 98.00 351 HIS A O 1
ATOM 2708 N N . LEU A 1 352 ? -11.404 4.289 19.159 1.00 98.38 352 LEU A N 1
ATOM 2709 C CA . LEU A 1 352 ? -10.832 5.384 19.942 1.00 98.38 352 LEU A CA 1
ATOM 2710 C C . LEU A 1 352 ? -11.608 6.697 19.746 1.00 98.38 352 LEU A C 1
ATOM 2712 O O . LEU A 1 352 ? -11.786 7.447 20.704 1.00 98.38 352 LEU A O 1
ATOM 2716 N N . MET A 1 353 ? -12.128 6.950 18.543 1.00 98.31 353 MET A N 1
ATOM 2717 C CA . MET A 1 353 ? -13.021 8.084 18.286 1.00 98.31 353 MET A CA 1
ATOM 2718 C C . MET A 1 353 ? -14.342 7.949 19.048 1.00 98.31 353 MET A C 1
ATOM 2720 O O . MET A 1 353 ? -14.704 8.834 19.818 1.00 98.31 353 MET A O 1
ATOM 2724 N N . ARG A 1 354 ? -15.024 6.804 18.908 1.00 97.50 354 ARG A N 1
ATOM 2725 C CA . ARG A 1 354 ? -16.327 6.536 19.551 1.00 97.50 354 ARG A CA 1
ATOM 2726 C C . ARG A 1 354 ? -16.276 6.511 21.080 1.00 97.50 354 ARG A C 1
ATOM 2728 O O . ARG A 1 354 ? -17.290 6.680 21.742 1.00 97.50 354 ARG A O 1
ATOM 2735 N N . THR A 1 355 ? -15.105 6.271 21.663 1.00 97.19 355 THR A N 1
ATOM 2736 C CA . THR A 1 355 ? -14.903 6.322 23.121 1.00 97.19 355 THR A CA 1
ATOM 2737 C C . THR A 1 355 ? -14.477 7.707 23.618 1.00 97.19 355 THR A C 1
ATOM 2739 O O . THR A 1 355 ? -14.256 7.883 24.815 1.00 97.19 355 THR A O 1
ATOM 2742 N N . GLY A 1 356 ? -14.347 8.694 22.723 1.00 97.25 356 GLY A N 1
ATOM 2743 C CA . GLY A 1 356 ? -13.876 10.042 23.043 1.00 97.25 356 GLY A CA 1
ATOM 2744 C C . GLY A 1 356 ? -12.380 10.126 23.363 1.00 97.25 356 GLY A C 1
ATOM 2745 O O . GLY A 1 356 ? -11.904 11.185 23.770 1.00 97.25 356 GLY A O 1
ATOM 2746 N N . ALA A 1 357 ? -11.622 9.038 23.185 1.00 97.94 357 ALA A N 1
ATOM 2747 C CA . ALA A 1 357 ? -10.172 9.016 23.381 1.00 97.94 357 ALA A CA 1
ATOM 2748 C C . ALA A 1 357 ? -9.414 9.744 22.254 1.00 97.94 357 ALA A C 1
ATOM 2750 O O . ALA A 1 357 ? -8.258 10.140 22.426 1.00 97.94 357 ALA A O 1
ATOM 2751 N N . VAL A 1 358 ? -10.065 9.920 21.102 1.00 98.50 358 VAL A N 1
ATOM 2752 C CA . VAL A 1 358 ? -9.574 10.677 19.950 1.00 98.50 358 VAL A CA 1
ATOM 2753 C C . VAL A 1 358 ? -10.653 11.648 19.495 1.00 98.50 358 VAL A C 1
ATOM 2755 O O . VAL A 1 358 ? -11.776 11.240 19.209 1.00 98.50 358 VAL A O 1
ATOM 2758 N N . ALA A 1 359 ? -10.314 12.934 19.407 1.00 97.69 359 ALA A N 1
ATOM 2759 C CA . ALA A 1 359 ? -11.238 13.926 18.883 1.00 97.69 359 ALA A CA 1
ATOM 2760 C C . ALA A 1 359 ? -11.358 13.781 17.362 1.00 97.69 359 ALA A C 1
ATOM 2762 O O . ALA A 1 359 ? -10.359 13.683 16.652 1.00 97.69 359 ALA A O 1
ATOM 2763 N N . GLY A 1 360 ? -12.588 13.830 16.853 1.00 97.00 360 GLY A N 1
ATOM 2764 C CA . GLY A 1 360 ? -12.853 13.735 15.421 1.00 97.00 360 GLY A CA 1
ATOM 2765 C C . GLY A 1 360 ? -12.127 14.786 14.577 1.00 97.00 360 GLY A C 1
ATOM 2766 O O . GLY A 1 360 ? -11.630 14.474 13.499 1.00 97.00 360 GLY A O 1
ATOM 2767 N N . GLN A 1 361 ? -11.997 16.010 15.096 1.00 97.75 361 GLN A N 1
ATOM 2768 C CA . GLN A 1 361 ? -11.265 17.081 14.418 1.00 97.75 361 GLN A CA 1
ATOM 2769 C C . GLN A 1 361 ? -9.768 16.772 1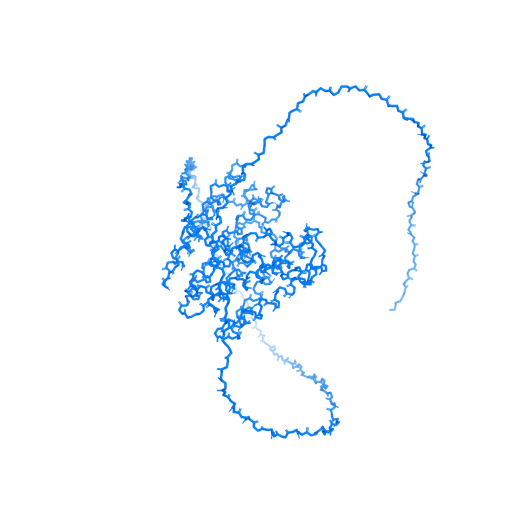4.282 1.00 97.75 361 GLN A C 1
ATOM 2771 O O . GLN A 1 361 ? -9.200 17.046 13.233 1.00 97.75 361 GLN A O 1
ATOM 2776 N N . ASP A 1 362 ? -9.144 16.131 15.276 1.00 98.44 362 ASP A N 1
ATOM 2777 C CA . ASP A 1 362 ? -7.725 15.760 15.191 1.00 98.44 362 ASP A CA 1
ATOM 2778 C C . ASP A 1 362 ? -7.482 14.730 14.070 1.00 98.44 362 ASP A C 1
ATOM 2780 O O . ASP A 1 362 ? -6.414 14.696 13.458 1.00 98.44 362 ASP A O 1
ATOM 2784 N N . VAL A 1 363 ? -8.483 13.891 13.776 1.00 98.44 363 VAL A N 1
ATOM 2785 C CA . VAL A 1 363 ? -8.452 12.925 12.667 1.00 98.44 363 VAL A CA 1
ATOM 2786 C C . VAL A 1 363 ? -8.567 13.637 11.318 1.00 98.44 363 VAL A C 1
ATOM 2788 O O . VAL A 1 363 ? -7.829 13.302 10.392 1.00 98.44 363 VAL A O 1
ATOM 2791 N N . VAL A 1 364 ? -9.446 14.641 11.211 1.00 98.25 364 VAL A N 1
ATOM 2792 C CA . VAL A 1 364 ? -9.548 15.505 10.020 1.00 98.25 364 VAL A CA 1
ATOM 2793 C C . VAL A 1 364 ? -8.228 16.236 9.777 1.00 98.25 364 VAL A C 1
ATOM 2795 O O . VAL A 1 364 ? -7.698 16.189 8.670 1.00 98.25 364 VAL A O 1
ATOM 2798 N N . ASP A 1 365 ? -7.665 16.857 10.814 1.00 98.50 365 ASP A N 1
ATOM 2799 C CA . ASP A 1 365 ? -6.418 17.616 10.716 1.00 98.50 365 ASP A CA 1
ATOM 2800 C C . ASP A 1 365 ? -5.244 16.711 10.303 1.00 98.50 365 ASP A C 1
ATOM 2802 O O . ASP A 1 365 ? -4.425 17.101 9.469 1.00 98.50 365 ASP A O 1
ATOM 2806 N N . LEU A 1 366 ? -5.191 15.473 10.814 1.00 98.62 366 LEU A N 1
ATOM 2807 C CA . LEU A 1 366 ? -4.207 14.478 10.384 1.00 98.62 366 LEU A CA 1
ATOM 2808 C C . LEU A 1 366 ? -4.382 14.087 8.907 1.00 98.62 366 LEU A C 1
ATOM 2810 O O . LEU A 1 366 ? -3.389 14.005 8.188 1.00 98.62 366 LEU A O 1
ATOM 2814 N N . LEU A 1 367 ? -5.612 13.863 8.434 1.00 98.62 367 LEU A N 1
ATOM 2815 C CA . LEU A 1 367 ? -5.873 13.549 7.021 1.00 98.62 367 LEU A CA 1
ATOM 2816 C C . LEU A 1 367 ? -5.432 14.684 6.095 1.00 98.62 367 LEU A C 1
ATOM 2818 O O . LEU A 1 367 ? -4.816 14.425 5.062 1.00 98.62 367 LEU A O 1
ATOM 2822 N N . GLU A 1 368 ? -5.695 15.934 6.473 1.00 98.50 368 GLU A N 1
ATOM 2823 C CA . GLU A 1 368 ? -5.258 17.102 5.705 1.00 98.50 368 GLU A CA 1
ATOM 2824 C C . GLU A 1 368 ? -3.733 17.293 5.742 1.00 98.50 368 GLU A C 1
ATOM 2826 O O . GLU A 1 368 ? -3.127 17.628 4.721 1.00 98.50 368 GLU A O 1
ATOM 2831 N N . GLU A 1 369 ? -3.078 17.002 6.872 1.00 98.75 369 GLU A N 1
ATOM 2832 C CA . GLU A 1 369 ? -1.613 16.963 6.964 1.00 98.75 369 GLU A CA 1
ATOM 2833 C C . GLU A 1 369 ? -1.026 15.926 5.990 1.00 98.75 369 GLU A C 1
ATOM 2835 O O . GLU A 1 369 ? -0.099 16.225 5.231 1.00 98.75 369 GLU A O 1
ATOM 2840 N N . LEU A 1 370 ? -1.585 14.711 5.975 1.00 98.81 370 LEU A N 1
ATOM 2841 C CA . LEU A 1 370 ? -1.149 13.622 5.097 1.00 98.81 370 LEU A CA 1
ATOM 2842 C C . LEU A 1 370 ? -1.397 13.943 3.621 1.00 98.81 370 LEU A C 1
ATOM 2844 O O . LEU A 1 370 ? -0.514 13.704 2.794 1.00 98.81 370 LEU A O 1
ATOM 2848 N N . ARG A 1 371 ? -2.546 14.550 3.298 1.00 98.75 371 ARG A N 1
ATOM 2849 C CA . ARG A 1 371 ? -2.847 15.081 1.961 1.00 98.75 371 ARG A CA 1
ATOM 2850 C C . ARG A 1 371 ? -1.777 16.080 1.536 1.00 98.75 371 ARG A C 1
ATOM 2852 O O . ARG A 1 371 ? -1.210 15.942 0.456 1.00 98.75 371 ARG A O 1
ATOM 2859 N N . GLY A 1 372 ? -1.463 17.053 2.391 1.00 98.69 372 GLY A N 1
ATOM 2860 C CA . GLY A 1 372 ? -0.446 18.070 2.128 1.00 98.69 372 GLY A CA 1
ATOM 2861 C C . GLY A 1 372 ? 0.939 17.473 1.871 1.00 98.69 372 GLY A C 1
ATOM 2862 O O . GLY A 1 372 ? 1.585 17.830 0.886 1.00 98.69 372 GLY A O 1
ATOM 2863 N N . ARG A 1 373 ? 1.370 16.516 2.703 1.00 98.81 373 ARG A N 1
ATOM 2864 C CA . ARG A 1 373 ? 2.646 15.800 2.529 1.00 98.81 373 ARG A CA 1
ATOM 2865 C C . ARG A 1 373 ? 2.700 15.023 1.213 1.00 98.81 373 ARG A C 1
ATOM 2867 O O . ARG A 1 373 ? 3.656 15.174 0.455 1.00 98.81 373 ARG A O 1
ATOM 2874 N N . ALA A 1 374 ? 1.658 14.250 0.905 1.00 98.81 374 ALA A N 1
ATOM 2875 C CA . ALA A 1 374 ? 1.582 13.485 -0.335 1.00 98.81 374 ALA A CA 1
ATOM 2876 C C . ALA A 1 374 ? 1.569 14.401 -1.572 1.00 98.81 374 ALA A C 1
ATOM 2878 O O . ALA A 1 374 ? 2.307 14.150 -2.523 1.00 98.81 374 ALA A O 1
ATOM 2879 N N . LEU A 1 375 ? 0.796 15.494 -1.545 1.00 98.69 375 LEU A N 1
ATOM 2880 C CA . LEU A 1 375 ? 0.746 16.479 -2.631 1.00 98.69 375 LEU A CA 1
ATOM 2881 C C . LEU A 1 375 ? 2.095 17.181 -2.847 1.00 98.69 375 LEU A C 1
ATOM 2883 O O . LEU A 1 375 ? 2.516 17.369 -3.988 1.00 98.69 375 LEU A O 1
ATOM 2887 N N . ALA A 1 376 ? 2.798 17.535 -1.770 1.00 98.69 376 ALA A N 1
ATOM 2888 C CA . ALA A 1 376 ? 4.133 18.120 -1.864 1.00 98.69 376 ALA A CA 1
ATOM 2889 C C . ALA A 1 376 ? 5.137 17.142 -2.496 1.00 98.69 376 ALA A C 1
ATOM 2891 O O . ALA A 1 376 ? 5.919 17.534 -3.364 1.00 98.69 376 ALA A O 1
ATOM 2892 N N . ALA A 1 377 ? 5.079 15.864 -2.115 1.00 98.62 377 ALA A N 1
ATOM 2893 C CA . ALA A 1 377 ? 5.941 14.824 -2.663 1.00 98.62 377 ALA A CA 1
ATOM 2894 C C . ALA A 1 377 ? 5.702 14.584 -4.165 1.00 98.62 377 ALA A C 1
ATOM 2896 O O . ALA A 1 377 ? 6.660 14.496 -4.930 1.00 98.62 377 ALA A O 1
ATOM 2897 N N . VAL A 1 378 ? 4.442 14.546 -4.619 1.00 98.50 378 VAL A N 1
ATOM 2898 C CA . VAL A 1 378 ? 4.119 14.367 -6.052 1.00 98.50 378 VAL A CA 1
ATOM 2899 C C . VAL A 1 378 ? 4.411 15.606 -6.898 1.00 98.50 378 VAL A C 1
ATOM 2901 O O . VAL A 1 378 ? 4.567 15.486 -8.111 1.00 98.50 378 VAL A O 1
ATOM 2904 N N . ALA A 1 379 ? 4.506 16.787 -6.283 1.00 98.44 379 ALA A N 1
ATOM 2905 C CA . ALA A 1 379 ? 4.887 18.025 -6.958 1.00 98.44 379 ALA A CA 1
ATOM 2906 C C . ALA A 1 379 ? 6.411 18.202 -7.092 1.00 98.44 379 ALA A C 1
ATOM 2908 O O . ALA A 1 379 ? 6.862 18.992 -7.925 1.00 98.44 379 ALA A O 1
ATOM 2909 N N . ALA A 1 380 ? 7.210 17.489 -6.291 1.00 97.88 380 ALA A N 1
ATOM 2910 C CA . ALA A 1 380 ? 8.665 17.580 -6.340 1.00 97.88 380 ALA A CA 1
ATOM 2911 C C . ALA A 1 380 ? 9.202 17.130 -7.718 1.00 97.88 380 ALA A C 1
ATOM 2913 O O . ALA A 1 380 ? 8.793 16.071 -8.207 1.00 97.88 380 ALA A O 1
ATOM 2914 N N . PRO A 1 381 ? 10.112 17.894 -8.364 1.00 96.69 381 PRO A N 1
ATOM 2915 C CA . PRO A 1 381 ? 10.623 17.563 -9.695 1.00 96.69 381 PRO A CA 1
ATOM 2916 C C . PRO A 1 381 ? 11.207 16.139 -9.785 1.00 96.69 381 PRO A C 1
ATOM 2918 O O . PRO A 1 381 ? 11.929 15.730 -8.875 1.00 96.69 381 PRO A O 1
ATOM 2921 N N . PRO A 1 382 ? 10.948 15.387 -10.877 1.00 97.25 382 PRO A N 1
ATOM 2922 C CA . PRO A 1 382 ? 10.252 15.794 -12.109 1.00 97.25 382 PRO A CA 1
ATOM 2923 C C . PRO A 1 382 ? 8.714 15.859 -12.015 1.00 97.25 382 PRO A C 1
ATOM 2925 O O . PRO A 1 382 ? 8.073 16.299 -12.965 1.00 97.25 382 PRO A O 1
ATOM 2928 N N . GLY A 1 383 ? 8.132 15.478 -10.878 1.00 96.06 383 GLY A N 1
ATOM 2929 C CA . GLY A 1 383 ? 6.692 15.480 -10.627 1.00 96.06 383 GLY A CA 1
ATOM 2930 C C . GLY A 1 383 ? 5.973 14.213 -11.105 1.00 96.06 383 GLY A C 1
ATOM 2931 O O . GLY A 1 383 ? 6.408 13.540 -12.036 1.00 96.06 383 GLY A O 1
ATOM 2932 N N . ALA A 1 384 ? 4.845 13.906 -10.463 1.00 97.69 384 ALA A N 1
ATOM 2933 C CA . ALA A 1 384 ? 3.919 12.831 -10.823 1.00 97.69 384 ALA A CA 1
ATOM 2934 C C . ALA A 1 384 ? 2.473 13.364 -10.833 1.00 97.69 384 ALA A C 1
ATOM 2936 O O . ALA A 1 384 ? 1.679 13.058 -9.939 1.00 97.69 384 ALA A O 1
ATOM 2937 N N . PRO A 1 385 ? 2.103 14.190 -11.831 1.00 96.25 385 PRO A N 1
ATOM 2938 C CA . PRO A 1 385 ? 0.815 14.887 -11.849 1.00 96.25 385 PRO A CA 1
ATOM 2939 C C . PRO A 1 385 ? -0.396 13.941 -11.853 1.00 96.25 385 PRO A C 1
ATOM 2941 O O . PRO A 1 385 ? -1.448 14.307 -11.336 1.00 96.25 385 PRO A O 1
ATOM 2944 N N . GLY A 1 386 ? -0.243 12.713 -12.367 1.00 95.81 386 GLY A N 1
ATOM 2945 C CA . GLY A 1 386 ? -1.288 11.683 -12.336 1.00 95.81 386 GLY A CA 1
ATOM 2946 C C . GLY A 1 386 ? -1.716 11.266 -10.923 1.00 95.81 386 GLY A C 1
ATOM 2947 O O . GLY A 1 386 ? -2.856 10.856 -10.730 1.00 95.81 386 GLY A O 1
ATOM 2948 N N . LEU A 1 387 ? -0.853 11.443 -9.914 1.00 98.19 387 LEU A N 1
ATOM 2949 C CA . LEU A 1 387 ? -1.159 11.091 -8.523 1.00 98.19 387 LEU A CA 1
ATOM 2950 C C . LEU A 1 387 ? -1.918 12.176 -7.762 1.00 98.19 387 LEU A C 1
ATOM 2952 O O . LEU A 1 387 ? -2.546 11.863 -6.755 1.00 98.19 387 LEU A O 1
ATOM 2956 N N . VAL A 1 388 ? -1.919 13.429 -8.225 1.00 98.12 388 VAL A N 1
ATOM 2957 C CA . VA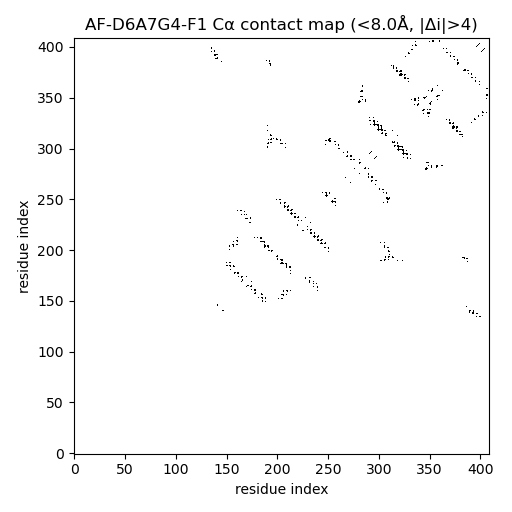L A 1 388 ? -2.678 14.516 -7.580 1.00 98.12 388 VAL A CA 1
ATOM 2958 C C . VAL A 1 388 ? -4.163 14.152 -7.402 1.00 98.12 388 VAL A C 1
ATOM 2960 O O . VAL A 1 388 ? -4.648 14.198 -6.269 1.00 98.12 388 VAL A O 1
ATOM 2963 N N . PRO A 1 389 ? -4.901 13.727 -8.451 1.00 96.94 389 PRO A N 1
ATOM 2964 C CA . PRO A 1 389 ? -6.295 13.328 -8.280 1.00 96.94 389 PRO A CA 1
ATOM 2965 C C . PRO A 1 389 ? -6.453 12.032 -7.461 1.00 96.94 389 PRO A C 1
ATOM 2967 O O . PRO A 1 389 ? -7.481 11.860 -6.813 1.00 96.94 389 PRO A O 1
ATOM 2970 N N . VAL A 1 390 ? -5.446 11.147 -7.419 1.00 97.81 390 VAL A N 1
ATOM 2971 C CA . VAL A 1 390 ? -5.459 9.936 -6.572 1.00 97.81 390 VAL A CA 1
ATOM 2972 C C . VAL A 1 390 ? -5.371 10.294 -5.091 1.00 97.81 390 VAL A C 1
ATOM 2974 O O . VAL A 1 390 ? -6.141 9.762 -4.294 1.00 97.81 390 VAL A O 1
ATOM 2977 N N . VAL A 1 391 ? -4.472 11.211 -4.722 1.00 98.19 391 VAL A N 1
ATOM 2978 C CA . VAL A 1 391 ? -4.347 11.700 -3.342 1.00 98.19 391 VAL A CA 1
ATOM 2979 C C . VAL A 1 391 ? -5.676 12.289 -2.878 1.00 98.19 391 VAL A C 1
ATOM 2981 O O . VAL A 1 391 ? -6.185 11.893 -1.834 1.00 98.19 391 VAL A O 1
ATOM 2984 N N . HIS A 1 392 ? -6.283 13.158 -3.691 1.00 97.50 392 HIS A N 1
ATOM 2985 C CA . HIS A 1 392 ? -7.598 13.719 -3.384 1.00 97.50 392 HIS A CA 1
ATOM 2986 C C . HIS A 1 392 ? -8.675 12.645 -3.245 1.00 97.50 392 HIS A C 1
ATOM 2988 O O . HIS A 1 392 ? -9.354 12.617 -2.226 1.00 97.50 392 HIS A O 1
ATOM 2994 N N . LEU A 1 393 ? -8.784 11.720 -4.206 1.00 96.62 393 LEU A N 1
ATOM 2995 C CA . LEU A 1 393 ? -9.800 10.668 -4.178 1.00 96.62 393 LEU A CA 1
ATOM 2996 C C . LEU A 1 393 ? -9.774 9.868 -2.869 1.00 96.62 393 LEU A C 1
ATOM 2998 O O . LEU A 1 393 ? -10.821 9.654 -2.266 1.00 96.62 393 LEU A O 1
ATOM 3002 N N . TYR A 1 394 ? -8.596 9.408 -2.443 1.00 97.19 394 TYR A N 1
ATOM 3003 C CA . TYR A 1 394 ? -8.483 8.556 -1.258 1.00 97.19 394 TYR A CA 1
ATOM 3004 C C . TYR A 1 394 ? -8.669 9.338 0.042 1.00 97.19 394 TYR A C 1
ATOM 3006 O O . TYR A 1 394 ? -9.356 8.851 0.937 1.00 97.19 394 TYR A O 1
ATOM 3014 N N . THR A 1 395 ? -8.114 10.548 0.160 1.00 97.88 395 THR A N 1
ATOM 3015 C CA . THR A 1 395 ? -8.327 11.369 1.360 1.00 97.88 395 THR A CA 1
ATOM 3016 C C . THR A 1 395 ? -9.787 11.816 1.476 1.00 97.88 395 THR A C 1
ATOM 3018 O O . THR A 1 395 ? -10.376 11.715 2.553 1.00 97.88 395 THR A O 1
ATOM 3021 N N . ASP A 1 396 ? -10.402 12.258 0.376 1.00 97.06 396 ASP A N 1
ATOM 3022 C CA . ASP A 1 396 ? -11.798 12.702 0.369 1.00 97.06 396 ASP A CA 1
ATOM 3023 C C . ASP A 1 396 ? -12.761 11.538 0.631 1.00 97.06 396 ASP A C 1
ATOM 3025 O O . ASP A 1 396 ? -13.755 11.724 1.327 1.00 97.06 396 ASP A O 1
ATOM 3029 N N . ASP A 1 397 ? -12.467 10.320 0.161 1.00 96.69 397 ASP A N 1
ATOM 3030 C CA . ASP A 1 397 ? -13.266 9.135 0.499 1.00 96.69 397 ASP A CA 1
ATOM 3031 C C . ASP A 1 397 ? -13.287 8.868 2.014 1.00 96.69 397 ASP A C 1
ATOM 3033 O O . ASP A 1 397 ? -14.351 8.590 2.581 1.00 96.69 397 ASP A O 1
ATOM 3037 N N . VAL A 1 398 ? -12.147 9.033 2.698 1.00 97.50 398 VAL A N 1
ATOM 3038 C CA . VAL A 1 398 ? -12.104 8.931 4.163 1.00 97.50 398 VAL A CA 1
ATOM 3039 C C . VAL A 1 398 ? -12.977 10.011 4.795 1.00 97.50 398 VAL A C 1
ATOM 3041 O O . VAL A 1 398 ? -13.846 9.689 5.603 1.00 97.50 398 VAL A O 1
ATOM 3044 N N . LEU A 1 399 ? -12.800 11.273 4.406 1.00 96.88 399 LEU A N 1
ATOM 3045 C CA . LEU A 1 399 ? -13.514 12.408 5.001 1.00 96.88 399 LEU A CA 1
ATOM 3046 C C . LEU A 1 399 ? -15.027 12.382 4.747 1.00 96.88 399 LEU A C 1
ATOM 3048 O O . LEU A 1 399 ? -15.803 12.742 5.629 1.00 96.88 399 LEU A O 1
ATOM 3052 N N . VAL A 1 400 ? -15.452 11.973 3.550 1.00 95.94 400 VAL A N 1
ATOM 3053 C CA . VAL A 1 400 ? -16.847 12.076 3.098 1.00 95.94 400 VAL A CA 1
ATOM 3054 C C . VAL A 1 400 ? -17.650 10.818 3.403 1.00 95.94 400 VAL A C 1
ATOM 3056 O O . VAL A 1 400 ? -18.835 10.914 3.720 1.00 95.94 400 VAL A O 1
ATOM 3059 N N . ARG A 1 401 ? -17.049 9.629 3.289 1.00 96.19 401 ARG A N 1
ATOM 3060 C CA . ARG A 1 401 ? -17.789 8.359 3.371 1.00 96.19 401 ARG A CA 1
ATOM 3061 C C . ARG A 1 401 ? -17.519 7.579 4.652 1.00 96.19 401 ARG A C 1
ATOM 3063 O O . ARG A 1 401 ? -18.454 6.972 5.182 1.00 96.19 401 ARG A O 1
ATOM 3070 N N . LEU A 1 402 ? -16.266 7.529 5.104 1.00 97.25 402 LEU A N 1
ATOM 3071 C CA . LEU A 1 402 ? -15.862 6.694 6.241 1.00 97.25 402 LEU A CA 1
ATOM 3072 C C . LEU A 1 402 ? -16.011 7.439 7.566 1.00 97.25 402 LEU A C 1
ATOM 3074 O O . LEU A 1 402 ? -16.776 7.021 8.430 1.00 97.25 402 LEU A O 1
ATOM 3078 N N . LEU A 1 403 ? -15.339 8.580 7.698 1.00 96.69 403 LEU A N 1
ATOM 3079 C CA . LEU A 1 403 ? -15.251 9.351 8.931 1.00 96.69 403 LEU A CA 1
ATOM 3080 C C . LEU A 1 403 ? -16.618 9.753 9.520 1.00 96.69 403 LEU A C 1
ATOM 3082 O O . LEU A 1 403 ? -16.788 9.598 10.732 1.00 96.69 403 LEU A O 1
ATOM 3086 N N . PRO A 1 404 ? -17.633 10.178 8.732 1.00 97.25 404 PRO A N 1
ATOM 3087 C CA . PRO A 1 404 ? -18.924 10.597 9.286 1.00 97.25 404 PRO A CA 1
ATOM 3088 C C . PRO A 1 404 ? -19.653 9.517 10.093 1.00 97.25 404 PRO A C 1
ATOM 3090 O O . PRO A 1 404 ? -20.470 9.848 10.947 1.00 97.25 404 PRO A O 1
ATOM 3093 N N . ARG A 1 405 ? -19.336 8.232 9.885 1.00 96.69 405 ARG A N 1
ATOM 3094 C CA . ARG A 1 405 ? -19.909 7.108 10.649 1.00 96.69 405 ARG A CA 1
ATOM 3095 C C . ARG A 1 405 ? -19.430 7.041 12.103 1.00 96.69 405 ARG A C 1
ATOM 3097 O O . ARG A 1 405 ? -19.951 6.248 12.887 1.00 96.69 405 ARG A O 1
ATOM 3104 N N . HIS A 1 406 ? -18.419 7.833 12.457 1.00 95.88 406 HIS A N 1
ATOM 3105 C CA . HIS A 1 406 ? -17.767 7.792 13.766 1.00 95.88 406 HIS A CA 1
ATOM 3106 C C . HIS A 1 406 ? -17.636 9.181 14.418 1.00 95.88 406 HIS A C 1
ATOM 3108 O O . HIS A 1 406 ? -17.054 9.278 15.491 1.00 95.88 406 HIS A O 1
ATOM 3114 N N . LEU A 1 407 ? -18.157 10.249 13.791 1.00 87.56 407 LEU A N 1
ATOM 3115 C CA . LEU A 1 407 ? -18.105 11.631 14.306 1.00 87.56 407 LEU A CA 1
ATOM 3116 C C . LEU A 1 407 ? -19.344 12.062 15.118 1.00 87.56 407 LEU A C 1
ATOM 3118 O O . LEU A 1 407 ? -19.310 13.130 15.720 1.00 87.56 407 LEU A O 1
ATOM 3122 N N . GLY A 1 408 ? -20.430 11.281 15.114 1.00 66.38 408 GLY A N 1
ATOM 3123 C CA . GLY A 1 408 ? -21.739 11.685 15.657 1.00 66.38 408 GLY A CA 1
ATOM 3124 C C . GLY A 1 408 ? -22.392 10.695 16.627 1.00 66.38 408 GLY A C 1
ATOM 3125 O O . GLY A 1 408 ? -23.601 10.773 16.834 1.00 66.38 408 GLY A O 1
ATOM 3126 N N . GLU A 1 409 ? -21.615 9.765 17.182 1.00 57.41 409 GLU A N 1
ATOM 3127 C CA . GLU A 1 409 ? -22.013 8.864 18.277 1.00 57.41 409 GLU A CA 1
ATOM 3128 C C . GLU A 1 409 ? -21.236 9.233 19.540 1.00 57.41 409 GLU A C 1
ATOM 3130 O O . GLU A 1 409 ? -21.851 9.197 20.632 1.00 57.41 409 GLU A O 1
#

Mean predicted aligned error: 16.05 Å

Solvent-accessible surface area (backbone atoms only — not comparable to full-atom values): 25201 Å² total; per-residue (Å²): 134,89,82,86,88,86,91,86,86,87,88,83,85,85,80,87,88,85,79,87,86,85,88,86,83,88,82,90,79,90,84,85,93,75,92,83,82,88,80,83,80,79,86,80,83,79,79,83,87,85,82,83,90,84,87,79,88,85,84,90,82,91,83,89,78,88,79,85,90,78,82,86,81,82,92,77,90,80,82,88,83,89,82,83,91,74,89,83,89,85,80,86,88,86,79,88,87,83,90,82,86,88,84,83,87,87,85,84,87,80,88,89,82,89,80,91,76,92,76,91,75,80,89,74,77,82,71,84,80,76,79,74,76,81,77,73,73,79,79,58,74,63,56,69,68,58,48,50,54,49,51,50,44,23,49,54,22,34,54,54,42,34,50,53,34,47,77,71,68,40,50,73,65,56,33,50,52,63,56,65,41,55,64,59,30,31,49,30,53,64,51,27,59,68,24,79,53,65,68,54,26,54,52,49,21,39,25,47,22,24,32,50,49,16,52,48,33,48,49,48,57,73,69,68,74,78,83,66,61,63,66,51,34,53,54,45,19,53,50,30,35,57,50,16,52,55,51,41,34,74,47,23,85,52,46,63,53,55,58,49,56,61,53,74,49,39,66,56,33,56,54,35,43,54,46,43,78,73,50,62,36,74,34,57,70,49,35,50,62,39,40,48,17,64,26,9,47,52,35,20,46,52,10,38,47,32,30,50,32,38,52,83,86,46,49,40,68,35,41,17,46,24,27,25,26,49,27,41,54,50,49,54,47,45,31,49,46,35,33,75,73,72,63,50,47,87,44,28,59,40,42,34,29,59,69,65,49,23,60,60,64,62,55,51,52,49,50,52,50,30,48,51,50,26,49,53,24,34,61,42,75,89,42,30,76,82,47,53,48,50,52,49,40,58,52,46,45,33,63,70,67,49,46,62,81,44,67,82,114

Sequence (409 aa):
MARAAPHRRPHLRRGPPHRGPARHRAGEHGLHRGDRPVPPRRPCLRFPHGVPVLAQRARAARGRTPLPQGARPRPGALRERQRPLRAAGHRVPRQRGGLRGVRRSPGTAGLAVRPRRDRREAARRPGPSGERAVTAAPATALPADYTETMLAAEAANRDHVTRCVAQTGGSPDLVAHTAALRLYLRVPHFLTEWTTDPDRRAAVSRALALDIVSMKLLDDLMDDDTGLDRVELACVCLRLHLRALHELESLARDPKAVTDILEQDAVHLCGGQIRTKRSRATNLREWRAHASTYGSTFLGRYGALAAACGGEGQPADSVREFAEAFAMTITMADDLTDYDRNGERDGNLAHLMRTGAVAGQDVVDLLEELRGRALAAVAAPPGAPGLVPVVHLYTDDVLVRLLPRHLGE

pLDDT: mean 77.18, std 28.39, range [25.44, 98.94]

InterPro domains:
  IPR008949 Isoprenoid synthase domain superfamily [G3DSA:1.10.600.10] (140-409)